Protein AF-A0A7S4DB61-F1 (afdb_monomer_lite)

Sequence (579 aa):
AALAAAVQNGATAIVEGLGEALGAELEPAVRRELVRKGRKLFLTLGDEQVEYDPQFRLVLQTKLANPKFPPEVAAGTALLNFTVTRAGLEDQLLARVVTVVQPALEAQRAALRRAQDGYRVELAALEAQLLAQLADAPDDLLADEALVGSLEAAKAKAGEVKAAAAEGARAEEGIDRARDVYRPVAAEGALFYFLTLQLCSVSHMYQYSLGAFTGFFLGAVRRVLAADARARASRSREGSSSRRASSKVRRASAVLLPEPEQRGPPPPGGPVVGDGEAAARALAIIADGEKQVPLLLAEARRAVFRWVARGLLQRHRLLFLCQMGLGLMAKGIIGKDIGFDLEAYKWLLQPSRGESSSPVDWIPSNQWSLLTGLAASIPQFQKLPMDIIENESRFKEWFESAAPERERLPLDWRELDKRPFRKLLALRALRPDRAGPALGRAVAAALPQGQEFMELDSQLNSLQVLESSFETSSPTVPIYFILSPGANIVSSVDQLAASRGMVKGKTYFSISLGQGQDIYAERVLEDAHRQGHWVHLNNVHLMPRWLRTLEQKLDEFAAAAEAAAAAPAAEGGEGGSGG

InterPro domains:
  IPR004273 Dynein heavy chain, D6 P-loop domain [PF03028] (475-558)
  IPR026983 Dynein heavy chain [PTHR22878] (3-558)
  IPR027417 P-loop containing nucleoside triphosphate hydrolase [G3DSA:3.40.50.300] (1-102)
  IPR027417 P-loop containing nucleoside triphosphate hydrolase [G3DSA:3.40.50.300] (461-567)
  IPR035706 Dynein heavy chain, ATP-binding dynein motor region [PF12781] (3-161)

Organism: Heterosigma akashiwo (NCBI:txid2829)

Secondary structure (DSSP, 8-state):
-HHHHHHHTTPEEEE-S--SS--TTTHHHHHT-EEEETTEEEEEETTEEEEEPTT-EEEE----SS----HHHHHHS-----PPPHHHHHHHHHHHHHHHH-HHHHHHHHHHHHHHHHHHHHHHHHHHHHHHHHHT--S-TTS-HHHHHHHHHHHHHHHHHHHHHHHHHHHHHHHHHHHHTTHHHHHHHHHHHHHHHHGGGT-TT----HHHHHHHHHHHHHHHHHHHHHHHHHHHHHHHHHHHTS--------PPPPP---PPPPPTTSPPPPHHHHHHHHHHHHHHHHHHHHHHHHHHHHHHHHHHHHHS-HHHHHHHHHHHHHHHHHTTSS-TTTT--HHHHHHHHS--------SSTTS-HHHHHHHHHHHHH-GGGTTHHHHHHHTHHHHHHHHH-S-TTTSPPSGGGGGGGG-HHHHHHHHHHH-GGGHHHHHHHHHHHHSTTTHHHHTTTTT--HHHHHHHHHHH-BTTBPPPP-PPTT---HHHHHHHHHHTT--BTTTEEEEE--TT-HHHHHHHHHHHHHHT-EEEEE-GGG-TTHHHHHHHHHHHHHHHHHHHHHS------------

pLDDT: mean 84.23, std 15.8, range [26.62, 97.06]

Foldseek 3Di:
DVVLVLQQVLHEDEAEADALDDDQQCLQVLLVVWDDDDPWIWTDRPPDIHTGDPSYHYHYYHPDPDRNHDVSNVVSDDDDDPDQDLVNQLVVLLLVLCCLVPVVLSVVLVLLVVLLVVLVVLLVVLVVVLVVLVVPADPPNPVPPVSVVVNVVSVVVSVVSVVVSVVSVVLNVLSVLLSCLQSVLSSLLSLLVVLLCCCCVVPVLSDDDPVQSSLLLVLLSNVLVVVVVVVVVVVVVVVVVVVVVPDPDDDDDDDDDDDDPPDDDDDPPDDDPPPVVSNVVSVVSSVVSNVSNVVSNQSSVVRSLLLSLVSDDPVCSLVSLLSSLVSCVVVVNWQVQLVDDPQLVVCLVPQAFQAQDQPDDQFHSQLVRSLCSCLVSPVVSVCVSVCCVVPVVQQVVLLPDPQSLPDARPDPSSCNVSNLSVVLSNCCSRPVVNSSVSSLVSSLVTRDNSVCSVCPCVVPDPLRSVVVVVVSDDPLDDDDDDDDPPDDCVVSVVVVCVVVVHDDPPQEDEDEDDPPCLVVLVVVVVVCLVPVGHYHYHPVVVCVPSVVVVVVVSVVSSVVVVVVVPDDPPDPDDDDDDD

Radius of gyration: 33.24 Å; chains: 1; bounding box: 85×68×96 Å

Structure (mmCIF, N/CA/C/O backbone):
data_AF-A0A7S4DB61-F1
#
_entry.id   AF-A0A7S4DB61-F1
#
loop_
_atom_site.group_PDB
_atom_site.id
_atom_site.type_symbol
_atom_site.label_atom_id
_atom_site.label_alt_id
_atom_site.label_comp_id
_atom_site.label_asym_id
_atom_site.label_entity_id
_atom_site.label_seq_id
_atom_site.pdbx_PDB_ins_code
_atom_site.Cartn_x
_atom_site.Cartn_y
_atom_site.Cartn_z
_atom_site.occupancy
_atom_site.B_iso_or_equiv
_atom_site.auth_seq_id
_atom_site.auth_comp_id
_atom_site.auth_asym_id
_atom_site.auth_atom_id
_atom_site.pdbx_PDB_model_num
ATOM 1 N N . ALA A 1 1 ? 10.582 -0.621 39.012 1.00 76.56 1 ALA A N 1
ATOM 2 C CA . ALA A 1 1 ? 9.597 0.217 39.741 1.00 76.56 1 ALA A CA 1
ATOM 3 C C . ALA A 1 1 ? 8.156 0.048 39.234 1.00 76.56 1 ALA A C 1
ATOM 5 O O . ALA A 1 1 ? 7.361 -0.552 39.943 1.00 76.56 1 ALA A O 1
ATOM 6 N N . ALA A 1 2 ? 7.796 0.506 38.024 1.00 86.19 2 ALA A N 1
ATOM 7 C CA . ALA A 1 2 ? 6.405 0.429 37.535 1.00 86.19 2 ALA A CA 1
ATOM 8 C C . ALA A 1 2 ? 5.857 -1.011 37.445 1.00 86.19 2 ALA A C 1
ATOM 10 O O . ALA A 1 2 ? 4.735 -1.276 37.867 1.00 86.19 2 ALA A O 1
ATOM 11 N N . LEU A 1 3 ? 6.678 -1.956 36.973 1.00 88.00 3 LEU A N 1
ATOM 12 C CA . LEU A 1 3 ? 6.314 -3.375 36.916 1.00 88.00 3 LEU A CA 1
ATOM 13 C C . LEU A 1 3 ? 6.053 -3.971 38.308 1.00 88.00 3 LEU A C 1
ATOM 15 O O . LEU A 1 3 ? 5.061 -4.664 38.494 1.00 88.00 3 LEU A O 1
ATOM 19 N N . ALA A 1 4 ? 6.905 -3.663 39.290 1.00 88.94 4 ALA A N 1
ATOM 20 C CA . ALA A 1 4 ? 6.733 -4.114 40.670 1.00 88.94 4 ALA A CA 1
ATOM 21 C C . ALA A 1 4 ? 5.408 -3.608 41.267 1.00 88.94 4 ALA A C 1
ATOM 23 O O . ALA A 1 4 ? 4.642 -4.388 41.825 1.00 88.94 4 ALA A O 1
ATOM 24 N N . ALA A 1 5 ? 5.085 -2.327 41.061 1.00 90.62 5 ALA A N 1
ATOM 25 C CA . ALA A 1 5 ? 3.809 -1.763 41.496 1.00 90.62 5 ALA A CA 1
ATOM 26 C C . ALA A 1 5 ? 2.608 -2.444 40.815 1.00 90.62 5 ALA A C 1
ATOM 28 O O . ALA A 1 5 ? 1.593 -2.695 41.462 1.00 90.62 5 ALA A O 1
ATOM 29 N N . ALA A 1 6 ? 2.717 -2.777 39.525 1.00 92.44 6 ALA A N 1
ATOM 30 C CA . ALA A 1 6 ? 1.654 -3.481 38.814 1.00 92.44 6 ALA A CA 1
ATOM 31 C C . ALA A 1 6 ? 1.439 -4.904 39.354 1.00 92.44 6 ALA A C 1
ATOM 33 O O . ALA A 1 6 ? 0.295 -5.300 39.565 1.00 92.44 6 ALA A O 1
ATOM 34 N N . VAL A 1 7 ? 2.525 -5.634 39.631 1.00 92.12 7 VAL A N 1
ATOM 35 C CA . VAL A 1 7 ? 2.490 -6.986 40.217 1.00 92.12 7 VAL A CA 1
ATOM 36 C C . VAL A 1 7 ? 1.833 -6.986 41.598 1.00 92.12 7 VAL A C 1
ATOM 38 O O . VAL A 1 7 ? 1.003 -7.850 41.872 1.00 92.12 7 VAL A O 1
ATOM 41 N N . GLN A 1 8 ? 2.163 -6.002 42.437 1.00 92.62 8 GLN A N 1
ATOM 42 C CA . GLN A 1 8 ? 1.630 -5.903 43.795 1.00 92.62 8 GLN A CA 1
ATOM 43 C C . GLN A 1 8 ? 0.151 -5.502 43.840 1.00 92.62 8 GLN A C 1
ATOM 45 O O . GLN A 1 8 ? -0.572 -5.942 44.727 1.00 92.62 8 GLN A O 1
ATOM 50 N N . ASN A 1 9 ? -0.299 -4.678 42.891 1.00 93.94 9 ASN A N 1
ATOM 51 C CA . ASN A 1 9 ? -1.664 -4.144 42.863 1.00 93.94 9 ASN A CA 1
ATOM 52 C C . ASN A 1 9 ? -2.615 -4.927 41.938 1.00 93.94 9 ASN A C 1
ATOM 54 O O . ASN A 1 9 ? -3.735 -4.476 41.707 1.00 93.94 9 ASN A O 1
ATOM 58 N N . GLY A 1 10 ? -2.167 -6.034 41.335 1.00 92.31 10 GLY A N 1
ATOM 59 C CA . GLY A 1 10 ? -2.970 -6.803 40.375 1.00 92.31 10 GLY A CA 1
ATOM 60 C C . GLY A 1 10 ? -3.284 -6.055 39.073 1.00 92.31 10 GLY A C 1
ATOM 61 O O . GLY A 1 10 ? -4.218 -6.413 38.357 1.00 92.31 10 GLY A O 1
ATOM 62 N N . ALA A 1 11 ? -2.525 -5.005 38.746 1.00 94.62 11 ALA A N 1
ATOM 63 C CA . ALA A 1 11 ? -2.759 -4.191 37.557 1.00 94.62 11 ALA A CA 1
ATOM 64 C C . ALA A 1 11 ? -2.269 -4.891 36.277 1.00 94.62 11 ALA A C 1
ATOM 66 O O . ALA A 1 11 ? -1.475 -5.829 36.312 1.00 94.62 11 ALA A O 1
ATOM 67 N N . THR A 1 12 ? -2.719 -4.421 35.112 1.00 94.00 12 THR A N 1
ATOM 68 C CA . THR A 1 12 ? -2.169 -4.886 33.829 1.00 94.00 12 THR A CA 1
ATOM 69 C C . THR A 1 12 ? -0.946 -4.052 33.456 1.00 94.00 12 THR A C 1
ATOM 71 O O . THR A 1 12 ? -1.045 -2.832 33.360 1.00 94.00 12 THR A O 1
ATOM 74 N N . ALA A 1 13 ? 0.192 -4.703 33.222 1.00 92.00 13 ALA A N 1
ATOM 75 C CA . ALA A 1 13 ? 1.399 -4.071 32.698 1.00 92.00 13 ALA A CA 1
ATOM 76 C C . ALA A 1 13 ? 1.548 -4.368 31.200 1.00 92.00 13 ALA A C 1
ATOM 78 O O . ALA A 1 13 ? 1.474 -5.527 30.787 1.00 92.00 13 ALA A O 1
ATOM 79 N N . ILE A 1 14 ? 1.782 -3.328 30.398 1.00 90.62 14 ILE A N 1
ATOM 80 C CA . ILE A 1 14 ? 2.070 -3.440 28.964 1.00 90.62 14 ILE A CA 1
ATOM 81 C C . ILE A 1 14 ? 3.525 -3.035 28.743 1.00 90.62 14 ILE A C 1
ATOM 83 O O . ILE A 1 14 ? 3.938 -1.952 29.153 1.00 90.62 14 ILE A O 1
ATOM 87 N N . VAL A 1 15 ? 4.304 -3.914 28.117 1.00 87.69 15 VAL A N 1
ATOM 88 C CA . VAL A 1 15 ? 5.687 -3.635 27.719 1.00 87.69 15 VAL A CA 1
ATOM 89 C C . VAL A 1 15 ? 5.731 -3.506 26.205 1.00 87.69 15 VAL A C 1
ATOM 91 O O . VAL A 1 15 ? 5.532 -4.487 25.486 1.00 87.69 15 VAL A O 1
ATOM 94 N N . GLU A 1 16 ? 5.998 -2.296 25.729 1.00 85.94 16 GLU A N 1
ATOM 95 C CA . GLU A 1 16 ? 6.088 -1.982 24.305 1.00 85.94 16 GLU A CA 1
ATOM 96 C C . GLU A 1 16 ? 7.530 -2.057 23.790 1.00 85.94 16 GLU A C 1
ATOM 98 O O . GLU A 1 16 ? 8.494 -1.855 24.528 1.00 85.94 16 GLU A O 1
ATOM 103 N N . GLY A 1 17 ? 7.687 -2.334 22.492 1.00 78.88 17 GLY A N 1
ATOM 104 C CA . GLY A 1 17 ? 8.995 -2.310 21.833 1.00 78.88 17 GLY A CA 1
ATOM 105 C C . GLY A 1 17 ? 9.931 -3.450 22.242 1.00 78.88 17 GLY A C 1
ATOM 106 O O . GLY A 1 17 ? 11.150 -3.288 22.178 1.00 78.88 17 GLY A O 1
ATOM 107 N N . LEU A 1 18 ? 9.388 -4.604 22.642 1.00 83.81 18 LEU A N 1
ATOM 108 C CA . LEU A 1 18 ? 10.196 -5.761 23.014 1.00 83.81 18 LEU A CA 1
ATOM 109 C C . LEU A 1 18 ? 11.075 -6.213 21.833 1.00 83.81 18 LEU A C 1
ATOM 111 O O . LEU A 1 18 ? 10.581 -6.444 20.725 1.00 83.81 18 LEU A O 1
ATOM 115 N N . GLY A 1 19 ? 12.383 -6.329 22.072 1.00 79.81 19 GLY A N 1
ATOM 116 C CA . GLY A 1 19 ? 13.336 -6.898 21.117 1.00 79.81 19 GLY A CA 1
ATOM 117 C C . GLY A 1 19 ? 13.250 -8.427 21.044 1.00 79.81 19 GLY A C 1
ATOM 118 O O . GLY A 1 19 ? 12.329 -9.036 21.572 1.00 79.81 19 GLY A O 1
ATOM 119 N N . GLU A 1 20 ? 14.231 -9.073 20.412 1.00 78.69 20 GLU A N 1
ATOM 120 C CA . GLU A 1 20 ? 14.281 -10.548 20.350 1.00 78.69 20 GLU A CA 1
ATOM 121 C C . GLU A 1 20 ? 14.721 -11.198 21.675 1.00 78.69 20 GLU A C 1
ATOM 123 O O . GLU A 1 20 ? 14.456 -12.377 21.903 1.00 78.69 20 GLU A O 1
ATOM 128 N N . ALA A 1 21 ? 15.356 -10.429 22.565 1.00 79.31 21 ALA A N 1
ATOM 129 C CA . ALA A 1 21 ? 15.757 -10.867 23.897 1.00 79.31 21 ALA A CA 1
ATOM 130 C C . ALA A 1 21 ? 14.847 -10.251 24.969 1.00 79.31 21 ALA A C 1
ATOM 132 O O . ALA A 1 21 ? 14.566 -9.049 24.939 1.00 79.31 21 ALA A O 1
ATOM 133 N N . LEU A 1 22 ? 14.424 -11.069 25.935 1.00 77.56 22 LEU A N 1
ATOM 134 C CA . LEU A 1 22 ? 13.813 -10.575 27.167 1.00 77.56 22 LEU A CA 1
ATOM 135 C C . LEU A 1 22 ? 14.890 -9.908 28.026 1.00 77.56 22 LEU A C 1
ATOM 137 O O . LEU A 1 22 ? 16.007 -10.406 28.137 1.00 77.56 22 LEU A O 1
ATOM 141 N N . GLY A 1 23 ? 14.553 -8.777 28.641 1.00 77.06 23 GLY A N 1
ATOM 142 C CA . GLY A 1 23 ? 15.382 -8.230 29.710 1.00 77.06 23 GLY A CA 1
ATOM 143 C C . GLY A 1 23 ? 15.316 -9.134 30.941 1.00 77.06 23 GLY A C 1
ATOM 144 O O . GLY A 1 23 ? 14.250 -9.673 31.242 1.00 77.06 23 GLY A O 1
ATOM 145 N N . ALA A 1 24 ? 16.422 -9.244 31.682 1.00 77.88 24 ALA A N 1
ATOM 146 C CA . ALA A 1 24 ? 16.515 -10.067 32.893 1.00 77.88 24 ALA A CA 1
ATOM 147 C C . ALA A 1 24 ? 15.430 -9.735 33.939 1.00 77.88 24 ALA A C 1
ATOM 149 O O . ALA A 1 24 ? 14.993 -10.603 34.685 1.00 77.88 24 ALA A O 1
ATOM 150 N N . GLU A 1 25 ? 14.940 -8.494 33.958 1.00 80.69 25 GLU A N 1
ATOM 151 C CA . GLU A 1 25 ? 13.864 -8.044 34.850 1.00 80.69 25 GLU A CA 1
ATOM 152 C C . GLU A 1 25 ? 12.484 -8.628 34.498 1.00 80.69 25 GLU A C 1
ATOM 154 O O . GLU A 1 25 ? 11.605 -8.700 35.353 1.00 80.69 25 GLU A O 1
ATOM 159 N N . LEU A 1 26 ? 12.274 -9.040 33.243 1.00 84.62 26 LEU A N 1
ATOM 160 C CA . LEU A 1 26 ? 11.002 -9.584 32.759 1.00 84.62 26 LEU A CA 1
ATOM 161 C C . LEU A 1 26 ? 10.958 -11.111 32.817 1.00 84.62 26 LEU A C 1
ATOM 163 O O . LEU A 1 26 ? 9.866 -11.675 32.886 1.00 84.62 26 LEU A O 1
ATOM 167 N N . GLU A 1 27 ? 12.113 -11.783 32.795 1.00 84.75 27 GLU A N 1
ATOM 168 C CA . GLU A 1 27 ? 12.183 -13.249 32.781 1.00 84.75 27 GLU A CA 1
ATOM 169 C C . GLU A 1 27 ? 11.410 -13.906 33.935 1.00 84.75 27 GLU A C 1
ATOM 171 O O . GLU A 1 27 ? 10.591 -14.783 33.640 1.00 84.75 27 GLU A O 1
ATOM 176 N N . PRO A 1 28 ? 11.551 -13.472 35.207 1.00 87.12 28 PRO A N 1
ATOM 177 C CA . PRO A 1 28 ? 10.835 -14.102 36.315 1.00 87.12 28 PRO A CA 1
ATOM 178 C C . PRO A 1 28 ? 9.317 -13.963 36.169 1.00 87.12 28 PRO A C 1
ATOM 180 O O . PRO A 1 28 ? 8.569 -14.905 36.443 1.00 87.12 28 PRO A O 1
ATOM 183 N N . ALA A 1 29 ? 8.849 -12.803 35.692 1.00 87.06 29 ALA A N 1
ATOM 184 C CA . ALA A 1 29 ? 7.430 -12.530 35.473 1.00 87.06 29 ALA A CA 1
ATOM 185 C C . ALA A 1 29 ? 6.850 -13.373 34.328 1.00 87.06 29 ALA A C 1
ATOM 187 O O . ALA A 1 29 ? 5.743 -13.901 34.446 1.00 87.06 29 ALA A O 1
ATOM 188 N N . VAL A 1 30 ? 7.605 -13.534 33.237 1.00 87.06 30 VAL A N 1
ATOM 189 C CA . VAL A 1 30 ? 7.207 -14.335 32.070 1.00 87.06 30 VAL A CA 1
ATOM 190 C C . VAL A 1 30 ? 7.200 -15.827 32.392 1.00 87.06 30 VAL A C 1
ATOM 192 O O . VAL A 1 30 ? 6.240 -16.522 32.063 1.00 87.06 30 VAL A O 1
ATOM 195 N N . ARG A 1 31 ? 8.237 -16.321 33.076 1.00 84.62 31 ARG A N 1
ATOM 196 C CA . ARG A 1 31 ? 8.340 -17.727 33.496 1.00 84.62 31 ARG A CA 1
ATOM 197 C C . ARG A 1 31 ? 7.437 -18.069 34.680 1.00 84.62 31 ARG A C 1
ATOM 199 O O . ARG A 1 31 ? 7.258 -19.246 34.981 1.00 84.62 31 ARG A O 1
ATOM 206 N N . ARG A 1 32 ? 6.846 -17.058 35.328 1.00 84.94 32 ARG A N 1
ATOM 207 C CA . ARG A 1 32 ? 6.046 -17.196 36.553 1.00 84.94 32 ARG A CA 1
ATOM 208 C C . ARG A 1 32 ? 6.833 -17.924 37.647 1.00 84.94 32 ARG A C 1
ATOM 210 O O . ARG A 1 32 ? 6.326 -18.862 38.261 1.00 84.94 32 ARG A O 1
ATOM 217 N N . GLU A 1 33 ? 8.066 -17.482 37.896 1.00 86.56 33 GLU A N 1
ATOM 218 C CA . GLU A 1 33 ? 8.948 -17.994 38.957 1.00 86.56 33 GLU A CA 1
ATOM 219 C C . GLU A 1 33 ? 8.456 -17.541 40.346 1.00 86.56 33 GLU A C 1
ATOM 221 O O . GLU A 1 33 ? 9.074 -16.738 41.046 1.00 86.56 33 GLU A O 1
ATOM 226 N N . LEU A 1 34 ? 7.275 -18.028 40.727 1.00 89.81 34 LEU A N 1
ATOM 227 C CA . LEU A 1 34 ? 6.583 -17.641 41.947 1.00 89.81 34 LEU A CA 1
ATOM 228 C C . LEU A 1 34 ? 7.107 -18.433 43.146 1.00 89.81 34 LEU A C 1
ATOM 230 O O . LEU A 1 34 ? 7.098 -19.665 43.164 1.00 89.81 34 LEU A O 1
ATOM 234 N N . VAL A 1 35 ? 7.485 -17.714 44.198 1.00 91.50 35 VAL A N 1
ATOM 235 C CA . VAL A 1 35 ? 7.900 -18.276 45.482 1.00 91.50 35 VAL A CA 1
ATOM 236 C C . VAL A 1 35 ? 6.757 -18.135 46.477 1.00 91.50 35 VAL A C 1
ATOM 238 O O . VAL A 1 35 ? 6.313 -17.036 46.806 1.00 91.50 35 VAL A O 1
ATOM 241 N N . ARG A 1 36 ? 6.277 -19.259 47.009 1.00 90.88 36 ARG A N 1
ATOM 242 C CA . ARG A 1 36 ? 5.238 -19.252 48.041 1.00 90.88 36 ARG A CA 1
ATOM 243 C C . ARG A 1 36 ? 5.858 -19.024 49.419 1.00 90.88 36 ARG A C 1
ATOM 245 O O . ARG A 1 36 ? 6.642 -19.846 49.885 1.00 90.88 36 ARG A O 1
ATOM 252 N N . LYS A 1 37 ? 5.453 -17.953 50.106 1.00 90.31 37 LYS A N 1
ATOM 253 C CA . LYS A 1 37 ? 5.803 -17.693 51.513 1.00 90.31 37 LYS A CA 1
ATOM 254 C C . LYS A 1 37 ? 4.519 -17.625 52.341 1.00 90.31 37 LYS A C 1
ATOM 256 O O . LYS A 1 37 ? 3.798 -16.629 52.348 1.00 90.31 37 LYS A O 1
ATOM 261 N N . GLY A 1 38 ? 4.196 -18.731 53.013 1.00 88.94 38 GLY A N 1
ATOM 262 C CA . GLY A 1 38 ? 2.934 -18.889 53.741 1.00 88.94 38 GLY A CA 1
ATOM 263 C C . GLY A 1 38 ? 1.719 -18.980 52.803 1.00 88.94 38 GLY A C 1
ATOM 264 O O . GLY A 1 38 ? 1.638 -19.874 51.955 1.00 88.94 38 GLY A O 1
ATOM 265 N N . ARG A 1 39 ? 0.748 -18.070 52.976 1.00 87.69 39 ARG A N 1
ATOM 266 C CA . ARG A 1 39 ? -0.453 -17.967 52.117 1.00 87.69 39 ARG A CA 1
ATOM 267 C C . ARG A 1 39 ? -0.271 -17.046 50.908 1.00 87.69 39 ARG A C 1
ATOM 269 O O . ARG A 1 39 ? -1.085 -17.117 49.997 1.00 87.69 39 ARG A O 1
ATOM 276 N N . LYS A 1 40 ? 0.769 -16.212 50.906 1.00 90.94 40 LYS A N 1
ATOM 277 C CA . LYS A 1 40 ? 1.026 -15.212 49.867 1.00 90.94 40 LYS A CA 1
ATOM 278 C C . LYS A 1 40 ? 2.040 -15.740 48.848 1.00 90.94 40 LYS A C 1
ATOM 280 O O . LYS A 1 40 ? 2.932 -16.528 49.190 1.00 90.94 40 LYS A O 1
ATOM 285 N N . LEU A 1 41 ? 1.872 -15.328 47.597 1.00 93.31 41 LEU A N 1
ATOM 286 C CA . LEU A 1 41 ? 2.807 -15.589 46.504 1.00 93.31 41 LEU A CA 1
ATOM 287 C C . LEU A 1 41 ? 3.736 -14.384 46.369 1.00 93.31 41 LEU A C 1
ATOM 289 O O . LEU A 1 41 ? 3.314 -13.256 46.594 1.00 93.31 41 LEU A O 1
ATOM 293 N N . PHE A 1 42 ? 4.993 -14.625 46.025 1.00 93.06 42 PHE A N 1
ATOM 294 C CA . PHE A 1 42 ? 5.985 -13.583 45.797 1.00 93.06 42 PHE A CA 1
ATOM 295 C C . PHE A 1 42 ? 6.693 -13.832 44.473 1.00 93.06 42 PHE A C 1
ATOM 297 O O . PHE A 1 42 ? 6.917 -14.981 44.095 1.00 93.06 42 PHE A O 1
ATOM 304 N N . LEU A 1 43 ? 7.063 -12.757 43.793 1.00 92.12 43 LEU A N 1
ATOM 305 C CA . LEU A 1 43 ? 7.849 -12.767 42.570 1.00 92.12 43 LEU A CA 1
ATOM 306 C C . LEU A 1 43 ? 9.143 -11.988 42.820 1.00 92.12 43 LEU A C 1
ATOM 308 O O . LEU A 1 43 ? 9.104 -10.889 43.375 1.00 92.12 43 LEU A O 1
ATOM 312 N N . THR A 1 44 ? 10.282 -12.554 42.430 1.00 89.38 44 THR A N 1
ATOM 313 C CA . THR A 1 44 ? 11.573 -11.857 42.509 1.00 89.38 44 THR A CA 1
ATOM 314 C C . THR A 1 44 ? 11.802 -11.113 41.195 1.00 89.38 44 THR A C 1
ATOM 316 O O . THR A 1 44 ? 11.887 -11.744 40.147 1.00 89.38 44 THR A O 1
ATOM 319 N N . LEU A 1 45 ? 11.870 -9.784 41.234 1.00 85.56 45 LEU A N 1
ATOM 320 C CA . LEU A 1 45 ? 12.150 -8.924 40.083 1.00 85.56 45 LEU A CA 1
ATOM 321 C C . LEU A 1 45 ? 13.497 -8.229 40.317 1.00 85.56 45 LEU A C 1
ATOM 323 O O . LEU A 1 45 ? 13.585 -7.301 41.121 1.00 85.56 45 LEU A O 1
ATOM 327 N N . GLY A 1 46 ? 14.551 -8.691 39.639 1.00 80.38 46 GLY A N 1
ATOM 328 C CA . GLY A 1 46 ? 15.919 -8.243 39.922 1.00 80.38 46 GLY A CA 1
ATOM 329 C C . GLY A 1 46 ? 16.329 -8.615 41.349 1.00 80.38 46 GLY A C 1
ATOM 330 O O . GLY A 1 46 ? 16.286 -9.790 41.709 1.00 80.38 46 GLY A O 1
ATOM 331 N N . ASP A 1 47 ? 16.666 -7.615 42.163 1.00 80.94 47 ASP A N 1
ATOM 332 C CA . ASP A 1 47 ? 17.048 -7.798 43.572 1.00 80.94 47 ASP A CA 1
ATOM 333 C C . ASP A 1 47 ? 15.864 -7.652 44.552 1.00 80.94 47 ASP A C 1
ATOM 335 O O . ASP A 1 47 ? 16.014 -7.871 45.757 1.00 80.94 47 ASP A O 1
ATOM 339 N N . GLU A 1 48 ? 14.670 -7.292 44.064 1.00 86.31 48 GLU A N 1
ATOM 340 C CA . GLU A 1 48 ? 13.497 -7.023 44.900 1.00 86.31 48 GLU A CA 1
ATOM 341 C C . GLU A 1 48 ? 12.505 -8.194 44.897 1.00 86.31 48 GLU A C 1
ATOM 343 O O . GLU A 1 48 ? 12.165 -8.754 43.854 1.00 86.31 48 GLU A O 1
ATOM 348 N N . GLN A 1 49 ? 11.980 -8.546 46.075 1.00 88.81 49 GLN A N 1
ATOM 349 C CA . GLN A 1 49 ? 10.847 -9.466 46.198 1.00 88.81 49 GLN A CA 1
ATOM 350 C C . GLN A 1 49 ? 9.544 -8.705 46.378 1.00 88.81 49 GLN A C 1
ATOM 352 O O . GLN A 1 49 ? 9.366 -7.972 47.349 1.00 88.81 49 GLN A O 1
ATOM 357 N N . VAL A 1 50 ? 8.612 -8.955 45.468 1.00 91.81 50 VAL A N 1
ATOM 358 C CA . VAL A 1 50 ? 7.323 -8.271 45.392 1.00 91.81 50 VAL A CA 1
ATOM 359 C C . VAL A 1 50 ? 6.211 -9.280 45.657 1.00 91.81 50 VAL A C 1
ATOM 361 O O . VAL A 1 50 ? 6.254 -10.403 45.156 1.00 91.81 50 VAL A O 1
ATOM 364 N N . GLU A 1 51 ? 5.223 -8.909 46.471 1.00 93.44 51 GLU A N 1
ATOM 365 C CA . GLU A 1 51 ? 4.020 -9.728 46.663 1.00 93.44 51 GLU A CA 1
ATOM 366 C C . GLU A 1 51 ? 3.253 -9.828 45.337 1.00 93.44 51 GLU A C 1
ATOM 368 O O . GLU A 1 51 ? 3.029 -8.823 44.672 1.00 93.44 51 GLU A O 1
ATOM 373 N N . TYR A 1 52 ? 2.890 -11.044 44.935 1.00 93.44 52 TYR A N 1
ATOM 374 C CA . TYR A 1 52 ? 2.230 -11.324 43.666 1.00 93.44 52 TYR A CA 1
ATOM 375 C C . TYR A 1 52 ? 0.715 -11.401 43.848 1.00 93.44 52 TYR A C 1
ATOM 377 O O . TYR A 1 52 ? 0.216 -12.292 44.545 1.00 93.44 52 TYR A O 1
ATOM 385 N N . ASP A 1 53 ? -0.007 -10.509 43.171 1.00 93.62 53 ASP A N 1
ATOM 386 C CA . ASP A 1 53 ? -1.464 -10.549 43.089 1.00 93.62 53 ASP A CA 1
ATOM 387 C C . ASP A 1 53 ? -1.934 -11.435 41.908 1.00 93.62 53 ASP A C 1
ATOM 389 O O . ASP A 1 53 ? -1.512 -11.216 40.767 1.00 93.62 53 ASP A O 1
ATOM 393 N N . PRO A 1 54 ? -2.827 -12.424 42.124 1.00 91.31 54 PRO A N 1
ATOM 394 C CA . PRO A 1 54 ? -3.340 -13.296 41.061 1.00 91.31 54 PRO A CA 1
ATOM 395 C C . PRO A 1 54 ? -4.103 -12.598 39.924 1.00 91.31 54 PRO A C 1
ATOM 397 O O . PRO A 1 54 ? -4.299 -13.209 38.873 1.00 91.31 54 PRO A O 1
ATOM 400 N N . GLN A 1 55 ? -4.572 -11.361 40.113 1.00 94.00 55 GLN A N 1
ATOM 401 C CA . GLN A 1 55 ? -5.252 -10.581 39.075 1.00 94.00 55 GLN A CA 1
ATOM 402 C C . GLN A 1 55 ? -4.275 -9.913 38.096 1.00 94.00 55 GLN A C 1
ATOM 404 O O . GLN A 1 55 ? -4.706 -9.469 37.028 1.00 94.00 55 GLN A O 1
ATOM 409 N N . PHE A 1 56 ? -2.975 -9.887 38.415 1.00 94.25 56 PHE A N 1
ATOM 410 C CA . PHE A 1 56 ? -1.937 -9.297 37.574 1.00 94.25 56 PHE A CA 1
ATOM 411 C C . PHE A 1 56 ? -1.918 -9.899 36.161 1.00 94.25 56 PHE A C 1
ATOM 413 O O . PHE A 1 56 ? -1.938 -11.120 35.970 1.00 94.25 56 PHE A O 1
ATOM 420 N N . ARG A 1 57 ? -1.804 -9.031 35.149 1.00 92.44 57 ARG A N 1
ATOM 421 C CA . ARG A 1 57 ? -1.651 -9.425 33.740 1.00 92.44 57 ARG A CA 1
ATOM 422 C C . ARG A 1 57 ? -0.449 -8.728 33.118 1.00 92.44 57 ARG A C 1
ATOM 424 O O . ARG A 1 57 ? -0.253 -7.532 33.308 1.00 92.44 57 ARG A O 1
ATOM 431 N N . LEU A 1 58 ? 0.312 -9.468 32.317 1.00 90.50 58 LEU A N 1
ATOM 432 C CA . LEU A 1 58 ? 1.446 -8.948 31.557 1.00 90.50 58 LEU A CA 1
ATOM 433 C C . LEU A 1 58 ? 1.164 -9.091 30.060 1.00 90.50 58 LEU A C 1
ATOM 435 O O . LEU A 1 58 ? 0.899 -10.194 29.584 1.00 90.50 58 LEU A O 1
ATOM 439 N N . VAL A 1 59 ? 1.235 -7.981 29.330 1.00 91.88 59 VAL A N 1
ATOM 440 C CA . VAL A 1 59 ? 1.122 -7.934 27.869 1.00 91.88 59 VAL A CA 1
ATOM 441 C C . VAL A 1 59 ? 2.461 -7.484 27.305 1.00 91.88 59 VAL A C 1
ATOM 443 O O . VAL A 1 59 ? 2.989 -6.442 27.687 1.00 91.88 59 VAL A O 1
ATOM 446 N N . LEU A 1 60 ? 3.016 -8.278 26.394 1.00 88.00 60 LEU A N 1
ATOM 447 C CA . LEU A 1 60 ? 4.283 -7.989 25.734 1.00 88.00 60 LEU A CA 1
ATOM 448 C C . LEU A 1 60 ? 4.019 -7.679 24.263 1.00 88.00 60 LEU A C 1
ATOM 450 O O . LEU A 1 60 ? 3.417 -8.489 23.559 1.00 88.00 60 LEU A O 1
ATOM 454 N N . GLN A 1 61 ? 4.485 -6.526 23.795 1.00 88.62 61 GLN A N 1
ATOM 455 C CA . GLN A 1 61 ? 4.324 -6.080 22.417 1.00 88.62 61 GLN A CA 1
ATOM 456 C C . GLN A 1 61 ? 5.688 -5.876 21.759 1.00 88.62 61 GLN A C 1
ATOM 458 O O . GLN A 1 61 ? 6.576 -5.223 22.303 1.00 88.62 61 GLN A O 1
ATOM 463 N N . THR A 1 62 ? 5.831 -6.372 20.531 1.00 85.81 62 THR A N 1
ATOM 464 C CA . THR A 1 62 ? 6.990 -6.106 19.673 1.00 85.81 62 THR A CA 1
ATOM 465 C C . THR A 1 62 ? 6.551 -5.471 18.357 1.00 85.81 62 THR A C 1
ATOM 467 O O . THR A 1 62 ? 5.489 -5.798 17.828 1.00 85.81 62 THR A O 1
ATOM 470 N N . LYS A 1 63 ? 7.374 -4.560 17.821 1.00 80.19 63 LYS A N 1
ATOM 471 C CA . LYS A 1 63 ? 7.215 -4.004 16.464 1.00 80.19 63 LYS A CA 1
ATOM 472 C C . LYS A 1 63 ? 7.929 -4.858 15.400 1.00 80.19 63 LYS A C 1
ATOM 474 O O . LYS A 1 63 ? 7.844 -4.557 14.211 1.00 80.19 63 LYS A O 1
ATOM 479 N N . LEU A 1 64 ? 8.661 -5.903 15.800 1.00 79.88 64 LEU A N 1
ATOM 480 C CA . LEU A 1 64 ? 9.396 -6.763 14.874 1.00 79.88 64 LEU A CA 1
ATOM 481 C C . LEU A 1 64 ? 8.417 -7.585 14.028 1.00 79.88 64 LEU A C 1
ATOM 483 O O . LEU A 1 64 ? 7.524 -8.238 14.556 1.00 79.88 64 LEU A O 1
ATOM 487 N N . ALA A 1 65 ? 8.603 -7.577 12.707 1.00 72.44 65 ALA A N 1
ATOM 488 C CA . ALA A 1 65 ? 7.708 -8.278 11.783 1.00 72.44 65 ALA A CA 1
ATOM 489 C C . ALA A 1 65 ? 7.819 -9.812 11.872 1.00 72.44 65 ALA A C 1
ATOM 491 O O . ALA A 1 65 ? 6.860 -10.518 11.574 1.00 72.44 65 ALA A O 1
ATOM 492 N N . ASN A 1 66 ? 8.991 -10.327 12.254 1.00 76.62 66 ASN A N 1
ATOM 493 C CA . ASN A 1 66 ? 9.244 -11.757 12.426 1.00 76.62 66 ASN A CA 1
ATOM 494 C C . ASN A 1 66 ? 10.233 -11.987 13.586 1.00 76.62 66 ASN A C 1
ATOM 496 O O . ASN A 1 66 ? 11.403 -12.287 13.333 1.00 76.62 66 ASN A O 1
ATOM 500 N N . PRO A 1 67 ? 9.804 -11.760 14.840 1.00 82.69 67 PRO A N 1
ATOM 501 C CA . PRO A 1 67 ? 10.669 -11.889 16.004 1.00 82.69 67 PRO A CA 1
ATOM 502 C C . PRO A 1 67 ? 11.043 -13.355 16.226 1.00 82.69 67 PRO A C 1
ATOM 504 O O . PRO A 1 67 ? 10.178 -14.234 16.252 1.00 82.69 67 PRO A O 1
ATOM 507 N N . LYS A 1 68 ? 12.330 -13.630 16.435 1.00 82.81 68 LYS A N 1
ATOM 508 C CA . LYS A 1 68 ? 12.794 -14.963 16.834 1.00 82.81 68 LYS A CA 1
ATOM 509 C C . LYS A 1 68 ? 12.921 -15.041 18.348 1.00 82.81 68 LYS A C 1
ATOM 511 O O . LYS A 1 68 ? 14.000 -14.845 18.897 1.00 82.81 68 LYS A O 1
ATOM 516 N N . PHE A 1 69 ? 11.812 -15.327 19.020 1.00 82.56 69 PHE A N 1
ATOM 517 C CA . PHE A 1 69 ? 11.831 -15.512 20.466 1.00 82.56 69 PHE A CA 1
ATOM 518 C C . PHE A 1 69 ? 12.421 -16.878 20.856 1.00 82.56 69 PHE A C 1
ATOM 520 O O . PHE A 1 69 ? 12.137 -17.876 20.184 1.00 82.56 69 PHE A O 1
ATOM 527 N N . PRO A 1 70 ? 13.212 -16.955 21.943 1.00 81.00 70 PRO A N 1
ATOM 528 C CA . PRO A 1 70 ? 13.688 -18.232 22.452 1.00 81.00 70 PRO A CA 1
ATOM 529 C C . PRO A 1 70 ? 12.518 -19.132 22.898 1.00 81.00 70 PRO A C 1
ATOM 531 O O . PRO A 1 70 ? 11.475 -18.616 23.318 1.00 81.00 70 PRO A O 1
ATOM 534 N N . PRO A 1 71 ? 12.679 -20.473 22.868 1.00 80.88 71 PRO A N 1
ATOM 535 C CA . PRO A 1 71 ? 11.619 -21.422 23.230 1.00 80.88 71 PRO A CA 1
ATOM 536 C C . PRO A 1 71 ? 11.009 -21.184 24.615 1.00 80.88 71 PRO A C 1
ATOM 538 O O . PRO A 1 71 ? 9.825 -21.422 24.816 1.00 80.88 71 PRO A O 1
ATOM 541 N N . GLU A 1 72 ? 11.797 -20.673 25.557 1.00 74.25 72 GLU A N 1
ATOM 542 C CA . GLU A 1 72 ? 11.365 -20.352 26.921 1.00 74.25 72 GLU A CA 1
ATOM 543 C C . GLU A 1 72 ? 10.271 -19.274 26.949 1.00 74.25 72 GLU A C 1
ATOM 545 O O . GLU A 1 72 ? 9.307 -19.381 27.704 1.00 74.25 72 GLU A O 1
ATOM 550 N N . VAL A 1 73 ? 10.372 -18.269 26.074 1.00 77.00 73 VAL A N 1
ATOM 551 C CA . VAL A 1 73 ? 9.367 -17.201 25.939 1.00 77.00 73 VAL A CA 1
ATOM 552 C C . VAL A 1 73 ? 8.108 -17.746 25.288 1.00 77.00 73 VAL A C 1
ATOM 554 O O . VAL A 1 73 ? 7.001 -17.472 25.747 1.00 77.00 73 VAL A O 1
ATOM 557 N N . ALA A 1 74 ? 8.278 -18.554 24.240 1.00 78.00 74 ALA A N 1
ATOM 558 C CA . ALA A 1 74 ? 7.172 -19.185 23.530 1.00 78.00 74 ALA A CA 1
ATOM 559 C C . ALA A 1 74 ? 6.414 -20.195 24.411 1.00 78.00 74 ALA A C 1
ATOM 561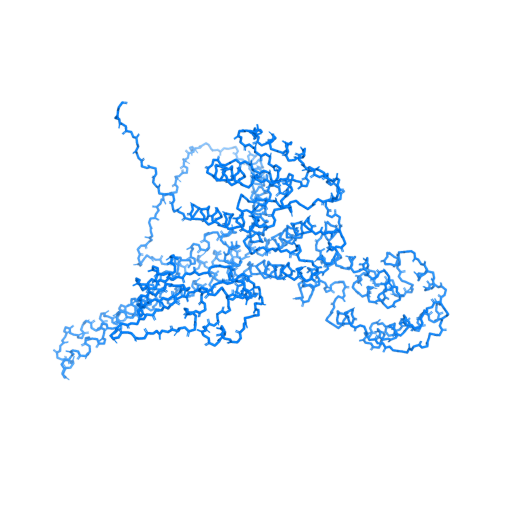 O O . ALA A 1 74 ? 5.212 -20.363 24.244 1.00 78.00 74 ALA A O 1
ATOM 562 N N . ALA A 1 75 ? 7.095 -20.843 25.360 1.00 81.12 75 ALA A N 1
ATOM 563 C CA . ALA A 1 75 ? 6.480 -21.748 26.327 1.00 81.12 75 ALA A CA 1
ATOM 564 C C . ALA A 1 75 ? 5.751 -20.999 27.458 1.00 81.12 75 ALA A C 1
ATOM 566 O O . ALA A 1 75 ? 4.700 -21.448 27.912 1.00 81.12 75 ALA A O 1
ATOM 567 N N . GLY A 1 76 ? 6.295 -19.864 27.917 1.00 79.44 76 GLY A N 1
ATOM 568 C CA . GLY A 1 76 ? 5.732 -19.070 29.017 1.00 79.44 76 GLY A CA 1
ATOM 569 C C . GLY A 1 76 ? 4.619 -18.093 28.618 1.00 79.44 76 GLY A C 1
ATOM 570 O O . GLY A 1 76 ? 3.929 -17.561 29.489 1.00 79.44 76 GLY A O 1
ATOM 571 N N . THR A 1 77 ? 4.419 -17.844 27.321 1.00 86.44 77 THR A N 1
ATOM 572 C CA . THR A 1 77 ? 3.475 -16.831 26.820 1.00 86.44 77 THR A CA 1
ATOM 573 C C . THR A 1 77 ? 2.566 -17.370 25.720 1.00 86.44 77 THR A C 1
ATOM 575 O O . THR A 1 77 ? 2.932 -18.260 24.959 1.00 86.44 77 THR A O 1
ATOM 578 N N . ALA A 1 78 ? 1.361 -16.807 25.614 1.00 87.81 78 ALA A N 1
ATOM 579 C CA . ALA A 1 78 ? 0.504 -17.020 24.454 1.00 87.81 78 ALA A CA 1
ATOM 580 C C . ALA A 1 78 ? 0.883 -16.010 23.362 1.00 87.81 78 ALA A C 1
ATOM 582 O O . ALA A 1 78 ? 0.712 -14.803 23.545 1.00 87.81 78 ALA A O 1
ATOM 583 N N . LEU A 1 79 ? 1.391 -16.496 22.229 1.00 85.19 79 LEU A N 1
ATOM 584 C CA . LEU A 1 79 ? 1.765 -15.646 21.102 1.00 85.19 79 LEU A CA 1
ATOM 585 C C . LEU A 1 79 ? 0.532 -15.296 20.258 1.00 85.19 79 LEU A C 1
ATOM 587 O O . LEU A 1 79 ? -0.107 -16.176 19.681 1.00 85.19 79 LEU A O 1
ATOM 591 N N . LEU A 1 80 ? 0.228 -14.003 20.147 1.00 87.75 80 LEU A N 1
ATOM 592 C CA . LEU A 1 80 ? -0.840 -13.487 19.292 1.00 87.75 80 LEU A CA 1
ATOM 593 C C . LEU A 1 80 ? -0.239 -12.773 18.084 1.00 87.75 80 LEU A C 1
ATOM 595 O O . LEU A 1 80 ? 0.508 -11.805 18.224 1.00 87.75 80 LEU A O 1
ATOM 599 N N . ASN A 1 81 ? -0.584 -13.237 16.885 1.00 83.94 81 ASN A N 1
ATOM 600 C CA . ASN A 1 81 ? -0.153 -12.596 15.653 1.00 83.94 81 ASN A CA 1
ATOM 601 C C . ASN A 1 81 ? -1.139 -11.483 15.256 1.00 83.94 81 ASN A C 1
ATOM 603 O O . ASN A 1 81 ? -2.206 -11.761 14.714 1.00 83.94 81 ASN A O 1
ATOM 607 N N . PHE A 1 82 ? -0.750 -10.230 15.497 1.00 81.69 82 PHE A N 1
ATOM 608 C CA . PHE A 1 82 ? -1.482 -9.028 15.078 1.00 81.69 82 PHE A CA 1
ATOM 609 C C . PHE A 1 82 ? -0.983 -8.447 13.745 1.00 81.69 82 PHE A C 1
ATOM 611 O O . PHE A 1 82 ? -1.291 -7.301 13.412 1.00 81.69 82 PHE A O 1
ATOM 618 N N . THR A 1 83 ? -0.204 -9.207 12.964 1.00 80.31 83 THR A N 1
ATOM 619 C CA . THR A 1 83 ? 0.211 -8.743 11.636 1.00 80.31 83 THR A CA 1
ATOM 620 C C . THR A 1 83 ? -1.011 -8.490 10.763 1.00 80.31 83 THR A C 1
ATOM 622 O O . THR A 1 83 ? -1.942 -9.293 10.671 1.00 80.31 83 THR A O 1
ATOM 625 N N . VAL A 1 84 ? -1.012 -7.323 10.124 1.00 84.44 84 VAL A N 1
ATOM 626 C CA . VAL A 1 84 ? -2.088 -6.914 9.230 1.00 84.44 84 VAL A CA 1
ATOM 627 C C . VAL A 1 84 ? -2.129 -7.888 8.055 1.00 84.44 84 VAL A C 1
ATOM 629 O O . VAL A 1 84 ? -1.108 -8.144 7.417 1.00 84.44 84 VAL A O 1
ATOM 632 N N . THR A 1 85 ? -3.307 -8.432 7.755 1.00 90.69 85 THR A N 1
ATOM 633 C CA . THR A 1 85 ? -3.523 -9.266 6.568 1.00 90.69 85 THR A CA 1
ATOM 634 C C . THR A 1 85 ? -3.997 -8.409 5.402 1.00 90.69 85 THR A C 1
ATOM 636 O O . THR A 1 85 ? -4.584 -7.342 5.587 1.00 90.69 85 THR A O 1
ATOM 639 N N . ARG A 1 86 ? -3.782 -8.879 4.170 1.00 91.31 86 ARG A N 1
ATOM 640 C CA . ARG A 1 86 ? -4.218 -8.144 2.977 1.00 91.31 86 ARG A CA 1
ATOM 641 C C . ARG A 1 86 ? -5.728 -7.922 2.930 1.00 91.31 86 ARG A C 1
ATOM 643 O O . ARG A 1 86 ? -6.145 -6.812 2.628 1.00 91.31 86 ARG A O 1
ATOM 650 N N . ALA A 1 87 ? -6.515 -8.949 3.243 1.00 93.00 87 ALA A N 1
ATOM 651 C CA . ALA A 1 87 ? -7.972 -8.846 3.276 1.00 93.00 87 ALA A CA 1
ATOM 652 C C . ALA A 1 87 ? -8.443 -7.911 4.402 1.00 93.00 87 ALA A C 1
ATOM 654 O O . ALA A 1 87 ? -9.242 -7.014 4.159 1.00 93.00 87 ALA A O 1
ATOM 655 N N . GLY A 1 88 ? -7.867 -8.044 5.605 1.00 94.12 88 GLY A N 1
ATOM 656 C CA . GLY A 1 88 ? -8.198 -7.161 6.724 1.00 94.12 88 GLY A CA 1
ATOM 657 C C . GLY A 1 88 ? -7.882 -5.694 6.424 1.00 94.12 88 GLY A C 1
ATOM 658 O O . GLY A 1 88 ? -8.693 -4.816 6.713 1.00 94.12 88 GLY A O 1
ATOM 659 N N . LEU A 1 89 ? -6.739 -5.418 5.787 1.00 95.12 89 LEU A N 1
ATOM 660 C CA . LEU A 1 89 ? -6.393 -4.061 5.371 1.00 95.12 89 LEU A CA 1
ATOM 661 C C . LEU A 1 89 ? -7.300 -3.537 4.258 1.00 95.12 89 LEU A C 1
ATOM 663 O O . LEU A 1 89 ? -7.653 -2.363 4.274 1.00 95.12 89 LEU A O 1
ATOM 667 N N . GLU A 1 90 ? -7.670 -4.377 3.294 1.00 96.69 90 GLU A N 1
ATOM 668 C CA . GLU A 1 90 ? -8.614 -4.000 2.242 1.00 96.69 90 GLU A CA 1
ATOM 669 C C . GLU A 1 90 ? -9.945 -3.537 2.845 1.00 96.69 90 GLU A C 1
ATOM 671 O O . GLU A 1 90 ? -10.417 -2.453 2.509 1.00 96.69 90 GLU A O 1
ATOM 676 N N . ASP A 1 91 ? -10.509 -4.277 3.800 1.00 94.44 91 ASP A N 1
ATOM 677 C CA . ASP A 1 91 ? -11.769 -3.886 4.439 1.00 94.44 91 ASP A CA 1
ATOM 678 C C . ASP A 1 91 ? -11.637 -2.605 5.280 1.00 94.44 91 ASP A C 1
ATOM 680 O O . ASP A 1 91 ? -12.540 -1.756 5.269 1.00 94.44 91 ASP A O 1
ATOM 684 N N . GLN A 1 92 ? -10.500 -2.422 5.964 1.00 94.19 92 GLN A N 1
ATOM 685 C CA . GLN A 1 92 ? -10.189 -1.190 6.699 1.00 94.19 92 GLN A CA 1
ATOM 686 C C . GLN A 1 92 ? -10.054 0.017 5.763 1.00 94.19 92 GLN A C 1
ATOM 688 O O . GLN A 1 92 ? -10.628 1.079 6.025 1.00 94.19 92 GLN A O 1
ATOM 693 N N . LEU A 1 93 ? -9.315 -0.130 4.661 1.00 96.56 93 LEU A N 1
ATOM 694 C CA . LEU A 1 93 ? -9.157 0.922 3.662 1.00 96.56 93 LEU A CA 1
ATOM 695 C C . LEU A 1 93 ? -10.483 1.221 2.970 1.00 96.56 93 LEU A C 1
ATOM 697 O O . LEU A 1 93 ? -10.769 2.390 2.745 1.00 96.56 93 LEU A O 1
ATOM 701 N N . LEU A 1 94 ? -11.321 0.218 2.702 1.00 96.25 94 LEU A N 1
ATOM 702 C CA . LEU A 1 94 ? -12.647 0.422 2.124 1.00 96.25 94 LEU A CA 1
ATOM 703 C C . LEU A 1 94 ? -13.513 1.300 3.027 1.00 96.25 94 LEU A C 1
ATOM 705 O O . LEU A 1 94 ? -14.084 2.280 2.555 1.00 96.25 94 LEU A O 1
ATOM 709 N N . ALA A 1 95 ? -13.570 0.997 4.328 1.00 93.25 95 ALA A N 1
ATOM 710 C CA . ALA A 1 95 ? -14.296 1.831 5.287 1.00 93.25 95 ALA A CA 1
ATOM 711 C C . ALA A 1 95 ? -13.777 3.281 5.290 1.00 93.25 95 ALA A C 1
ATOM 713 O O . ALA A 1 95 ? -14.557 4.229 5.185 1.00 93.25 95 ALA A O 1
ATOM 714 N N . ARG A 1 96 ? -12.450 3.470 5.332 1.00 94.94 96 ARG A N 1
ATOM 715 C CA . ARG A 1 96 ? -11.833 4.807 5.332 1.00 94.94 96 ARG A CA 1
ATOM 716 C C . ARG A 1 96 ? -12.047 5.570 4.021 1.00 94.94 96 ARG A C 1
ATOM 718 O O . ARG A 1 96 ? -12.317 6.767 4.059 1.00 94.94 96 ARG A O 1
ATOM 725 N N . VAL A 1 97 ? -11.945 4.906 2.870 1.00 95.94 97 VAL A N 1
ATOM 726 C CA . VAL A 1 97 ? -12.202 5.510 1.551 1.00 95.94 97 VAL A CA 1
ATOM 727 C C . VAL A 1 97 ? -13.657 5.949 1.457 1.00 95.94 97 VAL A C 1
ATOM 729 O O . VAL A 1 97 ? -13.916 7.086 1.080 1.00 95.94 97 VAL A O 1
ATOM 732 N N . VAL A 1 98 ? -14.599 5.099 1.862 1.00 94.44 98 VAL A N 1
ATOM 733 C CA . VAL A 1 98 ? -16.034 5.414 1.810 1.00 94.44 98 VAL A CA 1
ATOM 734 C C . VAL A 1 98 ? -16.387 6.530 2.788 1.00 94.44 98 VAL A C 1
ATOM 736 O O . VAL A 1 98 ? -17.133 7.427 2.419 1.00 94.44 98 VAL A O 1
ATOM 739 N N . THR A 1 99 ? -15.763 6.580 3.966 1.00 94.38 99 THR A N 1
ATOM 740 C CA . THR A 1 99 ? -15.907 7.718 4.895 1.00 94.38 99 THR A CA 1
ATOM 741 C C . THR A 1 99 ? -15.486 9.040 4.246 1.00 94.38 99 THR A C 1
ATOM 743 O O . THR A 1 99 ? -16.101 10.075 4.485 1.00 94.38 99 THR A O 1
ATOM 746 N N . VAL A 1 100 ? -14.443 9.022 3.411 1.00 92.94 100 VAL A N 1
ATOM 747 C CA . VAL A 1 100 ? -13.954 10.219 2.713 1.00 92.94 100 VAL A CA 1
ATOM 748 C C . VAL A 1 100 ? -14.820 10.575 1.500 1.00 92.94 100 VAL A C 1
ATOM 750 O O . VAL A 1 100 ? -15.082 11.753 1.273 1.00 92.94 100 VAL A O 1
ATOM 753 N N . VAL A 1 101 ? -15.239 9.586 0.709 1.00 92.44 101 VAL A N 1
ATOM 754 C CA . VAL A 1 101 ? -15.946 9.803 -0.566 1.00 92.44 101 VAL A CA 1
ATOM 755 C C . VAL A 1 101 ? -17.454 9.979 -0.372 1.00 92.44 101 VAL A C 1
ATOM 757 O O . VAL A 1 101 ? -18.056 10.849 -0.994 1.00 92.44 101 VAL A O 1
ATOM 760 N N . GLN A 1 102 ? -18.063 9.177 0.501 1.00 90.38 102 GLN A N 1
ATOM 761 C CA . GLN A 1 102 ? -19.500 9.142 0.790 1.00 90.38 102 GLN A CA 1
ATOM 762 C C . GLN A 1 102 ? -19.749 9.104 2.314 1.00 90.38 102 GLN A C 1
ATOM 764 O O . GLN A 1 102 ? -20.266 8.111 2.835 1.00 90.38 102 GLN A O 1
ATOM 769 N N . PRO A 1 103 ? -19.438 10.183 3.062 1.00 90.88 103 PRO A N 1
ATOM 770 C CA . PRO A 1 103 ? -19.599 10.211 4.521 1.00 90.88 103 PRO A CA 1
ATOM 771 C C . PRO A 1 103 ? -21.040 9.927 4.970 1.00 90.88 103 PRO A C 1
ATOM 773 O O . PRO A 1 103 ? -21.260 9.278 5.990 1.00 90.88 103 PRO A O 1
ATOM 776 N N . ALA A 1 104 ? -22.032 10.361 4.185 1.00 88.94 104 ALA A N 1
ATOM 777 C CA . ALA A 1 104 ? -23.441 10.103 4.470 1.00 88.94 104 ALA A CA 1
ATOM 778 C C . ALA A 1 104 ? -23.798 8.607 4.406 1.00 88.94 104 ALA A C 1
ATOM 780 O O . ALA A 1 104 ? -24.597 8.145 5.219 1.00 88.94 104 ALA A O 1
ATOM 781 N N . LEU A 1 105 ? -23.200 7.852 3.474 1.00 88.25 105 LEU A N 1
ATOM 782 C CA . LEU A 1 105 ? -23.416 6.408 3.349 1.00 88.25 105 LEU A CA 1
ATOM 783 C C . LEU A 1 105 ? -22.851 5.671 4.569 1.00 88.25 105 LEU A C 1
ATOM 785 O O . LEU A 1 105 ? -23.516 4.801 5.127 1.00 88.25 105 LEU A O 1
ATOM 789 N N . GLU A 1 106 ? -21.658 6.056 5.029 1.00 87.44 106 GLU A N 1
ATOM 790 C CA . GLU A 1 106 ? -21.038 5.435 6.204 1.00 87.44 106 GLU A CA 1
ATOM 791 C C . GLU A 1 106 ? -21.787 5.788 7.501 1.00 87.44 106 GLU A C 1
ATOM 793 O O . GLU A 1 106 ? -22.005 4.923 8.349 1.00 87.44 106 GLU A O 1
ATOM 798 N N . ALA A 1 107 ? -22.265 7.030 7.636 1.00 87.56 107 ALA A N 1
ATOM 799 C CA . ALA A 1 107 ? -23.115 7.432 8.757 1.00 87.56 107 ALA A CA 1
ATOM 800 C C . ALA A 1 107 ? -24.434 6.641 8.785 1.00 87.56 107 ALA A C 1
ATOM 802 O O . ALA A 1 107 ? -24.856 6.181 9.849 1.00 87.56 107 ALA A O 1
ATOM 803 N N . GLN A 1 108 ? -25.054 6.432 7.617 1.00 86.88 108 GLN A N 1
ATOM 804 C CA . GLN A 1 108 ? -26.260 5.617 7.476 1.00 86.88 108 GLN A CA 1
ATOM 805 C C . GLN A 1 108 ? -25.994 4.154 7.852 1.00 86.88 108 GLN A C 1
ATOM 807 O O . GLN A 1 108 ? -26.761 3.578 8.621 1.00 86.88 108 GLN A O 1
ATOM 812 N N . ARG A 1 109 ? -24.883 3.570 7.387 1.00 86.81 109 ARG A N 1
ATOM 813 C CA . ARG A 1 109 ? -24.453 2.211 7.751 1.00 86.81 109 ARG A CA 1
ATOM 814 C C . ARG A 1 109 ? -24.265 2.057 9.259 1.00 86.81 109 ARG A C 1
ATOM 816 O O . ARG A 1 109 ? -24.762 1.104 9.853 1.00 86.81 109 ARG A O 1
ATOM 823 N N . ALA A 1 110 ? -23.568 3.001 9.891 1.00 88.00 110 ALA A N 1
ATOM 824 C CA . ALA A 1 110 ? -23.324 2.978 11.330 1.00 88.00 110 ALA A CA 1
ATOM 825 C C . ALA A 1 110 ? -24.623 3.112 12.142 1.00 88.00 110 ALA A C 1
ATOM 827 O O . ALA A 1 110 ? -24.781 2.441 13.162 1.00 88.00 110 ALA A O 1
ATOM 828 N N . ALA A 1 111 ? -25.560 3.953 11.693 1.00 88.56 111 ALA A N 1
ATOM 829 C CA . ALA A 1 111 ? -26.876 4.080 12.313 1.00 88.56 111 ALA A CA 1
ATOM 830 C C . ALA A 1 111 ? -27.705 2.796 12.171 1.00 88.56 111 ALA A C 1
ATOM 832 O O . ALA A 1 111 ? -28.272 2.331 13.157 1.00 88.56 111 ALA A O 1
ATOM 833 N N . LEU A 1 112 ? -27.716 2.196 10.978 1.00 88.00 112 LEU A N 1
ATOM 834 C CA . LEU A 1 112 ? -28.441 0.959 10.704 1.00 88.00 112 LEU A CA 1
ATOM 835 C C . LEU A 1 112 ? -27.905 -0.212 11.535 1.00 88.00 112 LEU A C 1
ATOM 837 O O . LEU A 1 112 ? -28.689 -0.960 12.108 1.00 88.00 112 LEU A O 1
ATOM 841 N N . ARG A 1 113 ? -26.580 -0.328 11.675 1.00 89.00 113 ARG A N 1
ATOM 842 C CA . ARG A 1 113 ? -25.958 -1.343 12.539 1.00 89.00 113 ARG A CA 1
ATOM 843 C C . ARG A 1 113 ? -26.350 -1.184 13.998 1.00 89.00 113 ARG A C 1
ATOM 845 O O . ARG A 1 113 ? -26.769 -2.152 14.616 1.00 89.00 113 ARG A O 1
ATOM 852 N N . ARG A 1 114 ? -26.307 0.045 14.523 1.00 90.44 114 ARG A N 1
ATOM 853 C CA . ARG A 1 114 ? -26.772 0.330 15.889 1.00 90.44 114 ARG A CA 1
ATOM 854 C C . ARG A 1 114 ? -28.243 -0.043 16.086 1.00 90.44 114 ARG A C 1
ATOM 856 O O . ARG A 1 114 ? -28.586 -0.587 17.130 1.00 90.44 114 ARG A O 1
ATOM 863 N N . ALA A 1 115 ? -29.096 0.212 15.092 1.00 88.50 115 ALA A N 1
ATOM 864 C CA . ALA A 1 115 ? -30.498 -0.200 15.139 1.00 88.50 115 ALA A CA 1
ATOM 865 C C . ALA A 1 115 ? -30.652 -1.733 15.126 1.00 88.50 115 ALA A C 1
ATOM 867 O O . ALA A 1 115 ? -31.393 -2.270 15.942 1.00 88.50 115 ALA A O 1
ATOM 868 N N . GLN A 1 116 ? -29.908 -2.441 14.269 1.00 88.62 116 GLN A N 1
ATOM 869 C CA . GLN A 1 116 ? -29.903 -3.911 14.199 1.00 88.62 116 GLN A CA 1
ATOM 870 C C . GLN A 1 116 ? -29.428 -4.570 15.498 1.00 88.62 116 GLN A C 1
ATOM 872 O O . GLN A 1 116 ? -30.038 -5.535 15.961 1.00 88.62 116 GLN A O 1
ATOM 877 N N . ASP A 1 117 ? -28.376 -4.032 16.114 1.00 90.62 117 ASP A N 1
ATOM 878 C CA . ASP A 1 117 ? -27.908 -4.493 17.421 1.00 90.62 117 ASP A CA 1
ATOM 879 C C . ASP A 1 117 ? -28.978 -4.251 18.498 1.00 90.62 117 ASP A C 1
ATOM 881 O O . ASP A 1 117 ? -29.247 -5.137 19.309 1.00 90.62 117 ASP A O 1
ATOM 885 N N . GLY A 1 118 ? -29.660 -3.100 18.449 1.00 92.94 118 GLY A N 1
ATOM 886 C CA . GLY A 1 118 ? -30.812 -2.801 19.302 1.00 92.94 118 GLY A CA 1
ATOM 887 C C . GLY A 1 118 ? -31.946 -3.820 19.151 1.00 92.94 118 GLY A C 1
ATOM 888 O O . GLY A 1 118 ? -32.409 -4.365 20.150 1.00 92.94 118 GLY A O 1
ATOM 889 N N . TYR A 1 119 ? -32.337 -4.152 17.916 1.00 91.56 119 TYR A N 1
ATOM 890 C CA . TYR A 1 119 ? -33.371 -5.157 17.649 1.00 91.56 119 TYR A CA 1
ATOM 891 C C . TYR A 1 119 ? -32.979 -6.554 18.136 1.00 91.56 119 TYR A C 1
ATOM 893 O O . TYR A 1 119 ? -33.827 -7.281 18.647 1.00 91.56 119 TYR A O 1
ATOM 901 N N . ARG A 1 120 ? -31.700 -6.939 18.026 1.00 90.00 120 ARG A N 1
ATOM 902 C CA . ARG A 1 120 ? -31.206 -8.214 18.573 1.00 90.00 120 ARG A CA 1
ATOM 903 C C . ARG A 1 120 ? -31.336 -8.281 20.089 1.00 90.00 120 ARG A C 1
ATOM 905 O O . ARG A 1 120 ? -31.765 -9.307 20.610 1.00 90.00 120 ARG A O 1
ATOM 912 N N . VAL A 1 121 ? -30.973 -7.203 20.782 1.00 93.88 121 VAL A N 1
ATOM 913 C CA . VAL A 1 121 ? -31.109 -7.118 22.241 1.00 93.88 121 VAL A CA 1
ATOM 914 C C . VAL A 1 121 ? -32.582 -7.148 22.646 1.00 93.88 121 VAL A C 1
ATOM 916 O O . VAL A 1 121 ? -32.939 -7.879 23.566 1.00 93.88 121 VAL A O 1
ATOM 919 N N . GLU A 1 122 ? -33.446 -6.411 21.944 1.00 92.00 122 GLU A N 1
ATOM 920 C CA . GLU A 1 122 ? -34.884 -6.387 22.229 1.00 92.00 122 GLU A CA 1
ATOM 921 C C . GLU A 1 122 ? -35.549 -7.751 21.988 1.00 92.00 122 GLU A C 1
ATOM 923 O O . GLU A 1 122 ? -36.327 -8.200 22.826 1.00 92.00 122 GLU A O 1
ATOM 928 N N . LEU A 1 123 ? -35.199 -8.454 20.904 1.00 91.75 123 LEU A N 1
ATOM 929 C CA . LEU A 1 123 ? -35.676 -9.818 20.652 1.00 91.75 123 LEU A CA 1
ATOM 930 C C . LEU A 1 123 ? -35.234 -10.784 21.754 1.00 91.75 123 LEU A C 1
ATOM 932 O O . LEU A 1 123 ? -36.066 -11.525 22.268 1.00 91.75 123 LEU A O 1
ATOM 936 N N . ALA A 1 124 ? -33.965 -10.737 22.166 1.00 92.25 124 ALA A N 1
ATOM 937 C CA . ALA A 1 124 ? -33.465 -11.578 23.251 1.00 92.25 124 ALA A CA 1
ATOM 938 C C . ALA A 1 124 ? -34.166 -11.279 24.590 1.00 92.25 124 ALA A C 1
ATOM 940 O O . ALA A 1 124 ? -34.455 -12.195 25.358 1.00 92.25 124 ALA A O 1
ATOM 941 N N . ALA A 1 125 ? -34.473 -10.007 24.867 1.00 92.25 125 ALA A N 1
ATOM 942 C CA . ALA A 1 125 ? -35.212 -9.607 26.061 1.00 92.25 125 ALA A CA 1
ATOM 943 C C . ALA A 1 125 ? -36.668 -10.102 26.034 1.00 92.25 125 ALA A C 1
ATOM 945 O O . ALA A 1 125 ? -37.147 -10.626 27.038 1.00 92.25 125 ALA A O 1
ATOM 946 N N . LEU A 1 126 ? -37.352 -9.986 24.889 1.00 90.50 126 LEU A N 1
ATOM 947 C CA . LEU A 1 126 ? -38.711 -10.507 24.706 1.00 90.50 126 LEU A CA 1
ATOM 948 C C . LEU A 1 126 ? -38.749 -12.037 24.818 1.00 90.50 126 LEU A C 1
ATOM 950 O O . LEU A 1 126 ? -39.648 -12.577 25.457 1.00 90.50 126 LEU A O 1
ATOM 954 N N . GLU A 1 127 ? -37.762 -12.742 24.260 1.00 89.25 127 GLU A N 1
ATOM 955 C CA . GLU A 1 127 ? -37.626 -14.197 24.403 1.00 89.25 127 GLU A CA 1
ATOM 956 C C . GLU A 1 127 ? -37.396 -14.607 25.863 1.00 89.25 127 GLU A C 1
ATOM 958 O O . GLU A 1 127 ? -38.062 -15.516 26.358 1.00 89.25 127 GLU A O 1
ATOM 963 N N . ALA A 1 128 ? -36.509 -13.914 26.583 1.00 90.44 128 ALA A N 1
ATOM 964 C CA . ALA A 1 128 ? -36.274 -14.167 28.003 1.00 90.44 128 ALA A CA 1
ATOM 965 C C . ALA A 1 128 ? -37.525 -13.892 28.854 1.00 90.44 128 ALA A C 1
ATOM 967 O O . ALA A 1 128 ? -37.826 -14.664 29.765 1.00 90.44 128 ALA A O 1
ATOM 968 N N . GLN A 1 129 ? -38.274 -12.829 28.541 1.00 87.50 129 GLN A N 1
ATOM 969 C CA . GLN A 1 129 ? -39.533 -12.506 29.209 1.00 87.50 129 GLN A CA 1
ATOM 970 C C . GLN A 1 129 ? -40.587 -13.597 28.977 1.00 87.50 129 GLN A C 1
ATOM 972 O O . GLN A 1 129 ? -41.194 -14.056 29.941 1.00 87.50 129 GLN A O 1
ATOM 977 N N . LEU A 1 130 ? -40.764 -14.051 27.731 1.00 86.12 130 LEU A N 1
ATOM 978 C CA . LEU A 1 130 ? -41.676 -15.148 27.393 1.00 86.12 130 LEU A CA 1
ATOM 979 C C . LEU A 1 130 ? -41.310 -16.431 28.152 1.00 86.12 130 LEU A C 1
ATOM 981 O O . LEU A 1 130 ? -42.184 -17.075 28.726 1.00 86.12 130 LEU A O 1
ATOM 985 N N . LEU A 1 131 ? -40.021 -16.786 28.192 1.00 87.81 131 LEU A N 1
ATOM 986 C CA . LEU A 1 131 ? -39.535 -17.963 28.917 1.00 87.81 131 LEU A CA 1
ATOM 987 C C . LEU A 1 131 ? -39.781 -17.860 30.423 1.00 87.81 131 LEU A C 1
ATOM 989 O O . LEU A 1 131 ? -40.200 -18.842 31.027 1.00 87.81 131 LEU A O 1
ATOM 993 N N . ALA A 1 132 ? -39.549 -16.690 31.024 1.00 86.94 132 ALA A N 1
ATOM 994 C CA . ALA A 1 132 ? -39.814 -16.467 32.442 1.00 86.94 132 ALA A CA 1
ATOM 995 C C . ALA A 1 132 ? -41.310 -16.594 32.762 1.00 86.94 132 ALA A C 1
ATOM 997 O O . ALA A 1 132 ? -41.673 -17.279 33.711 1.00 86.94 132 ALA A O 1
ATOM 998 N N . GLN A 1 133 ? -42.174 -16.001 31.933 1.00 83.56 133 GLN A N 1
ATOM 999 C CA . GLN A 1 133 ? -43.629 -16.089 32.090 1.00 83.56 133 GLN A CA 1
ATOM 1000 C C . GLN A 1 133 ? -44.159 -17.519 31.911 1.00 83.56 133 GLN A C 1
ATOM 1002 O O . GLN A 1 133 ? -45.069 -17.919 32.624 1.00 83.56 133 GLN A O 1
ATOM 1007 N N . LEU A 1 134 ? -43.582 -18.300 30.993 1.00 82.88 134 LEU A N 1
ATOM 1008 C CA . LEU A 1 134 ? -43.904 -19.721 30.810 1.00 82.88 134 LEU A CA 1
ATOM 1009 C C . LEU A 1 134 ? -43.380 -20.601 31.952 1.00 82.88 134 LEU A C 1
ATOM 1011 O O . LEU A 1 134 ? -44.014 -21.596 32.286 1.00 82.88 134 LEU A O 1
ATOM 1015 N N . ALA A 1 135 ? -42.226 -20.265 32.531 1.00 86.06 135 ALA A N 1
ATOM 1016 C CA . ALA A 1 135 ? -41.640 -21.013 33.641 1.00 86.06 135 ALA A CA 1
ATOM 1017 C C . ALA A 1 135 ? -42.393 -20.800 34.963 1.00 86.06 135 ALA A C 1
ATOM 1019 O O . ALA A 1 135 ? -42.437 -21.715 35.780 1.00 86.06 135 ALA A O 1
ATOM 1020 N N . ASP A 1 136 ? -42.973 -19.613 35.156 1.00 82.75 136 ASP A N 1
ATOM 1021 C CA . ASP A 1 136 ? -43.775 -19.250 36.334 1.00 82.75 136 ASP A CA 1
ATOM 1022 C C . ASP A 1 136 ? -45.277 -19.565 36.146 1.00 82.75 136 ASP A C 1
ATOM 1024 O O . ASP A 1 136 ? -46.102 -19.255 37.006 1.00 82.75 136 ASP A O 1
ATOM 1028 N N . ALA A 1 137 ? -45.649 -20.167 35.009 1.00 80.75 137 ALA A N 1
ATOM 1029 C CA . ALA A 1 137 ? -47.034 -20.462 34.666 1.00 80.75 137 ALA A CA 1
ATOM 1030 C C . ALA A 1 137 ? -47.604 -21.643 35.483 1.00 80.75 137 ALA A C 1
ATOM 1032 O O . ALA A 1 137 ? -46.911 -22.644 35.684 1.00 80.75 137 ALA A O 1
ATOM 1033 N N . PRO A 1 138 ? -48.878 -21.576 35.914 1.00 76.06 138 PRO A N 1
ATOM 1034 C CA . PRO A 1 138 ? -49.561 -22.693 36.567 1.00 76.06 138 PRO A CA 1
ATOM 1035 C C . PRO A 1 138 ? -49.857 -23.854 35.593 1.00 76.06 138 PRO A C 1
ATOM 1037 O O . PRO A 1 138 ? -49.905 -23.659 34.379 1.00 76.06 138 PRO A O 1
ATOM 1040 N N . ASP A 1 139 ? -50.119 -25.056 36.131 1.00 75.50 139 ASP A N 1
ATOM 1041 C CA . ASP A 1 139 ? -50.366 -26.289 35.350 1.00 75.50 139 ASP A CA 1
ATOM 1042 C C . ASP A 1 139 ? -51.538 -26.171 34.348 1.00 75.50 139 ASP A C 1
ATOM 1044 O O . ASP A 1 139 ? -51.542 -26.849 33.318 1.00 75.50 139 ASP A O 1
ATOM 1048 N N . ASP A 1 140 ? -52.521 -25.304 34.626 1.00 76.06 140 ASP A N 1
ATOM 1049 C CA . ASP A 1 140 ? -53.624 -24.978 33.712 1.00 76.06 140 ASP A CA 1
ATOM 1050 C C . ASP A 1 140 ? -53.409 -23.610 33.041 1.00 76.06 140 ASP A C 1
ATOM 1052 O O . ASP A 1 140 ? -53.904 -22.570 33.479 1.00 76.06 140 ASP A O 1
ATOM 1056 N N . LEU A 1 141 ? -52.648 -23.633 31.946 1.00 68.62 141 LEU A N 1
ATOM 1057 C CA . LEU A 1 141 ? -52.259 -22.465 31.143 1.00 68.62 141 LEU A CA 1
ATOM 1058 C C . LEU A 1 141 ? -53.435 -21.678 30.545 1.00 68.62 141 LEU A C 1
ATOM 1060 O O . LEU A 1 141 ? -53.259 -20.523 30.167 1.00 68.62 141 LEU A O 1
ATOM 1064 N N . LEU A 1 142 ? -54.610 -22.297 30.401 1.00 71.94 142 LEU A N 1
ATOM 1065 C CA . LEU A 1 142 ? -55.772 -21.675 29.758 1.00 71.94 142 LEU A CA 1
ATOM 1066 C C . LEU A 1 142 ? -56.683 -20.945 30.751 1.00 71.94 142 LEU A C 1
ATOM 1068 O O . LEU A 1 142 ? -57.565 -20.205 30.322 1.00 71.94 142 LEU A O 1
ATOM 1072 N N . ALA A 1 143 ? -56.478 -21.137 32.057 1.00 70.44 143 ALA A N 1
ATOM 1073 C CA . ALA A 1 143 ? -57.287 -20.509 33.098 1.00 70.44 143 ALA A CA 1
ATOM 1074 C C . ALA A 1 143 ? -56.842 -19.072 33.434 1.00 70.44 143 ALA A C 1
ATOM 1076 O O . ALA A 1 143 ? -57.636 -18.296 33.965 1.00 70.44 143 ALA A O 1
ATOM 1077 N N . ASP A 1 144 ? -55.594 -18.707 33.122 1.00 77.56 144 ASP A N 1
ATOM 1078 C CA . ASP A 1 144 ? -55.048 -17.368 33.359 1.00 77.56 144 ASP A CA 1
ATOM 1079 C C . ASP A 1 144 ? -55.114 -16.510 32.083 1.00 77.56 144 ASP A C 1
ATOM 1081 O O . ASP A 1 144 ? -54.172 -16.431 31.288 1.00 77.56 144 ASP A O 1
ATOM 1085 N N . GLU A 1 145 ? -56.255 -15.842 31.890 1.00 77.69 145 GLU A N 1
ATOM 1086 C CA . GLU A 1 145 ? -56.467 -14.916 30.769 1.00 77.69 145 GLU A CA 1
ATOM 1087 C C . GLU A 1 145 ? -55.433 -13.774 30.735 1.00 77.69 145 GLU A C 1
ATOM 1089 O O . GLU A 1 145 ? -55.102 -13.274 29.655 1.00 77.69 145 GLU A O 1
ATOM 1094 N N . ALA A 1 146 ? -54.881 -13.366 31.886 1.00 75.31 146 ALA A N 1
ATOM 1095 C CA . ALA A 1 146 ? -53.888 -12.297 31.953 1.00 75.31 146 ALA A CA 1
ATOM 1096 C C . ALA A 1 146 ? -52.518 -12.771 31.445 1.00 75.31 146 ALA A C 1
ATOM 1098 O O . ALA A 1 146 ? -51.853 -12.049 30.691 1.00 75.31 146 ALA A O 1
ATOM 1099 N N . LEU A 1 147 ? -52.119 -13.998 31.797 1.00 79.94 147 LEU A N 1
ATOM 1100 C CA . LEU A 1 147 ? -50.912 -14.630 31.268 1.00 79.94 147 LEU A CA 1
ATOM 1101 C C . LEU A 1 147 ? -51.012 -14.807 29.748 1.00 79.94 147 LEU A C 1
ATOM 1103 O O . LEU A 1 147 ? -50.106 -14.372 29.032 1.00 79.94 147 LEU A O 1
ATOM 1107 N N . VAL A 1 148 ? -52.127 -15.356 29.251 1.00 82.12 148 VAL A N 1
ATOM 1108 C CA . VAL A 1 148 ? -52.371 -15.553 27.810 1.00 82.12 148 VAL A CA 1
ATOM 1109 C C . VAL A 1 148 ? -52.319 -14.224 27.052 1.00 82.12 148 VAL A C 1
ATOM 1111 O O . VAL A 1 148 ? -51.594 -14.117 26.061 1.00 82.12 148 VAL A O 1
ATOM 1114 N N . GLY A 1 149 ? -52.98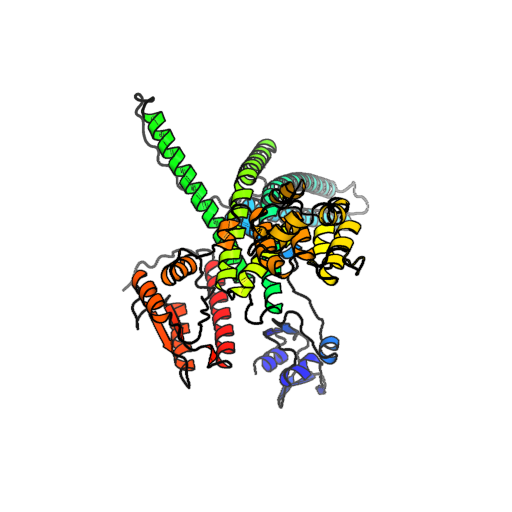9 -13.180 27.550 1.00 82.56 149 GLY A N 1
ATOM 1115 C CA . GLY A 1 149 ? -52.952 -11.851 26.932 1.00 82.56 149 GLY A CA 1
ATOM 1116 C C . GLY A 1 149 ? -51.545 -11.238 26.900 1.00 82.56 149 GLY A C 1
ATOM 1117 O O . GLY A 1 149 ? -51.152 -10.620 25.907 1.00 82.56 149 GLY A O 1
ATOM 1118 N N . SER A 1 150 ? -50.746 -11.448 27.951 1.00 82.50 150 SER A N 1
ATOM 1119 C CA . SER A 1 150 ? -49.359 -10.968 27.996 1.00 82.50 150 SER A CA 1
ATOM 1120 C C . SER A 1 150 ? -48.433 -11.721 27.027 1.00 82.50 150 SER A C 1
ATOM 1122 O O . SER A 1 150 ? -47.602 -11.091 26.367 1.00 82.50 150 SER A O 1
ATOM 1124 N N . LEU A 1 151 ? -48.623 -13.039 26.871 1.00 84.12 151 LEU A N 1
ATOM 1125 C CA . LEU A 1 151 ? -47.887 -13.877 25.919 1.00 84.12 151 LEU A CA 1
ATOM 1126 C C . LEU A 1 151 ? -48.222 -13.498 24.470 1.00 84.12 151 LEU A C 1
ATOM 1128 O O . LEU A 1 151 ? -47.323 -13.401 23.631 1.00 84.12 151 LEU A O 1
ATOM 1132 N N . GLU A 1 152 ? -49.497 -13.241 24.165 1.00 85.94 152 GLU A N 1
ATOM 1133 C CA . GLU A 1 152 ? -49.924 -12.785 22.839 1.00 85.94 152 GLU A CA 1
ATOM 1134 C C . GLU A 1 152 ? -49.360 -11.401 22.497 1.00 85.94 152 GLU A C 1
ATOM 1136 O O . GLU A 1 152 ? -48.833 -11.214 21.397 1.00 85.94 152 GLU A O 1
ATOM 1141 N N . ALA A 1 153 ? -49.383 -10.455 23.442 1.00 86.56 153 ALA A N 1
ATOM 1142 C CA . ALA A 1 153 ? -48.810 -9.122 23.254 1.00 86.56 153 ALA A CA 1
ATOM 1143 C C . ALA A 1 153 ? -47.285 -9.166 23.039 1.00 86.56 153 ALA A C 1
ATOM 1145 O O . ALA A 1 153 ? -46.763 -8.524 22.123 1.00 86.56 153 ALA A O 1
ATOM 1146 N N . ALA A 1 154 ? -46.564 -9.962 23.836 1.00 86.69 154 ALA A N 1
ATOM 1147 C CA . ALA A 1 154 ? -45.123 -10.149 23.682 1.00 86.69 154 ALA A CA 1
ATOM 1148 C C . ALA A 1 154 ? -44.772 -10.821 22.343 1.00 86.69 154 ALA A C 1
ATOM 1150 O O . ALA A 1 154 ? -43.836 -10.396 21.661 1.00 86.69 154 ALA A O 1
ATOM 1151 N N . LYS A 1 155 ? -45.561 -11.814 21.909 1.00 88.31 155 LYS A N 1
ATOM 1152 C CA . LYS A 1 155 ? -45.410 -12.467 20.599 1.00 88.31 155 LYS A CA 1
ATOM 1153 C C . LYS A 1 155 ? -45.690 -11.512 19.436 1.00 88.31 155 LYS A C 1
ATOM 1155 O O . LYS A 1 155 ? -44.955 -11.542 18.449 1.00 88.31 155 LYS A O 1
ATOM 1160 N N . ALA A 1 156 ? -46.718 -10.669 19.541 1.00 91.06 156 ALA A N 1
ATOM 1161 C CA . ALA A 1 156 ? -47.032 -9.659 18.532 1.00 91.06 156 ALA A CA 1
ATOM 1162 C C . ALA A 1 156 ? -45.877 -8.659 18.380 1.00 91.06 156 ALA A C 1
ATOM 1164 O O . ALA A 1 156 ? -45.367 -8.473 17.274 1.00 91.06 156 ALA A O 1
ATOM 1165 N N . LYS A 1 157 ? -45.377 -8.123 19.502 1.00 89.94 157 LYS A N 1
ATOM 1166 C CA . LYS A 1 157 ? -44.229 -7.208 19.511 1.00 89.94 157 LYS A CA 1
ATOM 1167 C C . LYS A 1 157 ? -42.959 -7.861 18.953 1.00 89.94 157 LYS A C 1
ATOM 1169 O O . LYS A 1 157 ? -42.260 -7.256 18.146 1.00 89.94 157 LYS A O 1
ATOM 1174 N N . ALA A 1 158 ? -42.677 -9.116 19.311 1.00 90.75 158 ALA A N 1
ATOM 1175 C CA . ALA A 1 158 ? -41.558 -9.865 18.734 1.00 90.75 158 ALA A CA 1
ATOM 1176 C C . ALA A 1 158 ? -41.701 -10.036 17.209 1.00 90.75 158 ALA A C 1
ATOM 1178 O O . ALA A 1 158 ? -40.712 -9.957 16.479 1.00 90.75 158 ALA A O 1
ATOM 1179 N N . GLY A 1 159 ? -42.929 -10.227 16.713 1.00 91.69 159 GLY A N 1
ATOM 1180 C CA . GLY A 1 159 ? -43.239 -10.255 15.283 1.00 91.69 159 GLY A CA 1
ATOM 1181 C C . GLY A 1 159 ? -42.917 -8.937 14.573 1.00 91.69 159 GLY A C 1
ATOM 1182 O O . GLY A 1 159 ? -42.271 -8.957 13.524 1.00 91.69 159 GLY A O 1
ATOM 1183 N N . GLU A 1 160 ? -43.301 -7.803 15.162 1.00 91.12 160 GLU A N 1
ATOM 1184 C CA . GLU A 1 160 ? -43.004 -6.461 14.638 1.00 91.12 160 GLU A CA 1
ATOM 1185 C C . GLU A 1 160 ? -41.497 -6.179 14.599 1.00 91.12 160 GLU A C 1
ATOM 1187 O O . GLU A 1 160 ? -40.966 -5.789 13.557 1.00 91.12 160 GLU A O 1
ATOM 1192 N N . VAL A 1 161 ? -40.779 -6.454 15.695 1.00 91.00 161 VAL A N 1
ATOM 1193 C CA . VAL A 1 161 ? -39.320 -6.263 15.767 1.00 91.00 161 VAL A CA 1
ATOM 1194 C C . VAL A 1 161 ? -38.604 -7.160 14.757 1.00 91.00 161 VAL A C 1
ATOM 1196 O O . VAL A 1 161 ? -37.666 -6.725 14.091 1.00 91.00 161 VAL A O 1
ATOM 1199 N N . LYS A 1 162 ? -39.067 -8.402 14.571 1.00 90.25 162 LYS A N 1
ATOM 1200 C CA . LYS A 1 162 ? -38.507 -9.322 13.573 1.00 90.25 162 LYS A CA 1
ATOM 1201 C C . LYS A 1 162 ? -38.734 -8.831 12.141 1.00 90.25 162 LYS A C 1
ATOM 1203 O O . LYS A 1 162 ? -37.840 -8.982 11.307 1.00 90.25 162 LYS A O 1
ATOM 1208 N N . ALA A 1 163 ? -39.893 -8.238 11.852 1.00 90.06 163 ALA A N 1
ATOM 1209 C CA . ALA A 1 163 ? -40.171 -7.630 10.554 1.00 90.06 163 ALA A CA 1
ATOM 1210 C C . ALA A 1 163 ? -39.269 -6.409 10.298 1.00 90.06 163 ALA A C 1
ATOM 1212 O O . ALA A 1 163 ? -38.621 -6.347 9.252 1.00 90.06 163 ALA A O 1
ATOM 1213 N N . ALA A 1 164 ? -39.140 -5.506 11.276 1.00 87.44 164 ALA A N 1
ATOM 1214 C CA . ALA A 1 164 ? -38.252 -4.343 11.194 1.00 87.44 164 ALA A CA 1
ATOM 1215 C C . ALA A 1 164 ? -36.770 -4.745 11.048 1.00 87.44 164 ALA A C 1
ATOM 1217 O O . ALA A 1 164 ? -36.032 -4.173 10.243 1.00 87.44 164 ALA A O 1
ATOM 1218 N N . ALA A 1 165 ? 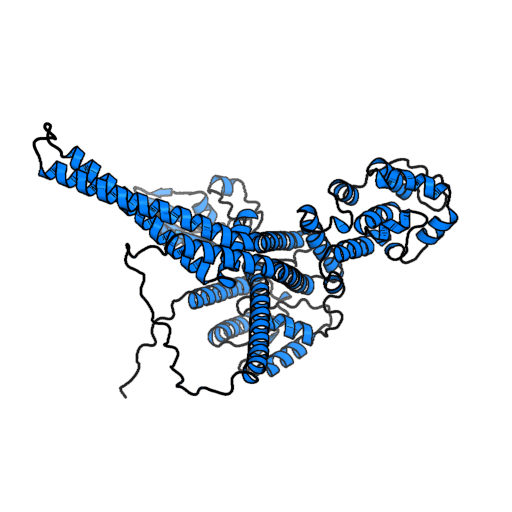-36.331 -5.786 11.764 1.00 89.12 165 ALA A N 1
ATOM 1219 C CA . ALA A 1 165 ? -34.985 -6.335 11.628 1.00 89.12 165 ALA A CA 1
ATOM 1220 C C . ALA A 1 165 ? -34.738 -6.893 10.214 1.00 89.12 165 ALA A C 1
ATOM 1222 O O . ALA A 1 165 ? -33.681 -6.643 9.633 1.00 89.12 165 ALA A O 1
ATOM 1223 N N . ALA A 1 166 ? -35.717 -7.595 9.631 1.00 88.75 166 ALA A N 1
ATOM 1224 C CA . ALA A 1 166 ? -35.623 -8.121 8.270 1.00 88.75 166 ALA A CA 1
ATOM 1225 C C . ALA A 1 166 ? -35.563 -7.010 7.205 1.00 88.75 166 ALA A C 1
ATOM 1227 O O . ALA A 1 166 ? -34.815 -7.134 6.235 1.00 88.75 166 ALA A O 1
ATOM 1228 N N . GLU A 1 167 ? -36.310 -5.920 7.385 1.00 85.62 167 GLU A N 1
ATOM 1229 C CA . GLU A 1 167 ? -36.241 -4.740 6.516 1.00 85.62 167 GLU A CA 1
ATOM 1230 C C . GLU A 1 167 ? -34.865 -4.069 6.598 1.00 85.62 167 GLU A C 1
ATOM 1232 O O . GLU A 1 167 ? -34.213 -3.838 5.577 1.00 85.62 167 GLU A O 1
ATOM 1237 N N . GLY A 1 168 ? -34.355 -3.853 7.813 1.00 86.38 168 GLY A N 1
ATOM 1238 C CA . GLY A 1 168 ? -33.025 -3.285 7.986 1.00 86.38 168 GLY A CA 1
ATOM 1239 C C . GLY A 1 168 ? -31.906 -4.174 7.422 1.00 86.38 168 GLY A C 1
ATOM 1240 O O . GLY A 1 168 ? -30.930 -3.643 6.902 1.00 86.38 168 GLY A O 1
ATOM 1241 N N . ALA A 1 169 ? -32.060 -5.503 7.422 1.00 86.69 169 ALA A N 1
ATOM 1242 C CA . ALA A 1 169 ? -31.103 -6.406 6.777 1.00 86.69 169 ALA A CA 1
ATOM 1243 C C . ALA A 1 169 ? -31.057 -6.218 5.246 1.00 86.69 169 ALA A C 1
ATOM 1245 O O . ALA A 1 169 ? -29.979 -6.223 4.652 1.00 86.69 169 ALA A O 1
ATOM 1246 N N . ARG A 1 170 ? -32.208 -5.983 4.597 1.00 85.19 170 ARG A N 1
ATOM 1247 C CA . ARG A 1 170 ? -32.263 -5.656 3.157 1.00 85.19 170 ARG A CA 1
ATOM 1248 C C . ARG A 1 170 ? -31.630 -4.298 2.862 1.00 85.19 170 ARG A C 1
ATOM 1250 O O . ARG A 1 170 ? -30.910 -4.152 1.874 1.00 85.19 170 ARG A O 1
ATOM 1257 N N . ALA A 1 171 ? -31.875 -3.311 3.723 1.00 84.62 171 ALA A N 1
ATOM 1258 C CA . ALA A 1 171 ? -31.247 -2.000 3.605 1.00 84.62 171 ALA A CA 1
ATOM 1259 C C . ALA A 1 171 ? -29.715 -2.084 3.754 1.00 84.62 171 ALA A C 1
ATOM 1261 O O . ALA A 1 171 ? -29.000 -1.400 3.019 1.00 84.62 171 ALA A O 1
ATOM 1262 N N . GLU A 1 172 ? -29.204 -2.946 4.645 1.00 85.25 172 GLU A N 1
ATOM 1263 C CA . GLU A 1 172 ? -27.760 -3.171 4.806 1.00 85.25 172 GLU A CA 1
ATOM 1264 C C . GLU A 1 172 ? -27.148 -3.745 3.525 1.00 85.25 172 GLU A C 1
ATOM 1266 O O . GLU A 1 172 ? -26.129 -3.234 3.069 1.00 85.25 172 GLU A O 1
ATOM 1271 N N . GLU A 1 173 ? -27.813 -4.701 2.869 1.00 86.75 173 GLU A N 1
ATOM 1272 C CA . GLU A 1 173 ? -27.343 -5.248 1.591 1.00 86.75 173 GLU A CA 1
ATOM 1273 C C . GLU A 1 173 ? -27.235 -4.167 0.499 1.00 86.75 173 GLU A C 1
ATOM 1275 O O . GLU A 1 173 ? -26.254 -4.116 -0.247 1.00 86.75 173 GLU A O 1
ATOM 1280 N N . GLY A 1 174 ? -28.215 -3.262 0.410 1.00 85.94 174 GLY A N 1
ATOM 1281 C CA . GLY A 1 174 ? -28.173 -2.141 -0.533 1.00 85.94 174 GLY A CA 1
ATOM 1282 C C . GLY A 1 174 ? -27.017 -1.171 -0.259 1.00 85.94 174 GLY A C 1
ATOM 1283 O O . GLY A 1 174 ? -26.334 -0.731 -1.189 1.00 85.94 174 GLY A O 1
ATOM 1284 N N . ILE A 1 175 ? -26.769 -0.872 1.018 1.00 87.56 175 ILE A N 1
ATOM 1285 C CA . ILE A 1 175 ? -25.649 -0.033 1.463 1.00 87.56 175 ILE A CA 1
ATOM 1286 C C . ILE A 1 175 ? -24.311 -0.713 1.164 1.00 87.56 175 ILE A C 1
ATOM 1288 O O . ILE A 1 175 ? -23.399 -0.057 0.658 1.00 87.56 175 ILE A O 1
ATOM 1292 N N . ASP A 1 176 ? -24.193 -2.013 1.424 1.00 89.25 176 ASP A N 1
ATOM 1293 C CA . ASP A 1 176 ? -22.972 -2.774 1.173 1.00 89.25 176 ASP A CA 1
ATOM 1294 C C . ASP A 1 176 ? -22.661 -2.852 -0.326 1.00 89.25 176 ASP A C 1
ATOM 1296 O O . ASP A 1 176 ? -21.517 -2.623 -0.715 1.00 89.25 176 ASP A O 1
ATOM 1300 N N . ARG A 1 177 ? -23.670 -3.025 -1.192 1.00 90.75 177 ARG A N 1
ATOM 1301 C CA . ARG A 1 177 ? -23.484 -2.929 -2.653 1.00 90.75 177 ARG A CA 1
ATOM 1302 C C . ARG A 1 177 ? -22.981 -1.550 -3.083 1.00 90.75 177 ARG A C 1
ATOM 1304 O O . ARG A 1 177 ? -22.065 -1.462 -3.897 1.00 90.75 177 ARG A O 1
ATOM 1311 N N . ALA A 1 178 ? -23.547 -0.472 -2.535 1.00 90.44 178 ALA A N 1
ATOM 1312 C CA . ALA A 1 178 ? -23.095 0.890 -2.830 1.00 90.44 178 ALA A CA 1
ATOM 1313 C C . ALA A 1 178 ? -21.663 1.150 -2.326 1.00 90.44 178 ALA A C 1
ATOM 1315 O O . ALA A 1 178 ? -20.880 1.830 -2.990 1.00 90.44 178 ALA A O 1
ATOM 1316 N N . ARG A 1 179 ? -21.301 0.573 -1.176 1.00 93.06 179 ARG A N 1
ATOM 1317 C CA . ARG A 1 179 ? -19.953 0.627 -0.599 1.00 93.06 179 ARG A CA 1
ATOM 1318 C C . ARG A 1 179 ? -18.947 -0.143 -1.456 1.00 93.06 179 ARG A C 1
ATOM 1320 O O . ARG A 1 179 ? -17.852 0.358 -1.715 1.00 93.06 179 ARG A O 1
ATOM 1327 N N . ASP A 1 180 ? -19.324 -1.329 -1.923 1.00 94.06 180 ASP A N 1
ATOM 1328 C CA . ASP A 1 180 ? -18.455 -2.246 -2.662 1.00 94.06 180 ASP A CA 1
ATOM 1329 C C . ASP A 1 180 ? -18.004 -1.708 -4.025 1.00 94.06 180 ASP A C 1
ATOM 1331 O O . ASP A 1 180 ? -16.958 -2.127 -4.521 1.00 94.06 180 ASP A O 1
ATOM 1335 N N . VAL A 1 181 ? -18.682 -0.703 -4.587 1.00 95.94 181 VAL A N 1
ATOM 1336 C CA . VAL A 1 181 ? -18.201 0.018 -5.781 1.00 95.94 181 VAL A CA 1
ATOM 1337 C C . VAL A 1 181 ? -16.798 0.594 -5.572 1.00 95.94 181 VAL A C 1
ATOM 1339 O O . VAL A 1 181 ? -15.989 0.608 -6.497 1.00 95.94 181 VAL A O 1
ATOM 1342 N N . TYR A 1 182 ? -16.460 1.005 -4.347 1.00 96.25 182 TYR A N 1
ATOM 1343 C CA . TYR A 1 182 ? -15.142 1.544 -4.006 1.00 96.25 182 TYR A CA 1
ATOM 1344 C C . TYR A 1 182 ? -14.122 0.468 -3.591 1.00 96.25 182 TYR A C 1
ATOM 1346 O O . TYR A 1 182 ? -12.943 0.787 -3.400 1.00 96.25 182 TYR A O 1
ATOM 1354 N N . ARG A 1 183 ? -14.518 -0.811 -3.495 1.00 96.56 183 ARG A N 1
ATOM 1355 C CA . ARG A 1 183 ? -13.627 -1.929 -3.134 1.00 96.56 183 ARG A CA 1
ATOM 1356 C C . ARG A 1 183 ? -12.378 -2.040 -4.013 1.00 96.56 183 ARG A C 1
ATOM 1358 O O . ARG A 1 183 ? -11.310 -2.250 -3.440 1.00 96.56 183 ARG A O 1
ATOM 1365 N N . PRO A 1 184 ? -12.420 -1.825 -5.344 1.00 96.69 184 PRO A N 1
ATOM 1366 C CA . PRO A 1 184 ? -11.211 -1.839 -6.168 1.00 96.69 184 PRO A CA 1
ATOM 1367 C C . PRO A 1 184 ? -10.139 -0.845 -5.695 1.00 96.69 184 PRO A C 1
ATOM 1369 O O . PRO A 1 184 ? -8.953 -1.170 -5.697 1.00 96.69 184 PRO A O 1
ATOM 1372 N N . VAL A 1 185 ? -10.549 0.340 -5.222 1.00 96.88 185 VAL A N 1
ATOM 1373 C CA . VAL A 1 185 ? -9.636 1.367 -4.690 1.00 96.88 185 VAL A CA 1
ATOM 1374 C C . VAL A 1 185 ? -8.939 0.863 -3.429 1.00 96.88 185 VAL A C 1
ATOM 1376 O O . VAL A 1 185 ? -7.721 0.993 -3.294 1.00 96.88 185 VAL A O 1
ATOM 1379 N N . ALA A 1 186 ? -9.691 0.229 -2.532 1.00 97.06 186 ALA A N 1
ATOM 1380 C CA . ALA A 1 186 ? -9.153 -0.354 -1.310 1.00 97.06 186 ALA A CA 1
ATOM 1381 C C . ALA A 1 186 ? -8.260 -1.579 -1.575 1.00 97.06 186 ALA A C 1
ATOM 1383 O O . ALA A 1 186 ? -7.202 -1.705 -0.959 1.00 97.06 186 ALA A O 1
ATOM 1384 N N . ALA A 1 187 ? -8.634 -2.441 -2.523 1.00 96.62 187 ALA A N 1
ATOM 1385 C CA . ALA A 1 187 ? -7.880 -3.637 -2.893 1.00 96.62 187 ALA A CA 1
ATOM 1386 C C . ALA A 1 187 ? -6.507 -3.297 -3.500 1.00 96.62 187 ALA A C 1
ATOM 1388 O O . ALA A 1 187 ? -5.505 -3.965 -3.210 1.00 96.62 187 ALA A O 1
ATOM 1389 N N . GLU A 1 188 ? -6.438 -2.241 -4.319 1.00 96.12 188 GLU A N 1
ATOM 1390 C CA . GLU A 1 188 ? -5.172 -1.701 -4.825 1.00 96.12 188 GLU A CA 1
ATOM 1391 C C . GLU A 1 188 ? -4.369 -0.979 -3.742 1.00 96.12 188 GLU A C 1
ATOM 1393 O O . GLU A 1 188 ? -3.158 -1.178 -3.657 1.00 96.12 188 GLU A O 1
ATOM 1398 N N . GLY A 1 189 ? -5.019 -0.206 -2.868 1.00 96.62 189 GLY A N 1
ATOM 1399 C CA . GLY A 1 189 ? -4.358 0.398 -1.709 1.00 96.62 189 GLY A CA 1
ATOM 1400 C C . GLY A 1 189 ? -3.689 -0.658 -0.823 1.00 96.62 189 GLY A C 1
ATOM 1401 O O . GLY A 1 189 ? -2.500 -0.560 -0.520 1.00 96.62 189 GLY A O 1
ATOM 1402 N N . ALA A 1 190 ? -4.414 -1.729 -0.492 1.00 96.88 190 ALA A N 1
ATOM 1403 C CA . ALA A 1 190 ? -3.873 -2.849 0.264 1.00 96.88 190 ALA A CA 1
ATOM 1404 C C . ALA A 1 190 ? -2.710 -3.508 -0.489 1.00 96.88 190 ALA A C 1
ATOM 1406 O O . ALA A 1 190 ? -1.653 -3.712 0.100 1.00 96.88 190 ALA A O 1
ATOM 1407 N N . LEU A 1 191 ? -2.852 -3.784 -1.796 1.00 96.12 191 LEU A N 1
ATOM 1408 C CA . LEU A 1 191 ? -1.747 -4.297 -2.614 1.00 96.12 191 LEU A CA 1
ATOM 1409 C C . LEU A 1 191 ? -0.493 -3.438 -2.445 1.00 96.12 191 LEU A C 1
ATOM 1411 O O . LEU A 1 191 ? 0.550 -3.971 -2.078 1.00 96.12 191 LEU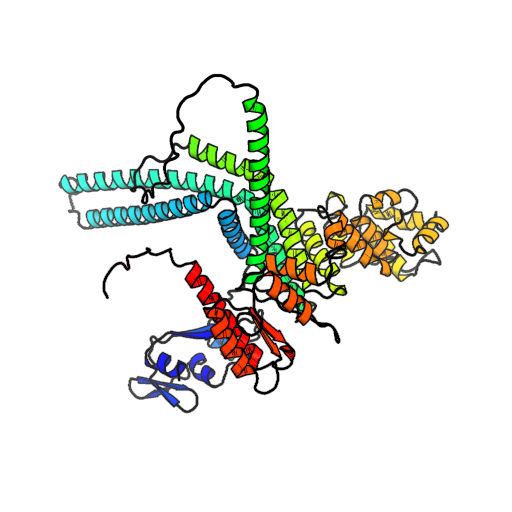 A O 1
ATOM 1415 N N . PHE A 1 192 ? -0.592 -2.132 -2.698 1.00 96.00 192 PHE A N 1
ATOM 1416 C CA . PHE A 1 192 ? 0.570 -1.252 -2.689 1.00 96.00 192 PHE A CA 1
ATOM 1417 C C . PHE A 1 192 ? 1.230 -1.168 -1.321 1.00 96.00 192 PHE A C 1
ATOM 1419 O O . PHE A 1 192 ? 2.454 -1.205 -1.271 1.00 96.00 192 PHE A O 1
ATOM 1426 N N . TYR A 1 193 ? 0.463 -1.149 -0.230 1.00 95.81 193 TYR A N 1
ATOM 1427 C CA . TYR A 1 193 ? 1.043 -1.183 1.111 1.00 95.81 193 TYR A CA 1
ATOM 1428 C C . TYR A 1 193 ? 1.903 -2.436 1.344 1.00 95.81 193 TYR A C 1
ATOM 1430 O O . TYR A 1 193 ? 3.041 -2.345 1.802 1.00 95.81 193 TYR A O 1
ATOM 1438 N N . PHE A 1 194 ? 1.417 -3.621 0.963 1.00 94.00 194 PHE A N 1
ATOM 1439 C CA . PHE A 1 194 ? 2.228 -4.838 1.092 1.00 94.00 194 PHE A CA 1
ATOM 1440 C C . PHE A 1 194 ? 3.452 -4.826 0.169 1.00 94.00 194 PHE A C 1
ATOM 1442 O O . PHE A 1 194 ? 4.501 -5.342 0.551 1.00 94.00 194 PHE A O 1
ATOM 1449 N N . LEU A 1 195 ? 3.360 -4.208 -1.013 1.00 94.38 195 LEU A N 1
ATOM 1450 C CA . LEU A 1 195 ? 4.529 -4.032 -1.877 1.00 94.38 195 LEU A CA 1
ATOM 1451 C C . LEU A 1 195 ? 5.560 -3.080 -1.252 1.00 94.38 195 LEU A C 1
ATOM 1453 O O . LEU A 1 195 ? 6.753 -3.367 -1.324 1.00 94.38 195 LEU A O 1
ATOM 1457 N N . THR A 1 196 ? 5.130 -1.996 -0.591 1.00 93.12 196 THR A N 1
ATOM 1458 C CA . THR A 1 196 ? 6.058 -1.086 0.101 1.00 93.12 196 THR A CA 1
ATOM 1459 C C . THR A 1 196 ? 6.729 -1.756 1.290 1.00 93.12 196 THR A C 1
ATOM 1461 O O . THR A 1 196 ? 7.912 -1.526 1.519 1.00 93.12 196 THR A O 1
ATOM 1464 N N . LEU A 1 197 ? 6.022 -2.635 2.009 1.00 90.38 197 LEU A N 1
ATOM 1465 C CA . LEU A 1 197 ? 6.619 -3.427 3.088 1.00 90.38 197 LEU A CA 1
ATOM 1466 C C . LEU A 1 197 ? 7.725 -4.365 2.589 1.00 90.38 197 LEU A C 1
ATOM 1468 O O . LEU A 1 197 ? 8.704 -4.574 3.294 1.00 90.38 197 LEU A O 1
ATOM 1472 N N . GLN A 1 198 ? 7.617 -4.898 1.369 1.00 91.00 198 GLN A N 1
ATOM 1473 C CA . GLN A 1 198 ? 8.647 -5.775 0.800 1.00 91.00 198 GLN A CA 1
ATOM 1474 C C . GLN A 1 198 ? 9.950 -5.039 0.455 1.00 91.00 198 GLN A C 1
ATOM 1476 O O . GLN A 1 198 ? 10.995 -5.682 0.345 1.00 91.00 198 GLN A O 1
ATOM 1481 N N . LEU A 1 199 ? 9.933 -3.708 0.317 1.00 92.12 199 LEU A N 1
ATOM 1482 C CA . LEU A 1 199 ? 11.125 -2.926 -0.034 1.00 92.12 199 LEU A CA 1
ATOM 1483 C C . LEU A 1 199 ? 12.221 -2.994 1.036 1.00 92.12 199 LEU A C 1
ATOM 1485 O O . LEU A 1 199 ? 13.396 -2.838 0.700 1.00 92.12 199 LEU A O 1
ATOM 1489 N N . CYS A 1 200 ? 11.875 -3.301 2.290 1.00 88.94 200 CYS A N 1
ATOM 1490 C CA . CYS A 1 200 ? 12.857 -3.477 3.360 1.00 88.94 200 CYS A CA 1
ATOM 1491 C C . CYS A 1 200 ? 13.859 -4.613 3.065 1.00 88.94 200 CYS A C 1
ATOM 1493 O O . CYS A 1 200 ? 15.000 -4.559 3.520 1.00 88.94 200 CYS A O 1
ATOM 1495 N N . SER A 1 201 ? 13.467 -5.598 2.241 1.00 89.12 201 SER A N 1
ATOM 1496 C CA . SER A 1 201 ? 14.348 -6.680 1.775 1.00 89.12 201 SER A CA 1
ATOM 1497 C C . SER A 1 201 ? 15.422 -6.209 0.789 1.00 89.12 201 SER A C 1
ATOM 1499 O O . SER A 1 201 ? 16.472 -6.836 0.672 1.00 89.12 201 SER A O 1
ATOM 1501 N N . VAL A 1 202 ? 15.179 -5.092 0.096 1.00 91.38 202 VAL A N 1
ATOM 1502 C CA . VAL A 1 202 ? 16.133 -4.463 -0.830 1.00 91.38 202 VAL A CA 1
ATOM 1503 C C . VAL A 1 202 ? 17.106 -3.581 -0.055 1.00 91.38 202 VAL A C 1
ATOM 1505 O O . VAL A 1 202 ? 18.304 -3.556 -0.335 1.00 91.38 202 VAL A O 1
ATOM 1508 N N . SER A 1 203 ? 16.593 -2.822 0.913 1.00 88.31 203 SER A N 1
ATOM 1509 C CA . SER A 1 203 ? 17.398 -1.999 1.807 1.00 88.31 203 SER A CA 1
ATOM 1510 C C . SER A 1 203 ? 16.659 -1.756 3.114 1.00 88.31 203 SER A C 1
ATOM 1512 O O . SER A 1 203 ? 15.500 -1.347 3.105 1.00 88.31 203 SER A O 1
ATOM 1514 N N . HIS A 1 204 ? 17.369 -1.886 4.237 1.00 85.69 204 HIS A N 1
ATOM 1515 C CA . HIS A 1 204 ? 16.834 -1.611 5.574 1.00 85.69 204 HIS A CA 1
ATOM 1516 C C . HIS A 1 204 ? 16.318 -0.169 5.754 1.00 85.69 204 HIS A C 1
ATOM 1518 O O . HIS A 1 204 ? 15.618 0.105 6.725 1.00 85.69 204 HIS A O 1
ATOM 1524 N N . MET A 1 205 ? 16.682 0.764 4.862 1.00 86.69 205 MET A N 1
ATOM 1525 C CA . MET A 1 205 ? 16.207 2.154 4.880 1.00 86.69 205 MET A CA 1
ATOM 1526 C C . MET A 1 205 ? 14.741 2.283 4.448 1.00 86.69 205 MET A C 1
ATOM 1528 O O . MET A 1 205 ? 14.097 3.281 4.752 1.00 86.69 205 MET A O 1
ATOM 1532 N N . TYR A 1 206 ? 14.211 1.301 3.715 1.00 91.69 206 TYR A N 1
ATOM 1533 C CA . TYR A 1 206 ? 12.866 1.353 3.148 1.00 91.69 206 TYR A CA 1
ATOM 1534 C C . TYR A 1 206 ? 11.850 0.781 4.127 1.00 91.69 206 TYR A C 1
ATOM 1536 O O . TYR A 1 206 ? 11.407 -0.359 4.002 1.00 91.69 206 TYR A O 1
ATOM 1544 N N . GLN A 1 207 ? 11.509 1.595 5.121 1.00 88.38 207 GLN A N 1
ATOM 1545 C CA . GLN A 1 207 ? 10.510 1.277 6.131 1.00 88.38 207 GLN A CA 1
ATOM 1546 C C . GLN A 1 207 ? 9.357 2.269 6.035 1.00 88.38 207 GLN A C 1
ATOM 1548 O O . GLN A 1 207 ? 9.563 3.479 5.962 1.00 88.38 207 GLN A O 1
ATOM 1553 N N . TYR A 1 208 ? 8.137 1.740 6.023 1.00 89.44 208 TYR A N 1
ATOM 1554 C CA . TYR A 1 208 ? 6.920 2.521 5.844 1.00 89.44 208 TYR A CA 1
ATOM 1555 C C . TYR A 1 208 ? 5.881 2.068 6.864 1.00 89.44 208 TYR A C 1
ATOM 1557 O O . TYR A 1 208 ? 5.582 0.877 6.967 1.00 89.44 208 TYR A O 1
ATOM 1565 N N . SER A 1 209 ? 5.311 3.014 7.608 1.00 87.75 209 SER A N 1
ATOM 1566 C CA . SER A 1 209 ? 4.224 2.726 8.541 1.00 87.75 209 SER A CA 1
ATOM 1567 C C . SER A 1 209 ? 2.874 2.707 7.823 1.00 87.75 209 SER A C 1
ATOM 1569 O O . SER A 1 209 ? 2.667 3.394 6.815 1.00 87.75 209 SER A O 1
ATOM 1571 N N . LEU A 1 210 ? 1.925 1.934 8.360 1.00 88.81 210 LEU A N 1
ATOM 1572 C CA . LEU A 1 210 ? 0.552 1.929 7.851 1.00 88.81 210 LEU A CA 1
ATOM 1573 C C . LEU A 1 210 ? -0.114 3.303 8.009 1.00 88.81 210 LEU A C 1
ATOM 1575 O O . LEU A 1 210 ? -0.857 3.728 7.124 1.00 88.81 210 LEU A O 1
ATOM 1579 N N . GLY A 1 211 ? 0.173 4.009 9.107 1.00 87.44 211 GLY A N 1
ATOM 1580 C CA . GLY A 1 211 ? -0.341 5.355 9.362 1.00 87.44 211 GLY A CA 1
ATOM 1581 C C . GLY A 1 211 ? 0.077 6.343 8.272 1.00 87.44 211 GLY A C 1
ATOM 1582 O O . GLY A 1 211 ? -0.783 6.979 7.661 1.00 87.44 211 GLY A O 1
ATOM 1583 N N . ALA A 1 212 ? 1.374 6.389 7.944 1.00 88.62 212 ALA A N 1
ATOM 1584 C CA . ALA A 1 212 ? 1.883 7.238 6.870 1.00 88.62 212 ALA A CA 1
ATOM 1585 C C . ALA A 1 212 ? 1.277 6.853 5.514 1.00 88.62 212 ALA A C 1
ATOM 1587 O O . ALA A 1 212 ? 0.718 7.712 4.831 1.00 88.62 212 ALA A O 1
ATOM 1588 N N . PHE A 1 213 ? 1.299 5.561 5.160 1.00 93.56 213 PHE A N 1
ATOM 1589 C CA . PHE A 1 213 ? 0.695 5.072 3.917 1.00 93.56 213 PHE A CA 1
ATOM 1590 C C . PHE A 1 213 ? -0.768 5.513 3.790 1.00 93.56 213 PHE A C 1
ATOM 1592 O O . PHE A 1 213 ? -1.166 6.075 2.771 1.00 93.56 213 PHE A O 1
ATOM 1599 N N . THR A 1 214 ? -1.559 5.309 4.846 1.00 92.06 214 THR A N 1
ATOM 1600 C CA . THR A 1 214 ? -2.987 5.640 4.859 1.00 92.06 214 THR A CA 1
ATOM 1601 C C . THR A 1 214 ? -3.215 7.146 4.740 1.00 92.06 214 THR A C 1
ATOM 1603 O O . THR A 1 214 ? -4.114 7.567 4.013 1.00 92.06 214 THR A O 1
ATOM 1606 N N . GLY A 1 215 ? -2.387 7.967 5.393 1.00 89.94 215 GLY A N 1
ATOM 1607 C CA . GLY A 1 215 ? -2.424 9.424 5.268 1.00 89.94 215 GLY A CA 1
ATOM 1608 C C . GLY A 1 215 ? -2.211 9.892 3.826 1.00 89.94 215 GLY A C 1
ATOM 1609 O O . GLY A 1 215 ? -3.057 10.602 3.277 1.00 89.94 215 GLY A O 1
ATOM 1610 N N . PHE A 1 216 ? -1.136 9.430 3.177 1.00 90.88 216 PHE A N 1
ATOM 1611 C CA . PHE A 1 216 ? -0.828 9.775 1.783 1.00 90.88 216 PHE A CA 1
ATOM 1612 C C . PHE A 1 216 ? -1.877 9.239 0.799 1.00 90.88 216 PHE A C 1
ATOM 1614 O O . PHE A 1 216 ? -2.308 9.962 -0.105 1.00 90.88 216 PHE A O 1
ATOM 1621 N N . PHE A 1 217 ? -2.326 7.998 0.994 1.00 94.75 217 PHE A N 1
ATOM 1622 C CA . PHE A 1 217 ? -3.340 7.350 0.165 1.00 94.75 217 PHE A CA 1
ATOM 1623 C C . PHE A 1 217 ? -4.693 8.075 0.238 1.00 94.75 217 PHE A C 1
ATOM 1625 O O . PHE A 1 217 ? -5.251 8.453 -0.791 1.00 94.75 217 PHE A O 1
ATOM 1632 N N . LEU A 1 218 ? -5.201 8.360 1.441 1.00 93.69 218 LEU A N 1
ATOM 1633 C CA . LEU A 1 218 ? -6.460 9.099 1.604 1.00 93.69 218 LEU A CA 1
ATOM 1634 C C . LEU A 1 218 ? -6.321 10.570 1.196 1.00 93.69 218 LEU A C 1
ATOM 1636 O O . LEU A 1 218 ? -7.278 11.163 0.701 1.00 93.69 218 LEU A O 1
ATOM 1640 N N . GLY A 1 219 ? -5.138 11.168 1.356 1.00 91.81 219 GLY A N 1
ATOM 1641 C CA . GLY A 1 219 ? -4.833 12.489 0.808 1.00 91.81 219 GLY A CA 1
ATOM 1642 C C . GLY A 1 219 ? -5.002 12.537 -0.714 1.00 91.81 219 GLY A C 1
ATOM 1643 O O . GLY A 1 219 ? -5.557 13.501 -1.240 1.00 91.81 219 GLY A O 1
ATOM 1644 N N . ALA A 1 220 ? -4.599 11.476 -1.420 1.00 92.19 220 ALA A N 1
ATOM 1645 C CA . ALA A 1 220 ? -4.809 11.335 -2.861 1.00 92.19 220 ALA A CA 1
ATOM 1646 C C . ALA A 1 220 ? -6.297 11.274 -3.227 1.00 92.19 220 ALA A C 1
ATOM 1648 O O . ALA A 1 220 ? -6.750 12.033 -4.084 1.00 92.19 220 ALA A O 1
ATOM 1649 N N . VAL A 1 221 ? -7.070 10.455 -2.509 1.00 94.25 221 VAL A N 1
ATOM 1650 C CA . VAL A 1 221 ? -8.530 10.362 -2.672 1.00 94.25 221 VAL A CA 1
ATOM 1651 C C . VAL A 1 221 ? -9.188 11.736 -2.493 1.00 94.25 221 VAL A C 1
ATOM 1653 O O . VAL A 1 221 ? -9.943 12.177 -3.358 1.00 94.25 221 VAL A O 1
ATOM 1656 N N . ARG A 1 222 ? -8.842 12.473 -1.428 1.00 93.94 222 ARG A N 1
ATOM 1657 C CA . ARG A 1 222 ? -9.386 13.820 -1.167 1.00 93.94 222 ARG A CA 1
ATOM 1658 C C . ARG A 1 222 ? -9.081 14.818 -2.284 1.00 93.94 222 ARG A C 1
ATOM 1660 O O . ARG A 1 222 ? -9.940 15.633 -2.612 1.00 93.94 222 ARG A O 1
ATOM 1667 N N . ARG A 1 223 ? -7.887 14.763 -2.887 1.00 91.00 223 ARG A N 1
ATOM 1668 C CA . ARG A 1 223 ? -7.525 15.654 -4.004 1.00 91.00 223 ARG A CA 1
ATOM 1669 C C . ARG A 1 223 ? -8.413 15.437 -5.225 1.00 91.00 223 ARG A C 1
ATOM 1671 O O . ARG A 1 223 ? -8.834 16.420 -5.830 1.00 91.00 223 ARG A O 1
ATOM 1678 N N . VAL A 1 224 ? -8.740 14.185 -5.552 1.00 92.62 224 VAL A N 1
ATOM 1679 C CA . VAL A 1 224 ? -9.662 13.872 -6.657 1.00 92.62 224 VAL A CA 1
ATOM 1680 C C . VAL A 1 224 ? -11.050 14.444 -6.379 1.00 92.62 224 VAL A C 1
ATOM 1682 O O . VAL A 1 224 ? -11.615 15.107 -7.245 1.00 92.62 224 VAL A O 1
ATOM 1685 N N . LEU A 1 225 ? -11.569 14.267 -5.161 1.00 90.69 225 LEU A N 1
ATOM 1686 C CA . LEU A 1 225 ? -12.878 14.809 -4.775 1.00 90.69 225 LEU A CA 1
ATOM 1687 C C . LEU A 1 225 ? -12.908 16.338 -4.838 1.00 90.69 225 LEU A C 1
ATOM 1689 O O . LEU A 1 225 ? -13.858 16.922 -5.356 1.00 90.69 225 LEU A O 1
ATOM 1693 N N . ALA A 1 226 ? -11.848 16.998 -4.366 1.00 89.62 226 ALA A N 1
ATOM 1694 C CA . ALA A 1 226 ? -11.728 18.449 -4.448 1.00 89.62 226 ALA A CA 1
ATOM 1695 C C . ALA A 1 226 ? -11.675 18.938 -5.906 1.00 89.62 226 ALA A C 1
ATOM 1697 O O . ALA A 1 226 ? -12.277 19.962 -6.235 1.00 89.62 226 ALA A O 1
ATOM 1698 N N . ALA A 1 227 ? -10.979 18.216 -6.788 1.00 89.19 227 ALA A N 1
ATOM 1699 C CA . ALA A 1 227 ? -10.924 18.532 -8.212 1.00 89.19 227 ALA A CA 1
ATOM 1700 C C . ALA A 1 227 ? -12.291 18.349 -8.895 1.00 89.19 227 ALA A C 1
ATOM 1702 O O . ALA A 1 227 ? -12.721 19.237 -9.633 1.00 89.19 227 ALA A O 1
ATOM 1703 N N . ASP A 1 228 ? -13.002 17.256 -8.604 1.00 86.31 228 ASP A N 1
ATOM 1704 C CA . ASP A 1 228 ? -14.344 17.001 -9.139 1.00 86.31 228 ASP A CA 1
ATOM 1705 C C . ASP A 1 228 ? -15.354 18.054 -8.650 1.00 86.31 228 ASP A C 1
ATOM 1707 O O . ASP A 1 228 ? -16.083 18.644 -9.448 1.00 86.31 228 ASP A O 1
ATOM 1711 N N . ALA A 1 229 ? -15.328 18.408 -7.361 1.00 85.75 229 ALA A N 1
ATOM 1712 C CA . ALA A 1 229 ? -16.168 19.472 -6.809 1.00 85.75 229 ALA A CA 1
ATOM 1713 C C . ALA A 1 229 ? -15.924 20.827 -7.499 1.00 85.75 229 ALA A C 1
ATOM 1715 O O . ALA A 1 229 ? -16.876 21.525 -7.863 1.00 85.75 229 ALA A O 1
ATOM 1716 N N . ARG A 1 230 ? -14.655 21.185 -7.747 1.00 88.00 230 ARG A N 1
ATOM 1717 C CA . ARG A 1 230 ? -14.286 22.401 -8.495 1.00 88.00 230 ARG A CA 1
ATOM 1718 C C . ARG A 1 230 ? -14.797 22.359 -9.938 1.00 88.00 230 ARG A C 1
ATOM 1720 O O . ARG A 1 230 ? -15.332 23.359 -10.412 1.00 88.00 230 ARG A O 1
ATOM 1727 N N . ALA A 1 231 ? -14.689 21.215 -10.614 1.00 85.94 231 ALA A N 1
ATOM 1728 C CA . ALA A 1 231 ? -15.182 21.033 -11.980 1.00 85.94 231 ALA A CA 1
ATOM 1729 C C . ALA A 1 231 ? -16.720 21.091 -12.074 1.00 85.94 231 ALA A C 1
ATOM 1731 O O . ALA A 1 231 ? -17.273 21.642 -13.026 1.00 85.94 231 ALA A O 1
ATOM 1732 N N . ARG A 1 232 ? -17.443 20.567 -11.077 1.00 82.62 232 ARG A N 1
ATOM 1733 C CA . ARG A 1 232 ? -18.909 20.699 -10.995 1.00 82.62 232 ARG A CA 1
ATOM 1734 C C . ARG A 1 232 ? -19.324 22.156 -10.750 1.00 82.62 232 ARG A C 1
ATOM 1736 O O . ARG A 1 232 ? -20.272 22.634 -11.373 1.00 82.62 232 ARG A O 1
ATOM 1743 N N . ALA A 1 233 ? -18.589 22.878 -9.901 1.00 84.31 233 ALA A N 1
ATOM 1744 C CA . ALA A 1 233 ? -18.839 24.290 -9.612 1.00 84.31 233 ALA A CA 1
ATOM 1745 C C . ALA A 1 233 ? -18.573 25.221 -10.813 1.00 84.31 233 ALA A C 1
ATOM 1747 O O . ALA A 1 233 ? -19.273 26.221 -10.978 1.00 84.31 233 ALA A O 1
ATOM 1748 N N . SER A 1 234 ? -17.596 24.914 -11.675 1.00 83.00 234 SER A N 1
ATOM 1749 C CA . SER A 1 234 ? -17.377 25.686 -12.907 1.00 83.00 234 SER A CA 1
ATOM 1750 C C . SER A 1 234 ? -18.491 25.453 -13.935 1.00 83.00 234 SER A C 1
ATOM 1752 O O . SER A 1 234 ? -19.040 26.419 -14.467 1.00 83.00 234 SER A O 1
ATOM 1754 N N . ARG A 1 235 ? -18.919 24.197 -14.133 1.00 82.12 235 ARG A N 1
ATOM 1755 C CA . ARG A 1 235 ? -20.025 23.844 -15.047 1.00 82.12 235 ARG A CA 1
ATOM 1756 C C . ARG A 1 235 ? -2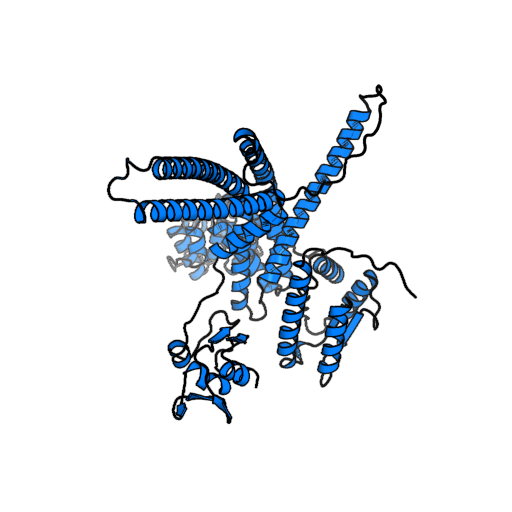1.361 24.472 -14.641 1.00 82.12 235 ARG A C 1
ATOM 1758 O O . ARG A 1 235 ? -22.130 24.896 -15.502 1.00 82.12 235 ARG A O 1
ATOM 1765 N N . SER A 1 236 ? -21.652 24.561 -13.340 1.00 75.69 236 SER A N 1
ATOM 1766 C CA . SER A 1 236 ? -22.883 25.207 -12.862 1.00 75.69 236 SER A CA 1
ATOM 1767 C C . SER A 1 236 ? -22.875 26.723 -13.104 1.00 75.69 236 SER A C 1
ATOM 1769 O O . SER A 1 236 ? -23.909 27.291 -13.467 1.00 75.69 236 SER A O 1
ATOM 1771 N N . ARG A 1 237 ? -21.709 27.377 -12.999 1.00 71.06 237 ARG A N 1
ATOM 1772 C CA . ARG A 1 237 ? -21.535 28.800 -13.336 1.00 71.06 237 ARG A CA 1
ATOM 1773 C C . ARG A 1 237 ? -21.735 29.063 -14.831 1.00 71.06 237 ARG A C 1
ATOM 1775 O O . ARG A 1 237 ? -22.480 29.980 -15.176 1.00 71.06 237 ARG A O 1
ATOM 1782 N N . GLU A 1 238 ? -21.180 28.230 -15.707 1.00 60.47 238 GLU A N 1
ATOM 1783 C CA . GLU A 1 238 ? -21.380 28.325 -17.164 1.00 60.47 238 GLU A CA 1
ATOM 1784 C C . GLU A 1 238 ? -22.842 28.072 -17.577 1.00 60.47 238 GLU A C 1
ATOM 1786 O O . GLU A 1 238 ? -23.418 28.845 -18.348 1.00 60.47 238 GLU A O 1
ATOM 1791 N N . GLY A 1 239 ? -23.501 27.068 -16.985 1.00 56.50 239 GLY A N 1
ATOM 1792 C CA . GLY A 1 239 ? -24.926 26.793 -17.213 1.00 56.50 239 GLY A CA 1
ATOM 1793 C C . GLY A 1 239 ? -25.858 27.906 -16.710 1.00 56.50 239 GLY A C 1
ATOM 1794 O O . GLY A 1 239 ? -26.895 28.177 -17.321 1.00 56.50 239 GLY A O 1
ATOM 1795 N N . SER A 1 240 ? -25.478 28.603 -15.633 1.00 55.31 240 SER A N 1
ATOM 1796 C CA . SER A 1 240 ? -26.211 29.770 -15.117 1.00 55.31 240 SER A CA 1
ATOM 1797 C C . SER A 1 240 ? -26.076 31.007 -16.016 1.00 55.31 240 SER A C 1
ATOM 1799 O O . SER A 1 240 ? -27.030 31.776 -16.144 1.00 55.31 240 SER A O 1
ATOM 1801 N N . SER A 1 241 ? -24.932 31.161 -16.697 1.00 51.12 241 SER A N 1
ATOM 1802 C CA . SER A 1 241 ? -24.690 32.217 -17.689 1.00 51.12 241 SER A CA 1
ATOM 1803 C C . SER A 1 241 ? -25.548 32.006 -18.943 1.00 51.12 241 SER A C 1
ATOM 1805 O O . SER A 1 241 ? -26.209 32.933 -19.409 1.00 51.12 241 SER A O 1
ATOM 1807 N N . SER A 1 242 ? -25.661 30.755 -19.409 1.00 49.00 242 SER A N 1
ATOM 1808 C CA . SER A 1 242 ? -26.542 30.374 -20.524 1.00 49.00 242 SER A CA 1
ATOM 1809 C C . SER A 1 242 ? -28.039 30.518 -20.183 1.00 49.00 242 SER A C 1
ATOM 1811 O O . SER A 1 242 ? -28.811 31.049 -20.982 1.00 49.00 242 SER A O 1
ATOM 1813 N N . ARG A 1 243 ? -28.470 30.156 -18.962 1.00 47.44 243 ARG A N 1
ATOM 1814 C CA . ARG A 1 243 ? -29.876 30.312 -18.519 1.00 47.44 243 ARG A CA 1
ATOM 1815 C C . ARG A 1 243 ? -30.281 31.760 -18.206 1.00 47.44 243 ARG A C 1
ATOM 1817 O O . ARG A 1 243 ? -31.464 32.094 -18.327 1.00 47.44 243 ARG A O 1
ATOM 1824 N N . ARG A 1 244 ? -29.331 32.646 -17.871 1.00 43.66 244 ARG A N 1
ATOM 1825 C CA . ARG A 1 244 ? -29.584 34.095 -17.711 1.00 43.66 244 ARG A CA 1
ATOM 1826 C C . ARG A 1 244 ? -29.942 34.796 -19.024 1.00 43.66 244 ARG A C 1
ATOM 1828 O O . ARG A 1 244 ? -30.618 35.820 -18.975 1.00 43.66 244 ARG A O 1
ATOM 1835 N N . ALA A 1 245 ? -29.564 34.239 -20.176 1.00 44.12 245 ALA A N 1
ATOM 1836 C CA . ALA A 1 245 ? -29.948 34.779 -21.482 1.00 44.12 245 ALA A CA 1
ATOM 1837 C C . ALA A 1 245 ? -31.412 34.473 -21.870 1.00 44.12 245 ALA A C 1
ATOM 1839 O O . ALA A 1 245 ? -31.949 35.142 -22.745 1.00 44.12 245 ALA A O 1
ATOM 1840 N N . SER A 1 246 ? -32.081 33.517 -21.204 1.00 44.41 246 SER A N 1
ATOM 1841 C CA . SER A 1 246 ? -33.435 33.050 -21.577 1.00 44.41 246 SER A CA 1
ATOM 1842 C C . SER A 1 246 ? -34.516 33.238 -20.499 1.00 44.41 246 SER A C 1
ATOM 1844 O O . SER A 1 246 ? -35.625 32.740 -20.652 1.00 44.41 246 SER A O 1
ATOM 1846 N N . SER A 1 247 ? -34.245 33.957 -19.404 1.00 37.59 247 SER A N 1
ATOM 1847 C CA . SER A 1 247 ? -35.242 34.199 -18.341 1.00 37.59 247 SER A CA 1
ATOM 1848 C C . SER A 1 247 ? -35.214 35.639 -17.820 1.00 37.59 247 SER A C 1
ATOM 1850 O O . SER A 1 247 ? -35.116 35.919 -16.627 1.00 37.59 247 SER A O 1
ATOM 1852 N N . LYS A 1 248 ? -35.345 36.600 -18.738 1.00 43.34 248 LYS A N 1
ATOM 1853 C CA . LYS A 1 248 ? -35.779 37.958 -18.395 1.00 43.34 248 LYS A CA 1
ATOM 1854 C C . LYS A 1 248 ? -37.309 37.930 -18.347 1.00 43.34 248 LYS A C 1
ATOM 1856 O O . LYS A 1 248 ? -37.933 38.061 -19.386 1.00 43.34 248 LYS A O 1
ATOM 1861 N N . VAL A 1 249 ? -37.873 37.657 -17.167 1.00 42.19 249 VAL A N 1
ATOM 1862 C CA . VAL A 1 249 ? -39.216 38.035 -16.656 1.00 42.19 249 VAL A CA 1
ATOM 1863 C C . VAL A 1 249 ? -39.585 37.055 -15.535 1.00 42.19 249 VAL A C 1
ATOM 1865 O O . VAL A 1 249 ? -40.120 35.979 -15.772 1.00 42.19 249 VAL A O 1
ATOM 1868 N N . ARG A 1 250 ? -39.242 37.438 -14.299 1.00 33.12 250 ARG A N 1
ATOM 1869 C CA . ARG A 1 250 ? -40.071 37.380 -13.077 1.00 33.12 250 ARG A CA 1
ATOM 1870 C C . ARG A 1 250 ? -39.180 37.624 -11.856 1.00 33.12 250 ARG A C 1
ATOM 1872 O O . ARG A 1 250 ? -38.331 36.814 -11.505 1.00 33.12 250 ARG A O 1
ATOM 1879 N N . ARG A 1 251 ? -39.370 38.789 -11.233 1.00 35.81 251 ARG A N 1
ATOM 1880 C CA . ARG A 1 251 ? -38.886 39.125 -9.887 1.00 35.81 251 ARG A CA 1
ATOM 1881 C C . ARG A 1 251 ? -39.779 38.418 -8.863 1.00 35.81 251 ARG A C 1
ATOM 1883 O O . ARG A 1 251 ? -40.987 38.607 -8.943 1.00 35.81 251 ARG A O 1
ATOM 1890 N N . ALA A 1 252 ? -39.190 37.719 -7.894 1.00 29.58 252 ALA A N 1
ATOM 1891 C CA . ALA A 1 252 ? -39.695 37.618 -6.519 1.00 29.58 252 ALA A CA 1
ATOM 1892 C C . ALA A 1 252 ? -38.636 36.978 -5.597 1.00 29.58 252 ALA A C 1
ATOM 1894 O O . ALA A 1 252 ? -38.056 35.954 -5.939 1.00 29.58 252 ALA A O 1
ATOM 1895 N N . SER A 1 253 ? -38.401 37.659 -4.474 1.00 28.94 253 SER A N 1
ATOM 1896 C CA . SER A 1 253 ? -37.833 37.272 -3.174 1.00 28.94 253 SER A CA 1
ATOM 1897 C C . SER A 1 253 ? -36.864 36.088 -3.055 1.00 28.94 253 SER A C 1
ATOM 1899 O O . SER A 1 253 ? -37.230 34.925 -3.189 1.00 28.94 253 SER A O 1
ATOM 1901 N N . ALA A 1 254 ? -35.637 36.413 -2.640 1.00 28.69 254 ALA A N 1
ATOM 1902 C CA . ALA A 1 254 ? -34.699 35.477 -2.040 1.00 28.69 254 ALA A CA 1
ATOM 1903 C C . ALA A 1 254 ? -35.212 35.051 -0.653 1.00 28.69 254 ALA A C 1
ATOM 1905 O O . ALA A 1 254 ? -35.273 35.866 0.266 1.00 28.69 254 ALA A O 1
ATOM 1906 N N . VAL A 1 255 ? -35.588 33.781 -0.522 1.00 29.34 255 VAL A N 1
ATOM 1907 C CA . VAL A 1 255 ? -35.773 33.110 0.768 1.00 29.34 255 VAL A CA 1
ATOM 1908 C C . VAL A 1 255 ? -34.410 32.548 1.165 1.00 29.34 255 VAL A C 1
ATOM 1910 O O . VAL A 1 255 ? -33.796 31.812 0.390 1.00 29.34 255 VAL A O 1
ATOM 1913 N N . LEU A 1 256 ? -33.917 32.963 2.336 1.00 28.94 256 LEU A N 1
ATOM 1914 C CA . LEU A 1 256 ? -32.747 32.385 2.993 1.00 28.94 256 LEU A CA 1
ATOM 1915 C C . LEU A 1 256 ? -32.916 30.862 3.080 1.00 28.94 256 LEU A C 1
ATOM 1917 O O . LEU A 1 256 ? -33.952 30.377 3.531 1.00 28.94 256 LEU A O 1
ATOM 1921 N N . LEU A 1 257 ? -31.886 30.123 2.676 1.00 26.84 257 LEU A N 1
ATOM 1922 C CA . LEU A 1 257 ? -31.751 28.713 3.030 1.00 26.84 257 LEU A CA 1
ATOM 1923 C C . LEU A 1 257 ? -31.681 28.618 4.564 1.00 26.84 257 LEU A C 1
ATOM 1925 O O . LEU A 1 257 ? -30.865 29.336 5.148 1.00 26.84 257 LEU A O 1
ATOM 1929 N N . PRO A 1 258 ? -32.506 27.788 5.224 1.00 26.62 258 PRO A N 1
ATOM 1930 C CA . PRO A 1 258 ? -32.358 27.562 6.648 1.00 26.62 258 PRO A CA 1
ATOM 1931 C C . PRO A 1 258 ? -31.080 26.756 6.906 1.00 26.62 258 PRO A C 1
ATOM 1933 O O . PRO A 1 258 ? -30.702 25.877 6.127 1.00 26.62 258 PRO A O 1
ATOM 1936 N N . GLU A 1 259 ? -30.419 27.109 8.001 1.00 28.02 259 GLU A N 1
ATOM 1937 C CA . GLU A 1 259 ? -29.310 26.376 8.606 1.00 28.02 259 GLU A CA 1
ATOM 1938 C C . GLU A 1 259 ? -29.683 24.896 8.832 1.00 28.02 259 GLU A C 1
ATOM 1940 O O . GLU A 1 259 ? -30.862 24.579 9.024 1.00 28.02 259 GLU A O 1
ATOM 1945 N N . PRO A 1 260 ? -28.709 23.967 8.820 1.00 28.66 260 PRO A N 1
ATOM 1946 C CA . PRO A 1 260 ? -28.976 22.565 9.095 1.00 28.66 260 PRO A CA 1
ATOM 1947 C C . PRO A 1 260 ? -29.384 22.404 10.566 1.00 28.66 260 PRO A C 1
ATOM 1949 O O . PRO A 1 260 ? -28.540 22.423 11.460 1.00 28.66 260 PRO A O 1
ATOM 1952 N N . GLU A 1 261 ? -30.682 22.233 10.821 1.00 29.66 261 GLU A N 1
ATOM 1953 C CA . GLU A 1 261 ? -31.176 21.826 12.134 1.00 29.66 261 GLU A CA 1
ATOM 1954 C C . GLU A 1 261 ? -30.500 20.513 12.550 1.00 29.66 261 GLU A C 1
ATOM 1956 O O . GLU A 1 261 ? -30.589 19.488 11.863 1.00 29.66 261 GLU A O 1
ATOM 1961 N N . GLN A 1 262 ? -29.830 20.547 13.702 1.00 33.59 262 GLN A N 1
ATOM 1962 C CA . GLN A 1 262 ? -29.367 19.365 14.416 1.00 33.59 262 GLN A CA 1
ATOM 1963 C C . GLN A 1 262 ? -30.588 18.568 14.880 1.00 33.59 262 GLN A C 1
ATOM 1965 O O . GLN A 1 262 ? -31.099 18.733 15.985 1.00 33.59 262 GLN A O 1
ATOM 1970 N N . ARG A 1 263 ? -31.090 17.697 14.006 1.00 29.86 263 ARG A N 1
ATOM 1971 C CA . ARG A 1 263 ? -32.094 16.704 14.372 1.00 29.86 263 ARG A CA 1
ATOM 1972 C C . ARG A 1 263 ? -31.390 15.610 15.173 1.00 29.86 263 ARG A C 1
ATOM 1974 O O . ARG A 1 263 ? -30.507 14.931 14.647 1.00 29.86 263 ARG A O 1
ATOM 1981 N N . GLY A 1 264 ? -31.768 15.459 16.443 1.00 30.05 264 GLY A N 1
ATOM 1982 C CA . GLY A 1 264 ? -31.372 14.314 17.265 1.00 30.05 264 GLY A CA 1
ATOM 1983 C C . GLY A 1 264 ? -31.721 12.976 16.591 1.00 30.05 264 GLY A C 1
ATOM 1984 O O . GLY A 1 264 ? -32.488 12.955 15.621 1.00 30.05 264 GLY A O 1
ATOM 1985 N N . PRO A 1 265 ? -31.152 11.853 17.068 1.00 33.28 265 PRO A N 1
ATOM 1986 C CA . PRO A 1 265 ? -31.403 10.544 16.475 1.00 33.28 265 PRO A CA 1
ATOM 1987 C C . PRO A 1 265 ? -32.915 10.274 16.420 1.00 33.28 265 PRO A C 1
ATOM 1989 O O . PRO A 1 265 ? -33.618 10.574 17.390 1.00 33.28 265 PRO A O 1
ATOM 1992 N N . PRO A 1 266 ? -33.441 9.754 15.295 1.00 34.59 266 PRO A N 1
ATOM 1993 C CA . PRO A 1 266 ? -34.863 9.483 15.184 1.00 34.59 266 PRO A CA 1
ATOM 1994 C C . PRO A 1 266 ? -35.272 8.441 16.237 1.00 34.59 266 PRO A C 1
ATOM 1996 O O . PRO A 1 266 ? -34.490 7.529 16.525 1.00 34.59 266 PRO A O 1
ATOM 1999 N N . PRO A 1 267 ? -36.478 8.562 16.818 1.00 31.98 267 PRO A N 1
ATOM 2000 C CA . PRO A 1 267 ? -36.989 7.563 17.744 1.00 31.98 267 PRO A CA 1
ATOM 2001 C C . PRO A 1 267 ? -37.086 6.195 17.044 1.00 31.98 267 PRO A C 1
ATOM 2003 O O . PRO A 1 267 ? -37.358 6.144 15.836 1.00 31.98 267 PRO A O 1
ATOM 2006 N N . PRO A 1 268 ? -36.878 5.085 17.774 1.00 35.03 268 PRO A N 1
ATOM 2007 C CA . PRO A 1 268 ? -37.052 3.751 17.219 1.00 35.03 268 PRO A CA 1
ATOM 2008 C C . PRO A 1 268 ? -38.532 3.581 16.848 1.00 35.03 268 PRO A C 1
ATOM 2010 O O . PRO A 1 268 ? -39.388 3.543 17.726 1.00 35.03 268 PRO A O 1
ATOM 2013 N N . GLY A 1 269 ? -38.837 3.562 15.546 1.00 37.41 269 GLY A N 1
ATOM 2014 C CA . GLY A 1 269 ? -40.205 3.392 15.030 1.00 37.41 269 GLY A CA 1
ATOM 2015 C C . GLY A 1 269 ? -40.731 4.470 14.069 1.00 37.41 269 GLY A C 1
ATOM 2016 O O . GLY A 1 269 ? -41.904 4.427 13.713 1.00 37.41 269 GLY A O 1
ATOM 2017 N N . GLY A 1 270 ? -39.917 5.435 13.622 1.00 28.95 270 GLY A N 1
ATOM 2018 C CA . GLY A 1 270 ? -40.301 6.308 12.497 1.00 28.95 270 GLY A CA 1
ATOM 2019 C C . GLY A 1 270 ? -40.339 5.545 11.160 1.00 28.95 270 GLY A C 1
ATOM 2020 O O . GLY A 1 270 ? -39.572 4.594 11.008 1.00 28.95 270 GLY A O 1
ATOM 2021 N N . PRO A 1 271 ? -41.189 5.941 10.187 1.00 33.56 271 PRO A N 1
ATOM 2022 C CA . PRO A 1 271 ? -41.369 5.195 8.948 1.00 33.56 271 PRO A CA 1
ATOM 2023 C C . PRO A 1 271 ? -40.029 5.091 8.224 1.00 33.56 271 PRO A C 1
ATOM 2025 O O . PRO A 1 271 ? -39.393 6.104 7.914 1.00 33.56 271 PRO A O 1
ATOM 2028 N N . VAL A 1 272 ? -39.598 3.855 7.988 1.00 44.75 272 VAL A N 1
ATOM 2029 C CA . VAL A 1 272 ? -38.469 3.558 7.119 1.00 44.75 272 VAL A CA 1
ATOM 2030 C C . VAL A 1 272 ? -38.789 4.185 5.764 1.00 44.75 272 VAL A C 1
ATOM 2032 O O . VAL A 1 272 ? -39.891 4.043 5.234 1.00 44.75 272 VAL A O 1
ATOM 2035 N N . VAL A 1 273 ? -37.849 4.984 5.259 1.00 46.41 273 VAL A N 1
ATOM 2036 C CA . VAL A 1 273 ? -37.893 5.560 3.912 1.00 46.41 273 VAL A CA 1
ATOM 2037 C C . VAL A 1 273 ? -38.272 4.432 2.956 1.00 46.41 273 VAL A C 1
ATOM 2039 O O . VAL A 1 273 ? -37.534 3.455 2.884 1.00 46.41 273 VAL A O 1
ATOM 2042 N N . GLY A 1 274 ? -39.426 4.538 2.286 1.00 47.69 274 GLY A N 1
ATOM 2043 C CA . GLY A 1 274 ? -39.992 3.421 1.528 1.00 47.69 274 GLY A CA 1
ATOM 2044 C C . GLY A 1 274 ? -38.955 2.788 0.599 1.00 47.69 274 GLY A C 1
ATOM 2045 O O . GLY A 1 274 ? -38.205 3.514 -0.059 1.00 47.69 274 GLY A O 1
ATOM 2046 N N . ASP A 1 275 ? -38.930 1.451 0.553 1.00 54.09 275 ASP A N 1
ATOM 2047 C CA . ASP A 1 275 ? -37.935 0.605 -0.133 1.00 54.09 275 ASP A CA 1
ATOM 2048 C C . ASP A 1 275 ? -37.443 1.156 -1.493 1.00 54.09 275 ASP A C 1
ATOM 2050 O O . ASP A 1 275 ? -36.270 1.023 -1.847 1.00 54.09 275 ASP A O 1
ATOM 2054 N N . GLY A 1 276 ? -38.316 1.828 -2.254 1.00 60.62 276 GLY A N 1
ATOM 2055 C CA . GLY A 1 276 ? -37.994 2.432 -3.549 1.00 60.62 276 GLY A CA 1
ATOM 2056 C C . GLY A 1 276 ? -37.039 3.637 -3.515 1.00 60.62 276 GLY A C 1
ATOM 2057 O O . GLY A 1 276 ? -36.197 3.761 -4.404 1.00 60.62 276 GLY A O 1
ATOM 2058 N N . GLU A 1 277 ? -37.120 4.523 -2.519 1.00 67.62 277 GLU A N 1
ATOM 2059 C CA . GLU A 1 277 ? -36.295 5.744 -2.468 1.00 67.62 277 GLU A CA 1
ATOM 2060 C C . GLU A 1 277 ? -34.874 5.445 -1.963 1.00 67.62 277 GLU A C 1
ATOM 2062 O O . GLU A 1 277 ? -33.890 5.939 -2.523 1.00 67.62 277 GLU A O 1
ATOM 2067 N N . ALA A 1 278 ? -34.747 4.559 -0.970 1.00 66.44 278 ALA A N 1
ATOM 2068 C CA . ALA A 1 278 ? -33.453 4.071 -0.500 1.00 66.44 278 ALA A CA 1
ATOM 2069 C C . ALA A 1 278 ? -32.710 3.291 -1.601 1.00 66.44 278 ALA A C 1
ATOM 2071 O O . ALA A 1 278 ? -31.520 3.530 -1.834 1.00 66.44 278 ALA A O 1
ATOM 2072 N N . ALA A 1 279 ? -33.419 2.429 -2.340 1.00 70.62 279 ALA A N 1
ATOM 2073 C CA . ALA A 1 279 ? -32.860 1.707 -3.480 1.00 70.62 279 ALA A CA 1
ATOM 2074 C C . ALA A 1 279 ? -32.440 2.651 -4.622 1.00 70.62 279 ALA A C 1
ATOM 2076 O O . ALA A 1 279 ? -31.346 2.509 -5.171 1.00 70.62 279 ALA A O 1
ATOM 2077 N N . ALA A 1 280 ? -33.259 3.657 -4.953 1.00 78.75 280 ALA A N 1
ATOM 2078 C CA . ALA A 1 280 ? -32.922 4.652 -5.972 1.00 78.75 280 ALA A CA 1
ATOM 2079 C C . ALA A 1 280 ? -31.673 5.468 -5.596 1.00 78.75 280 ALA A C 1
ATOM 2081 O O . ALA A 1 280 ? -30.803 5.710 -6.438 1.00 78.75 280 ALA A O 1
ATOM 2082 N N . ARG A 1 281 ? -31.541 5.846 -4.320 1.00 78.88 281 ARG A N 1
ATOM 2083 C CA . ARG A 1 281 ? -30.355 6.543 -3.809 1.00 78.88 281 ARG A CA 1
ATOM 2084 C C . ARG A 1 281 ? -29.103 5.666 -3.872 1.00 78.88 281 ARG A C 1
ATOM 2086 O O . ARG A 1 281 ? -28.054 6.157 -4.286 1.00 78.88 281 ARG A O 1
ATOM 2093 N N . ALA A 1 282 ? -29.207 4.384 -3.516 1.00 78.62 282 ALA A N 1
ATOM 2094 C CA . ALA A 1 282 ? -28.098 3.436 -3.627 1.00 78.62 282 ALA A CA 1
ATOM 2095 C C . ALA A 1 282 ? -27.627 3.286 -5.085 1.00 78.62 282 ALA A C 1
ATOM 2097 O O . ALA A 1 282 ? -26.433 3.390 -5.358 1.00 78.62 282 ALA A O 1
ATOM 2098 N N . LEU A 1 283 ? -28.556 3.152 -6.038 1.00 84.69 283 LEU A N 1
ATOM 2099 C CA . LEU A 1 283 ? -28.241 3.092 -7.471 1.00 84.69 283 LEU A CA 1
ATOM 2100 C C . LEU A 1 283 ? -27.551 4.363 -7.986 1.00 84.69 283 LEU A C 1
ATOM 2102 O O . LEU A 1 283 ? -26.618 4.278 -8.785 1.00 84.69 283 LEU A O 1
ATOM 2106 N N . ALA A 1 284 ? -27.965 5.541 -7.515 1.00 86.75 284 ALA A N 1
ATOM 2107 C CA . ALA A 1 284 ? -27.316 6.798 -7.881 1.00 86.75 284 ALA A CA 1
ATOM 2108 C C . ALA A 1 284 ? -25.866 6.877 -7.369 1.00 86.75 284 ALA A C 1
ATOM 2110 O O . ALA A 1 284 ? -24.983 7.324 -8.103 1.00 86.75 284 ALA A O 1
ATOM 2111 N N . ILE A 1 285 ? -25.612 6.410 -6.140 1.00 87.06 285 ILE A N 1
ATOM 2112 C CA . ILE A 1 285 ? -24.256 6.327 -5.574 1.00 87.06 285 ILE A CA 1
ATOM 2113 C C . ILE A 1 285 ? -23.400 5.359 -6.388 1.00 87.06 285 ILE A C 1
ATOM 2115 O O . ILE A 1 285 ? -22.263 5.692 -6.713 1.00 87.06 285 ILE A O 1
ATOM 2119 N N . ILE A 1 286 ? -23.950 4.202 -6.765 1.00 89.56 286 ILE A N 1
ATOM 2120 C CA . ILE A 1 286 ? -23.246 3.221 -7.598 1.00 89.56 286 ILE A CA 1
ATOM 2121 C C . ILE A 1 286 ? -22.826 3.858 -8.927 1.00 89.56 286 ILE A C 1
ATOM 2123 O O . ILE A 1 286 ? -21.653 3.814 -9.287 1.00 89.56 286 ILE A O 1
ATOM 2127 N N . ALA A 1 287 ? -23.750 4.533 -9.614 1.00 89.38 287 ALA A N 1
ATOM 2128 C CA . ALA A 1 287 ? -23.479 5.155 -10.908 1.00 89.38 287 ALA A CA 1
ATOM 2129 C C . ALA A 1 287 ? -22.466 6.320 -10.846 1.00 89.38 287 ALA A C 1
ATOM 2131 O O . ALA A 1 287 ? -21.712 6.533 -11.801 1.00 89.38 287 ALA A O 1
ATOM 2132 N N . ASP A 1 288 ? -22.447 7.106 -9.761 1.00 88.56 288 ASP A N 1
ATOM 2133 C CA . ASP A 1 288 ? -21.412 8.133 -9.537 1.00 88.56 288 ASP A CA 1
ATOM 2134 C C . ASP A 1 288 ? -20.062 7.472 -9.213 1.00 88.56 288 ASP A C 1
ATOM 2136 O O . ASP A 1 288 ? -19.036 7.822 -9.801 1.00 88.56 288 ASP A O 1
ATOM 2140 N N . GLY A 1 289 ? -20.077 6.444 -8.360 1.00 89.38 289 GLY A N 1
ATOM 2141 C CA . GLY A 1 289 ? -18.908 5.659 -7.979 1.00 89.38 289 GLY A CA 1
ATOM 2142 C C . GLY A 1 289 ? -18.216 5.003 -9.175 1.00 89.38 289 GLY A C 1
ATOM 2143 O O . GLY A 1 289 ? -17.006 5.149 -9.324 1.00 89.38 289 GLY A O 1
ATOM 2144 N N . GLU A 1 290 ? -18.957 4.379 -10.092 1.00 91.31 290 GLU A N 1
ATOM 2145 C CA . GLU A 1 290 ? -18.402 3.756 -11.307 1.00 91.31 290 GLU A CA 1
ATOM 2146 C C . GLU A 1 290 ? -17.626 4.745 -12.192 1.00 91.31 290 GLU A C 1
ATOM 2148 O O . GLU A 1 290 ? -16.628 4.382 -12.817 1.00 91.31 290 GLU A O 1
ATOM 2153 N N . LYS A 1 291 ? -18.037 6.019 -12.215 1.00 90.19 291 LYS A N 1
ATOM 2154 C CA . LYS A 1 291 ? -17.336 7.084 -12.954 1.00 90.19 291 LYS A CA 1
ATOM 2155 C C . LYS A 1 291 ? -16.128 7.620 -12.189 1.00 90.19 291 LYS A C 1
ATOM 2157 O O . LYS A 1 291 ? -15.136 8.012 -12.803 1.00 90.19 291 LYS A O 1
ATOM 2162 N N . GLN A 1 292 ? -16.207 7.658 -10.862 1.00 91.50 292 GLN A N 1
ATOM 2163 C CA . GLN A 1 292 ? -15.161 8.195 -9.992 1.00 91.50 292 GLN A CA 1
ATOM 2164 C C . GLN A 1 292 ? -14.013 7.210 -9.752 1.00 91.50 292 GLN A C 1
ATOM 2166 O O . GLN A 1 292 ? -12.856 7.627 -9.697 1.00 91.50 292 GLN A O 1
ATOM 2171 N N . VAL A 1 293 ? -14.301 5.913 -9.620 1.00 95.19 293 VAL A N 1
ATOM 2172 C CA . VAL A 1 293 ? -13.321 4.875 -9.258 1.00 95.19 293 VAL A CA 1
ATOM 2173 C C . VAL A 1 293 ? -12.080 4.883 -10.162 1.00 95.19 293 VAL A C 1
ATOM 2175 O O . VAL A 1 293 ? -10.979 4.896 -9.613 1.00 95.19 293 VAL A O 1
ATOM 2178 N N . PRO A 1 294 ? -12.172 4.971 -11.505 1.00 93.44 294 PRO A N 1
ATOM 2179 C CA . PRO A 1 294 ? -10.981 5.048 -12.355 1.00 93.44 294 PRO A CA 1
ATOM 2180 C C . PRO A 1 294 ? -10.084 6.262 -12.062 1.00 93.44 294 PRO A C 1
ATOM 2182 O O . PRO A 1 294 ? -8.858 6.143 -12.097 1.00 93.44 294 PRO A O 1
ATOM 2185 N N . LEU A 1 295 ? -10.676 7.416 -11.732 1.00 93.38 295 LEU A N 1
ATOM 2186 C CA . LEU A 1 295 ? -9.942 8.636 -11.371 1.00 93.38 295 LEU A CA 1
ATOM 2187 C C . LEU A 1 295 ? -9.258 8.485 -10.007 1.00 93.38 295 LEU A C 1
ATOM 2189 O O . LEU A 1 295 ? -8.093 8.855 -9.854 1.00 93.38 295 LEU A O 1
ATOM 2193 N N . LEU A 1 296 ? -9.967 7.894 -9.037 1.00 95.19 296 LEU A N 1
ATOM 2194 C CA . LEU A 1 296 ? -9.425 7.572 -7.716 1.00 95.19 296 LEU A CA 1
ATOM 2195 C C . LEU A 1 296 ? -8.235 6.616 -7.823 1.00 95.19 296 LEU A C 1
ATOM 2197 O O . LEU A 1 296 ? -7.198 6.864 -7.214 1.00 95.19 296 LEU A O 1
ATOM 2201 N N . LEU A 1 297 ? -8.358 5.560 -8.631 1.00 94.94 297 LEU A N 1
ATOM 2202 C CA . LEU A 1 297 ? -7.291 4.588 -8.869 1.00 94.94 297 LEU A CA 1
ATOM 2203 C C . LEU A 1 297 ? -6.061 5.233 -9.512 1.00 94.94 297 LEU A C 1
ATOM 2205 O O . LEU A 1 297 ? -4.942 5.014 -9.048 1.00 94.94 297 LEU A O 1
ATOM 2209 N N . ALA A 1 298 ? -6.252 6.046 -10.554 1.00 92.94 298 ALA A N 1
ATOM 2210 C CA . ALA A 1 298 ? -5.151 6.717 -11.241 1.00 92.94 298 ALA A CA 1
ATOM 2211 C C . ALA A 1 298 ? -4.354 7.629 -10.292 1.00 92.94 298 ALA A C 1
ATOM 2213 O O . ALA A 1 298 ? -3.123 7.550 -10.242 1.00 92.94 298 ALA A O 1
ATOM 2214 N N . GLU A 1 299 ? -5.043 8.447 -9.493 1.00 92.56 299 GLU A N 1
ATOM 2215 C CA . GLU A 1 299 ? -4.370 9.359 -8.566 1.00 92.56 299 GLU A CA 1
ATOM 2216 C C . GLU A 1 299 ? -3.792 8.640 -7.342 1.00 92.56 299 GLU A C 1
ATOM 2218 O O . GLU A 1 299 ? -2.703 8.992 -6.891 1.00 92.56 299 GLU A O 1
ATOM 2223 N N . ALA A 1 300 ? -4.443 7.588 -6.838 1.00 93.75 300 ALA A N 1
ATOM 2224 C CA . ALA A 1 300 ? -3.891 6.764 -5.764 1.00 93.75 300 ALA A CA 1
ATOM 2225 C C . ALA A 1 300 ? -2.575 6.091 -6.189 1.00 93.75 300 ALA A C 1
ATOM 2227 O O . ALA A 1 300 ? -1.579 6.185 -5.468 1.00 93.75 300 ALA A O 1
ATOM 2228 N N . ARG A 1 301 ? -2.533 5.480 -7.384 1.00 94.12 301 ARG A N 1
ATOM 2229 C CA . ARG A 1 301 ? -1.313 4.885 -7.965 1.00 94.12 301 ARG A CA 1
ATOM 2230 C C . ARG A 1 301 ? -0.183 5.907 -8.048 1.00 94.12 301 ARG A C 1
ATOM 2232 O O . ARG A 1 301 ? 0.927 5.637 -7.593 1.00 94.12 301 ARG A O 1
ATOM 2239 N N . ARG A 1 302 ? -0.474 7.091 -8.593 1.00 92.00 302 ARG A N 1
ATOM 2240 C CA . ARG A 1 302 ? 0.495 8.184 -8.731 1.00 92.00 302 ARG A CA 1
ATOM 2241 C C . ARG A 1 302 ? 1.006 8.671 -7.384 1.00 92.00 302 ARG A C 1
ATOM 2243 O O . ARG A 1 302 ? 2.211 8.832 -7.216 1.00 92.00 302 ARG A O 1
ATOM 2250 N N . ALA A 1 303 ? 0.106 8.942 -6.445 1.00 91.88 303 ALA A N 1
ATOM 2251 C CA . ALA A 1 303 ? 0.456 9.499 -5.149 1.00 91.88 303 ALA A CA 1
ATOM 2252 C C . ALA A 1 303 ? 1.322 8.533 -4.338 1.00 91.88 303 ALA A C 1
ATOM 2254 O O . ALA A 1 303 ? 2.352 8.950 -3.811 1.00 91.88 303 ALA A O 1
ATOM 2255 N N . VAL A 1 304 ? 0.948 7.248 -4.300 1.00 94.19 304 VAL A N 1
ATOM 2256 C CA . VAL A 1 304 ? 1.734 6.210 -3.622 1.00 94.19 304 VAL A CA 1
ATOM 2257 C C . VAL A 1 304 ? 3.094 6.046 -4.295 1.00 94.19 304 VAL A C 1
ATOM 2259 O O . VAL A 1 304 ? 4.111 6.064 -3.606 1.00 94.19 304 VAL A O 1
ATOM 2262 N N . PHE A 1 305 ? 3.138 5.963 -5.631 1.00 94.31 305 PHE A N 1
ATOM 2263 C CA . PHE A 1 305 ? 4.406 5.861 -6.350 1.00 94.31 305 PHE A CA 1
ATOM 2264 C C . PHE A 1 305 ? 5.322 7.054 -6.080 1.00 94.31 305 PHE A C 1
ATOM 2266 O O . PHE A 1 305 ? 6.467 6.858 -5.689 1.00 94.31 305 PHE A O 1
ATOM 2273 N N . ARG A 1 306 ? 4.817 8.283 -6.229 1.00 92.06 306 ARG A N 1
ATOM 2274 C CA . ARG A 1 306 ? 5.572 9.520 -5.987 1.00 92.06 306 ARG A CA 1
ATOM 2275 C C . ARG A 1 306 ? 6.115 9.575 -4.564 1.00 92.06 306 ARG A C 1
ATOM 2277 O O . ARG A 1 306 ? 7.295 9.857 -4.382 1.00 92.06 306 ARG A O 1
ATOM 2284 N N . TRP A 1 307 ? 5.270 9.309 -3.570 1.00 91.69 307 TRP A N 1
ATOM 2285 C CA . TRP A 1 307 ? 5.666 9.341 -2.164 1.00 91.69 307 TRP A CA 1
ATOM 2286 C C . TRP A 1 307 ? 6.797 8.347 -1.875 1.00 91.69 307 TRP A C 1
ATOM 2288 O O . TRP A 1 307 ? 7.837 8.731 -1.344 1.00 91.69 307 TRP A O 1
ATOM 2298 N N . VAL A 1 308 ? 6.633 7.092 -2.298 1.00 93.62 308 VAL A N 1
ATOM 2299 C CA . VAL A 1 308 ? 7.625 6.039 -2.062 1.00 93.62 308 VAL A CA 1
ATOM 2300 C C . VAL A 1 308 ? 8.901 6.320 -2.854 1.00 93.62 308 VAL A C 1
ATOM 2302 O O . VAL A 1 308 ? 9.982 6.362 -2.272 1.00 93.62 308 VAL A O 1
ATOM 2305 N N . ALA A 1 309 ? 8.795 6.579 -4.161 1.00 92.44 309 ALA A N 1
ATOM 2306 C CA . ALA A 1 309 ? 9.931 6.757 -5.065 1.00 92.44 309 ALA A CA 1
ATOM 2307 C C . ALA A 1 309 ? 10.809 7.976 -4.733 1.00 92.44 309 ALA A C 1
ATOM 2309 O O . ALA A 1 309 ? 12.012 7.933 -5.005 1.00 92.44 309 ALA A O 1
ATOM 2310 N N . ARG A 1 310 ? 10.252 9.025 -4.106 1.00 90.25 310 ARG A N 1
ATOM 2311 C CA . ARG A 1 310 ? 11.029 10.155 -3.562 1.00 90.25 310 ARG A CA 1
ATOM 2312 C C . ARG A 1 310 ? 11.956 9.739 -2.415 1.00 90.25 310 ARG A C 1
ATOM 2314 O O . ARG A 1 310 ? 13.030 10.314 -2.286 1.00 90.25 310 ARG A O 1
ATOM 2321 N N . GLY A 1 311 ? 11.586 8.718 -1.638 1.00 89.62 311 GLY A N 1
ATOM 2322 C CA . GLY A 1 311 ? 12.436 8.117 -0.601 1.00 89.62 311 GLY A CA 1
ATOM 2323 C C . GLY A 1 311 ? 13.376 7.011 -1.105 1.00 89.62 311 GLY A C 1
ATOM 2324 O O . GLY A 1 311 ? 14.261 6.573 -0.370 1.00 89.62 311 GLY A O 1
ATOM 2325 N N . LEU A 1 312 ? 13.211 6.541 -2.348 1.00 92.31 312 LEU A N 1
ATOM 2326 C CA . LEU A 1 312 ? 14.051 5.491 -2.928 1.00 92.31 312 LEU A CA 1
ATOM 2327 C C . LEU A 1 312 ? 15.312 6.054 -3.588 1.00 92.31 312 LEU A C 1
ATOM 2329 O O . LEU A 1 312 ? 15.315 7.124 -4.199 1.00 92.31 312 LEU A O 1
ATOM 2333 N N . LEU A 1 313 ? 16.373 5.244 -3.571 1.00 89.69 313 LEU A N 1
ATOM 2334 C CA . LEU A 1 313 ? 17.547 5.481 -4.407 1.00 89.69 313 LEU A CA 1
ATOM 2335 C C . LEU A 1 313 ? 17.147 5.371 -5.882 1.00 89.69 313 LEU A C 1
ATOM 2337 O O . LEU A 1 313 ? 16.329 4.521 -6.239 1.00 89.69 313 LEU A O 1
ATOM 2341 N N . GLN A 1 314 ? 17.791 6.154 -6.753 1.00 86.56 314 GLN A N 1
ATOM 2342 C CA . GLN A 1 314 ? 17.482 6.198 -8.191 1.00 86.56 314 GLN A CA 1
ATOM 2343 C C . GLN A 1 314 ? 17.423 4.799 -8.829 1.00 86.56 314 GLN A C 1
ATOM 2345 O O . GLN A 1 314 ? 16.488 4.483 -9.562 1.00 86.56 314 GLN A O 1
ATOM 2350 N N . ARG A 1 315 ? 18.376 3.924 -8.478 1.00 88.62 315 ARG A N 1
ATOM 2351 C CA . ARG A 1 315 ? 18.456 2.538 -8.971 1.00 88.62 315 ARG A CA 1
ATOM 2352 C C . ARG A 1 315 ? 17.288 1.636 -8.546 1.00 88.62 315 ARG A C 1
ATOM 2354 O O . ARG A 1 315 ? 17.037 0.633 -9.202 1.00 88.62 315 ARG A O 1
ATOM 2361 N N . HIS A 1 316 ? 16.578 1.968 -7.468 1.00 92.44 316 HIS A N 1
ATOM 2362 C CA . HIS A 1 316 ? 15.470 1.165 -6.938 1.00 92.44 316 HIS A CA 1
ATOM 2363 C C . HIS A 1 316 ? 14.088 1.705 -7.343 1.00 92.44 316 HIS A C 1
ATOM 2365 O O . HIS A 1 316 ? 13.091 1.011 -7.161 1.00 92.44 316 HIS A O 1
ATOM 2371 N N . ARG A 1 317 ? 14.002 2.904 -7.940 1.00 92.12 317 ARG A N 1
ATOM 2372 C CA . ARG A 1 317 ? 12.722 3.470 -8.411 1.00 92.12 317 ARG A CA 1
ATOM 2373 C C . ARG A 1 317 ? 12.049 2.580 -9.452 1.00 92.12 317 ARG A C 1
ATOM 2375 O O . ARG A 1 317 ? 10.861 2.290 -9.339 1.00 92.12 317 ARG A O 1
ATOM 2382 N N . LEU A 1 318 ? 12.828 2.094 -10.423 1.00 91.56 318 LEU A N 1
ATOM 2383 C CA . LEU A 1 318 ? 12.326 1.180 -11.450 1.00 91.56 318 LEU A CA 1
ATOM 2384 C C . LEU A 1 318 ? 11.861 -0.148 -10.842 1.00 91.56 318 LEU A C 1
ATOM 2386 O O . LEU A 1 318 ? 10.832 -0.669 -11.249 1.00 91.56 318 LEU A O 1
ATOM 2390 N N . LEU A 1 319 ? 12.578 -0.671 -9.843 1.00 93.12 319 LEU A N 1
ATOM 2391 C CA . LEU A 1 319 ? 12.189 -1.901 -9.154 1.00 93.12 319 LEU A CA 1
ATOM 2392 C C . LEU A 1 319 ? 10.787 -1.769 -8.548 1.00 93.12 319 LEU A C 1
ATOM 2394 O O . LEU A 1 319 ? 9.936 -2.622 -8.794 1.00 93.12 319 LEU A O 1
ATOM 2398 N N . PHE A 1 320 ? 10.534 -0.681 -7.817 1.00 94.69 320 PHE A N 1
ATOM 2399 C CA . PHE A 1 320 ? 9.230 -0.448 -7.205 1.00 94.69 320 PHE A CA 1
ATOM 2400 C C . PHE A 1 320 ? 8.125 -0.232 -8.247 1.00 94.69 320 PHE A C 1
ATOM 2402 O O . PHE A 1 320 ? 7.050 -0.819 -8.128 1.00 94.69 320 PHE A O 1
ATOM 2409 N N . LEU A 1 321 ? 8.402 0.528 -9.313 1.00 94.69 321 LEU A N 1
ATOM 2410 C CA . LEU A 1 321 ? 7.461 0.699 -10.424 1.00 94.69 321 LEU A CA 1
ATOM 2411 C C . LEU A 1 321 ? 7.075 -0.650 -11.046 1.00 94.69 321 LEU A C 1
ATOM 2413 O O . LEU A 1 321 ? 5.893 -0.937 -11.241 1.00 94.69 321 LEU A O 1
ATOM 2417 N N . CYS A 1 322 ? 8.066 -1.501 -11.315 1.00 93.44 322 CYS A N 1
ATOM 2418 C CA . CYS A 1 322 ? 7.849 -2.834 -11.859 1.00 93.44 322 CYS A CA 1
ATOM 2419 C C . CYS A 1 322 ? 7.055 -3.716 -10.898 1.00 93.44 322 CYS A C 1
ATOM 2421 O O . CYS A 1 322 ? 6.153 -4.421 -11.336 1.00 93.44 322 CYS A O 1
ATOM 2423 N N . GLN A 1 323 ? 7.342 -3.655 -9.599 1.00 93.44 323 GLN A N 1
ATOM 2424 C CA . GLN A 1 323 ? 6.613 -4.407 -8.582 1.00 93.44 323 GLN A CA 1
ATOM 2425 C C . GLN A 1 323 ? 5.135 -3.988 -8.525 1.00 93.44 323 GLN A C 1
ATOM 2427 O O . GLN A 1 323 ? 4.259 -4.853 -8.507 1.00 93.44 323 GLN A O 1
ATOM 2432 N N . MET A 1 324 ? 4.841 -2.681 -8.579 1.00 94.56 324 MET A N 1
ATOM 2433 C CA . MET A 1 324 ? 3.468 -2.170 -8.672 1.00 94.56 324 MET A CA 1
ATOM 2434 C C . MET A 1 324 ? 2.776 -2.644 -9.954 1.00 94.56 324 MET A C 1
ATOM 2436 O O . MET A 1 324 ? 1.696 -3.230 -9.890 1.00 94.56 324 MET A O 1
ATOM 2440 N N . GLY A 1 325 ? 3.405 -2.434 -11.115 1.00 94.38 325 GLY A N 1
ATOM 2441 C CA . GLY A 1 325 ? 2.839 -2.807 -12.412 1.00 94.38 325 GLY A CA 1
ATOM 2442 C C . GLY A 1 325 ? 2.581 -4.307 -12.537 1.00 94.38 325 GLY A C 1
ATOM 2443 O O . GLY A 1 325 ? 1.472 -4.718 -12.869 1.00 94.38 325 GLY A O 1
ATOM 2444 N N . LEU A 1 326 ? 3.576 -5.138 -12.217 1.00 93.81 326 LEU A N 1
ATOM 2445 C CA . LEU A 1 326 ? 3.455 -6.600 -12.242 1.00 93.81 326 LEU A CA 1
ATOM 2446 C C . LEU A 1 326 ? 2.445 -7.101 -11.207 1.00 93.81 326 LEU A C 1
ATOM 2448 O O . LEU A 1 326 ? 1.708 -8.038 -11.496 1.00 93.81 326 LEU A O 1
ATOM 2452 N N . GLY A 1 327 ? 2.351 -6.462 -10.037 1.00 93.50 327 GLY A N 1
ATOM 2453 C CA . GLY A 1 327 ? 1.341 -6.784 -9.028 1.00 93.50 327 GLY A CA 1
ATOM 2454 C C . GLY A 1 327 ? -0.090 -6.555 -9.523 1.00 93.50 327 GLY A C 1
ATOM 2455 O O . GLY A 1 327 ? -0.962 -7.398 -9.299 1.00 93.50 327 GLY A O 1
ATOM 2456 N N . LEU A 1 328 ? -0.329 -5.450 -10.237 1.00 94.31 328 LEU A N 1
ATOM 2457 C CA . LEU A 1 328 ? -1.621 -5.160 -10.870 1.00 94.31 328 LEU A CA 1
ATOM 2458 C C . LEU A 1 328 ? -1.915 -6.120 -12.035 1.00 94.31 328 LEU A C 1
ATOM 2460 O O . LEU A 1 328 ? -3.044 -6.598 -12.169 1.00 94.31 328 LEU A O 1
ATOM 2464 N N . MET A 1 329 ? -0.901 -6.446 -12.842 1.00 94.00 329 MET A N 1
ATOM 2465 C CA . MET A 1 329 ? -1.016 -7.408 -13.945 1.00 94.00 329 MET A CA 1
ATOM 2466 C C . MET A 1 329 ? -1.334 -8.824 -13.456 1.00 94.00 329 MET A C 1
ATOM 2468 O O . MET A 1 329 ? -2.240 -9.471 -13.974 1.00 94.00 329 MET A O 1
ATOM 2472 N N . ALA A 1 330 ? -0.656 -9.290 -12.405 1.00 91.38 330 ALA A N 1
ATOM 2473 C CA . ALA A 1 330 ? -0.892 -10.602 -11.804 1.00 91.38 330 ALA A CA 1
ATOM 2474 C C . ALA A 1 330 ? -2.309 -10.740 -11.219 1.00 91.38 330 ALA A C 1
ATOM 2476 O O . ALA A 1 330 ? -2.847 -11.842 -11.149 1.00 91.38 330 ALA A O 1
ATOM 2477 N N . LYS A 1 331 ? -2.932 -9.622 -10.824 1.00 90.06 331 LYS A N 1
ATOM 2478 C CA . LYS A 1 331 ? -4.340 -9.562 -10.404 1.00 90.06 331 LYS A CA 1
ATOM 2479 C C . LYS A 1 331 ? -5.325 -9.447 -11.573 1.00 90.06 331 LYS A C 1
ATOM 2481 O O . LYS A 1 331 ? -6.528 -9.450 -11.340 1.00 90.06 331 LYS A O 1
ATOM 2486 N N . GLY A 1 332 ? -4.839 -9.354 -12.810 1.00 89.38 332 GLY A N 1
ATOM 2487 C CA . GLY A 1 332 ? -5.659 -9.230 -14.013 1.00 89.38 332 GLY A CA 1
ATOM 2488 C C . GLY A 1 332 ? -6.306 -7.855 -14.196 1.00 89.38 332 GLY A C 1
ATOM 2489 O O . GLY A 1 332 ? -7.208 -7.735 -15.024 1.00 89.38 332 GLY A O 1
ATOM 2490 N N . ILE A 1 333 ? -5.860 -6.841 -13.441 1.00 89.44 333 ILE A N 1
ATOM 2491 C CA . ILE A 1 333 ? -6.410 -5.476 -13.473 1.00 89.44 333 ILE A CA 1
ATOM 2492 C C . ILE A 1 333 ? -5.924 -4.733 -14.723 1.00 89.44 333 ILE A C 1
ATOM 2494 O O . ILE A 1 333 ? -6.696 -4.029 -15.367 1.00 89.44 333 ILE A O 1
ATOM 2498 N N . ILE A 1 334 ? -4.646 -4.903 -15.077 1.00 90.44 334 ILE A N 1
ATOM 2499 C CA . ILE A 1 334 ? -4.013 -4.287 -16.254 1.00 90.44 334 ILE A CA 1
ATOM 2500 C C . ILE A 1 334 ? -3.201 -5.323 -17.042 1.00 90.44 334 ILE A C 1
ATOM 2502 O O . ILE A 1 334 ? -2.952 -6.427 -16.562 1.00 90.44 334 ILE A O 1
ATOM 2506 N N . GLY A 1 335 ? -2.751 -4.960 -18.243 1.00 86.31 335 GLY A N 1
ATOM 2507 C CA . GLY A 1 335 ? -1.686 -5.663 -18.960 1.00 86.31 335 GLY A CA 1
ATOM 2508 C C . GLY A 1 335 ? -2.120 -6.728 -19.974 1.00 86.31 335 GLY A C 1
ATOM 2509 O O . GLY A 1 335 ? -1.272 -7.292 -20.671 1.00 86.31 335 GLY A O 1
ATOM 2510 N N . LYS A 1 336 ? -3.422 -7.007 -20.116 1.00 87.25 336 LYS A N 1
ATOM 2511 C CA . LYS A 1 336 ? -3.921 -7.942 -21.149 1.00 87.25 336 LYS A CA 1
ATOM 2512 C C . LYS A 1 336 ? -3.584 -7.461 -22.567 1.00 87.25 336 LYS A C 1
ATOM 2514 O O . LYS A 1 336 ? -3.226 -8.252 -23.433 1.00 87.25 336 LYS A O 1
ATOM 2519 N N . ASP A 1 337 ? -3.661 -6.157 -22.773 1.00 87.31 337 ASP A N 1
ATOM 2520 C CA . ASP A 1 337 ? -3.364 -5.424 -24.002 1.00 87.31 337 ASP A CA 1
ATOM 2521 C C . ASP A 1 337 ? -1.887 -5.517 -24.421 1.00 87.31 337 ASP A C 1
ATOM 2523 O O . ASP A 1 337 ? -1.588 -5.734 -25.594 1.00 87.31 337 ASP A O 1
ATOM 2527 N N . ILE A 1 338 ? -0.957 -5.472 -23.463 1.00 90.88 338 ILE A N 1
ATOM 2528 C CA . ILE A 1 338 ? 0.489 -5.599 -23.732 1.00 90.88 338 ILE A CA 1
ATOM 2529 C C . ILE A 1 338 ? 0.949 -7.054 -23.904 1.00 90.88 338 ILE A C 1
ATOM 2531 O O . ILE A 1 338 ? 2.142 -7.309 -24.101 1.00 90.88 338 ILE A O 1
ATOM 2535 N N . GLY A 1 339 ? 0.017 -8.008 -23.829 1.00 88.00 339 GLY A N 1
ATOM 2536 C CA . GLY A 1 339 ? 0.270 -9.437 -23.953 1.00 88.00 339 GLY A CA 1
ATOM 2537 C C . GLY A 1 339 ? 0.781 -10.099 -22.674 1.00 88.00 339 GLY A C 1
ATOM 2538 O O . GLY A 1 339 ? 1.471 -11.107 -22.788 1.00 88.00 339 GLY A O 1
ATOM 2539 N N . PHE A 1 340 ? 0.479 -9.569 -21.486 1.00 93.56 340 PHE A N 1
ATOM 2540 C CA . PHE A 1 340 ? 0.785 -10.241 -20.221 1.00 93.56 340 PHE A CA 1
ATOM 2541 C C . PHE A 1 340 ? -0.080 -11.495 -20.033 1.00 93.56 340 PHE A C 1
ATOM 2543 O O . PHE A 1 340 ? -1.297 -11.453 -20.210 1.00 93.56 340 PHE A O 1
ATOM 2550 N N . ASP A 1 341 ? 0.544 -12.592 -19.609 1.00 92.50 341 ASP A N 1
ATOM 2551 C CA . ASP A 1 341 ? -0.135 -13.745 -19.023 1.00 92.50 341 ASP A CA 1
ATOM 2552 C C . ASP A 1 341 ? 0.759 -14.396 -17.951 1.00 92.50 341 ASP A C 1
ATOM 2554 O O . ASP A 1 341 ? 1.931 -14.037 -17.782 1.00 92.50 341 ASP A O 1
ATOM 2558 N N . LEU A 1 342 ? 0.194 -15.342 -17.198 1.00 90.50 342 LEU A N 1
ATOM 2559 C CA . LEU A 1 342 ? 0.895 -15.980 -16.087 1.00 90.50 342 LEU A CA 1
ATOM 2560 C C . LEU A 1 342 ? 2.049 -16.889 -16.548 1.00 90.50 342 LEU A C 1
ATOM 2562 O O . LEU A 1 342 ? 3.010 -17.063 -15.804 1.00 90.50 342 LEU A O 1
ATOM 2566 N N . GLU A 1 343 ? 1.975 -17.463 -17.747 1.00 91.06 343 GLU A N 1
ATOM 2567 C CA . GLU A 1 343 ? 3.005 -18.342 -18.312 1.00 91.06 343 GLU A CA 1
ATOM 2568 C C . GLU A 1 343 ? 4.234 -17.533 -18.750 1.00 91.06 343 GLU A C 1
ATOM 2570 O O . GLU A 1 343 ? 5.353 -17.803 -18.316 1.00 91.06 343 GLU A O 1
ATOM 2575 N N . ALA A 1 344 ? 4.009 -16.455 -19.496 1.00 92.25 344 ALA A N 1
ATOM 2576 C CA . ALA A 1 344 ? 4.985 -15.444 -19.863 1.00 92.25 344 ALA A CA 1
ATOM 2577 C C . ALA A 1 344 ? 5.646 -14.812 -18.635 1.00 92.25 344 ALA A C 1
ATOM 2579 O O . ALA A 1 344 ? 6.861 -14.616 -18.616 1.00 92.25 344 ALA A O 1
ATOM 2580 N N . TYR A 1 345 ? 4.865 -14.510 -17.594 1.00 93.06 345 TYR A N 1
ATOM 2581 C CA . TYR A 1 345 ? 5.405 -13.972 -16.349 1.00 93.06 345 TYR A CA 1
ATOM 2582 C C . TYR A 1 345 ? 6.294 -14.983 -15.615 1.00 93.06 345 TYR A C 1
ATOM 2584 O O . TYR A 1 345 ? 7.395 -14.630 -15.192 1.00 93.06 345 TYR A O 1
ATOM 2592 N N . LYS A 1 346 ? 5.863 -16.246 -15.507 1.00 92.81 346 LYS A N 1
ATOM 2593 C CA . LYS A 1 346 ? 6.680 -17.324 -14.926 1.00 92.81 346 LYS A CA 1
ATOM 2594 C C . LYS A 1 346 ? 7.988 -17.498 -15.690 1.00 92.81 346 LYS A C 1
ATOM 2596 O O . LYS A 1 346 ? 9.042 -17.544 -15.064 1.00 92.81 346 LYS A O 1
ATOM 2601 N N . TRP A 1 347 ? 7.926 -17.515 -17.020 1.00 94.69 347 TRP A N 1
ATOM 2602 C CA . TRP A 1 347 ? 9.113 -17.628 -17.861 1.00 94.69 347 TRP A CA 1
ATOM 2603 C C . TRP A 1 347 ? 10.062 -16.432 -17.687 1.00 94.69 347 TRP A C 1
ATOM 2605 O O . TRP A 1 347 ? 11.269 -16.614 -17.583 1.00 94.69 347 TRP A O 1
ATOM 2615 N N . LEU A 1 348 ? 9.542 -15.202 -17.580 1.00 93.81 348 LEU A N 1
ATOM 2616 C CA . LEU A 1 348 ? 10.367 -14.013 -17.331 1.00 93.81 348 LEU A CA 1
ATOM 2617 C C . LEU A 1 348 ? 11.175 -14.126 -16.025 1.00 93.81 348 LEU A C 1
ATOM 2619 O O . LEU A 1 348 ? 12.333 -13.705 -15.981 1.00 93.81 348 LEU A O 1
ATOM 2623 N N . LEU A 1 349 ? 10.562 -14.670 -14.968 1.00 92.00 349 LEU A N 1
ATOM 2624 C CA . LEU A 1 349 ? 11.208 -14.867 -13.668 1.00 92.00 349 LEU A CA 1
ATOM 2625 C C . LEU A 1 349 ? 12.181 -16.051 -13.674 1.00 92.00 349 LEU A C 1
ATOM 2627 O O . LEU A 1 349 ? 13.255 -15.974 -13.078 1.00 92.00 349 LEU A O 1
ATOM 2631 N N . GLN A 1 350 ? 11.792 -17.144 -14.325 1.00 92.25 350 GLN A N 1
ATOM 2632 C CA . GLN A 1 350 ? 12.527 -18.403 -14.368 1.00 92.25 350 GLN A CA 1
ATOM 2633 C C . GLN A 1 350 ? 12.544 -18.920 -15.812 1.00 92.25 350 GLN A C 1
ATOM 2635 O O . GLN A 1 350 ? 11.704 -19.743 -16.183 1.00 92.25 350 GLN A O 1
ATOM 2640 N N . PRO A 1 351 ? 13.472 -18.425 -16.650 1.00 91.19 351 PRO A N 1
ATOM 2641 C CA . PRO A 1 351 ? 13.495 -18.798 -18.052 1.00 91.19 351 PRO A CA 1
ATOM 2642 C C . PRO A 1 351 ? 13.950 -20.249 -18.210 1.00 91.19 351 PRO A C 1
ATOM 2644 O O . PRO A 1 351 ? 14.962 -20.670 -17.641 1.00 91.19 351 PRO A O 1
ATOM 2647 N N . SER A 1 352 ? 13.198 -21.002 -19.007 1.00 89.12 352 SER A N 1
ATOM 2648 C CA . SER A 1 352 ? 13.570 -22.344 -19.447 1.00 89.12 352 SER A CA 1
ATOM 2649 C C . SER A 1 352 ? 14.780 -22.288 -20.386 1.00 89.12 352 SER A C 1
ATOM 2651 O O . SER A 1 352 ? 15.035 -21.280 -21.049 1.00 89.12 352 SER A O 1
ATOM 2653 N N . ARG A 1 353 ? 15.543 -23.381 -20.430 1.00 89.50 353 ARG A N 1
ATOM 2654 C CA . ARG A 1 353 ? 16.711 -23.540 -21.302 1.00 89.50 353 ARG A CA 1
ATOM 2655 C C . ARG A 1 353 ? 16.469 -24.688 -22.272 1.00 89.50 353 ARG A C 1
ATOM 2657 O O . ARG A 1 353 ? 15.992 -25.740 -21.853 1.00 89.50 353 ARG A O 1
ATOM 2664 N N . GLY A 1 354 ? 16.781 -24.461 -23.540 1.00 86.38 354 GLY A N 1
ATOM 2665 C CA . GLY A 1 354 ? 16.740 -25.449 -24.611 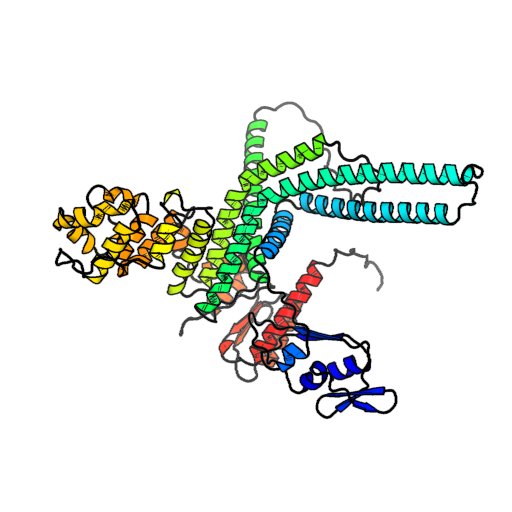1.00 86.38 354 GLY A CA 1
ATOM 2666 C C . GLY A 1 354 ? 18.143 -25.782 -25.114 1.00 86.38 354 GLY A C 1
ATOM 2667 O O . GLY A 1 354 ? 19.094 -25.864 -24.333 1.00 86.38 354 GLY A O 1
ATOM 2668 N N . GLU A 1 355 ? 18.273 -25.955 -26.425 1.00 80.19 355 GLU A N 1
ATOM 2669 C CA . GLU A 1 355 ? 19.518 -26.335 -27.093 1.00 80.19 355 GLU A CA 1
ATOM 2670 C C . GLU A 1 355 ? 20.641 -25.313 -26.885 1.00 80.19 355 GLU A C 1
ATOM 2672 O O . GLU A 1 355 ? 20.477 -24.112 -27.095 1.00 80.19 355 GLU A O 1
ATOM 2677 N N . SER A 1 356 ? 21.814 -25.807 -26.492 1.00 76.62 356 SER A N 1
ATOM 2678 C CA . SER A 1 356 ? 22.981 -24.968 -26.191 1.00 76.62 356 SER A CA 1
ATOM 2679 C C . SER A 1 356 ? 23.842 -24.642 -27.416 1.00 76.62 356 SER A C 1
ATOM 2681 O O . SER A 1 356 ? 24.689 -23.755 -27.337 1.00 76.62 356 SER A O 1
ATOM 2683 N N . SER A 1 357 ? 23.672 -25.348 -28.538 1.00 83.69 357 SER A N 1
ATOM 2684 C CA . SER A 1 357 ? 24.458 -25.097 -29.751 1.00 83.69 357 SER A CA 1
ATOM 2685 C C . SER A 1 357 ? 23.774 -24.032 -30.599 1.00 83.69 357 SER A C 1
ATOM 2687 O O . SER A 1 357 ? 22.698 -24.278 -31.136 1.00 83.69 357 SER A O 1
ATOM 2689 N N . SER A 1 358 ? 24.395 -22.856 -30.709 1.00 82.50 358 SER A N 1
ATOM 2690 C CA . SER A 1 358 ? 23.921 -21.809 -31.614 1.00 82.50 358 SER A CA 1
ATOM 2691 C C . SER A 1 358 ? 24.333 -22.156 -33.048 1.00 82.50 358 SER A C 1
ATOM 2693 O O . SER A 1 358 ? 25.518 -22.398 -33.274 1.00 82.50 358 SER A O 1
ATOM 2695 N N . PRO A 1 359 ? 23.403 -22.183 -34.014 1.00 85.38 359 PRO A N 1
ATOM 2696 C CA . PRO A 1 359 ? 23.718 -22.317 -35.434 1.00 85.38 359 PRO A CA 1
ATOM 2697 C C . PRO A 1 359 ? 24.208 -21.001 -36.063 1.00 85.38 359 PRO A C 1
ATOM 2699 O O . PRO A 1 359 ? 24.608 -21.010 -37.221 1.00 85.38 359 PRO A O 1
ATOM 2702 N N . VAL A 1 360 ? 24.158 -19.883 -35.324 1.00 86.50 360 VAL A N 1
ATOM 2703 C CA . VAL A 1 360 ? 24.617 -18.556 -35.765 1.00 86.50 360 VAL A CA 1
ATOM 2704 C C . VAL A 1 360 ? 25.745 -18.039 -34.869 1.00 86.50 360 VAL A C 1
ATOM 2706 O O . VAL A 1 360 ? 25.669 -18.140 -33.641 1.00 86.50 360 VAL A O 1
ATOM 2709 N N . ASP A 1 361 ? 26.771 -17.441 -35.476 1.00 88.69 361 ASP A N 1
ATOM 2710 C CA . ASP A 1 361 ? 28.034 -17.115 -34.791 1.00 88.69 361 ASP A CA 1
ATOM 2711 C C . ASP A 1 361 ? 27.949 -15.892 -33.860 1.00 88.69 361 ASP A C 1
ATOM 2713 O O . ASP A 1 361 ? 28.732 -15.758 -32.919 1.00 88.69 361 ASP A O 1
ATOM 2717 N N . TRP A 1 362 ? 27.003 -14.977 -34.098 1.00 92.12 362 TRP A N 1
ATOM 2718 C CA . TRP A 1 362 ? 26.870 -13.726 -33.335 1.00 92.12 362 TRP A CA 1
ATOM 2719 C C . TRP A 1 362 ? 25.969 -13.840 -32.097 1.00 92.12 362 TRP A C 1
ATOM 2721 O O . TRP A 1 362 ? 25.987 -12.935 -31.260 1.00 92.12 362 TRP A O 1
ATOM 2731 N N . ILE A 1 363 ? 25.210 -14.935 -31.939 1.00 92.19 363 ILE A N 1
ATOM 2732 C CA . ILE A 1 363 ? 24.441 -15.212 -30.716 1.00 92.19 363 ILE A CA 1
ATOM 2733 C C . ILE A 1 363 ? 25.239 -16.170 -29.821 1.00 92.19 363 ILE A C 1
ATOM 2735 O O . ILE A 1 363 ? 25.480 -17.316 -30.198 1.00 92.19 363 ILE A O 1
ATOM 2739 N N . PRO A 1 364 ? 25.586 -15.771 -28.586 1.00 93.44 364 PRO A N 1
ATOM 2740 C CA . PRO A 1 364 ? 26.164 -16.673 -27.600 1.00 93.44 364 PRO A CA 1
ATOM 2741 C C . PRO A 1 364 ? 25.270 -17.886 -27.305 1.00 93.44 364 PRO A C 1
ATOM 2743 O O . PRO A 1 364 ? 24.072 -17.739 -27.058 1.00 93.44 364 PRO A O 1
ATOM 2746 N N . SER A 1 365 ? 25.874 -19.069 -27.164 1.00 92.31 365 SER A N 1
ATOM 2747 C CA . SER A 1 365 ? 25.210 -20.336 -26.802 1.00 92.31 365 SER A CA 1
ATOM 2748 C C . SER A 1 365 ? 24.210 -20.233 -25.645 1.00 92.31 365 SER A C 1
ATOM 2750 O O . SER A 1 365 ? 23.143 -20.840 -25.674 1.00 92.31 365 SER A O 1
ATOM 2752 N N . ASN A 1 366 ? 24.519 -19.434 -24.618 1.00 92.19 366 ASN A N 1
ATOM 2753 C CA . ASN A 1 366 ? 23.613 -19.227 -23.486 1.00 92.19 366 ASN A CA 1
ATOM 2754 C C . ASN A 1 366 ? 22.339 -18.453 -23.879 1.00 92.19 366 ASN A C 1
ATOM 2756 O O . ASN A 1 366 ? 21.254 -18.799 -23.425 1.00 92.19 366 ASN A O 1
ATOM 2760 N N . GLN A 1 367 ? 22.452 -17.421 -24.719 1.00 93.94 367 GLN A N 1
ATOM 2761 C CA . GLN A 1 367 ? 21.296 -16.660 -25.212 1.00 93.94 367 GLN A CA 1
ATOM 2762 C C . GLN A 1 367 ? 20.470 -17.499 -26.190 1.00 93.94 367 GLN A C 1
ATOM 2764 O O . GLN A 1 367 ? 19.244 -17.491 -26.118 1.00 93.94 367 GLN A O 1
ATOM 2769 N N . TRP A 1 368 ? 21.135 -18.299 -27.028 1.00 94.94 368 TRP A N 1
ATOM 2770 C CA . TRP A 1 368 ? 20.466 -19.259 -27.905 1.00 94.94 368 TRP A CA 1
ATOM 2771 C C . TRP A 1 368 ? 19.678 -20.319 -27.121 1.00 94.94 368 TRP A C 1
ATOM 2773 O O . TRP A 1 368 ? 18.517 -20.587 -27.426 1.00 94.94 368 TRP A O 1
ATOM 2783 N N . SER A 1 369 ? 20.250 -20.853 -26.038 1.00 94.06 369 SER A N 1
ATOM 2784 C CA . SER A 1 369 ? 19.545 -21.780 -25.143 1.00 94.06 369 SER A CA 1
ATOM 2785 C C . SER A 1 369 ? 18.316 -21.142 -24.486 1.00 94.06 369 SER A C 1
ATOM 2787 O O . SER A 1 369 ? 17.275 -21.786 -24.354 1.00 94.06 369 SER A O 1
ATOM 2789 N N . LEU A 1 370 ? 18.385 -19.860 -24.113 1.00 94.56 370 LEU A N 1
ATOM 2790 C CA . LEU A 1 370 ? 17.218 -19.134 -23.598 1.00 94.56 370 LEU A CA 1
ATOM 2791 C C . LEU A 1 370 ? 16.165 -18.895 -24.688 1.00 94.56 370 LEU A C 1
ATOM 2793 O O . LEU A 1 370 ? 14.972 -18.988 -24.414 1.00 94.56 370 LEU A O 1
ATOM 2797 N N . LEU A 1 371 ? 16.586 -18.601 -25.918 1.00 95.00 371 LEU A N 1
ATOM 2798 C CA . LEU A 1 371 ? 15.694 -18.392 -27.057 1.00 95.00 371 LEU A CA 1
ATOM 2799 C C . LEU A 1 371 ? 14.941 -19.674 -27.434 1.00 95.00 371 LEU A C 1
ATOM 2801 O O . LEU A 1 371 ? 13.726 -19.644 -27.620 1.00 95.00 371 LEU A O 1
ATOM 2805 N N . THR A 1 372 ? 15.641 -20.802 -27.524 1.00 93.81 372 THR A N 1
ATOM 2806 C CA . THR A 1 372 ? 15.020 -22.104 -27.807 1.00 93.81 372 THR A CA 1
ATOM 2807 C C . THR A 1 372 ? 14.119 -22.551 -26.656 1.00 93.81 372 THR A C 1
ATOM 2809 O O . THR A 1 372 ? 13.023 -23.054 -26.897 1.00 93.81 372 THR A O 1
ATOM 2812 N N . GLY A 1 373 ? 14.507 -22.270 -25.406 1.00 93.44 373 GLY A N 1
ATOM 2813 C CA . GLY A 1 373 ? 13.643 -22.441 -24.236 1.00 93.44 373 GLY A CA 1
ATOM 2814 C C . GLY A 1 373 ? 12.358 -21.606 -24.319 1.00 93.44 373 GLY A C 1
ATOM 2815 O O . GLY A 1 373 ? 11.268 -22.130 -24.095 1.00 93.44 373 GLY A O 1
ATOM 2816 N N . LEU A 1 374 ? 12.460 -20.329 -24.713 1.00 95.00 374 LEU A N 1
ATOM 2817 C CA . LEU A 1 374 ? 11.308 -19.450 -24.953 1.00 95.00 374 LEU A CA 1
ATOM 2818 C C . LEU A 1 374 ? 10.383 -20.011 -26.038 1.00 95.00 374 LEU A C 1
ATOM 2820 O O . LEU A 1 374 ? 9.173 -20.069 -25.835 1.00 95.00 374 LEU A O 1
ATOM 2824 N N . ALA A 1 375 ? 10.950 -20.426 -27.171 1.00 94.12 375 ALA A N 1
ATOM 2825 C CA . ALA A 1 375 ? 10.212 -20.980 -28.301 1.00 94.12 375 ALA A CA 1
ATOM 2826 C C . ALA A 1 375 ? 9.466 -22.274 -27.932 1.00 94.12 375 ALA A C 1
ATOM 2828 O O . ALA A 1 375 ? 8.334 -22.475 -28.368 1.00 94.12 375 ALA A O 1
ATOM 2829 N N . ALA A 1 376 ? 10.067 -23.121 -27.092 1.00 92.75 376 ALA A N 1
ATOM 2830 C CA . ALA A 1 376 ? 9.444 -24.347 -26.601 1.00 92.75 376 ALA A CA 1
ATOM 2831 C C . ALA A 1 376 ? 8.338 -24.081 -25.568 1.00 92.75 376 ALA A C 1
ATOM 2833 O O . ALA A 1 376 ? 7.314 -24.759 -25.574 1.00 92.75 376 ALA A O 1
ATOM 2834 N N . SER A 1 377 ? 8.537 -23.108 -24.672 1.00 92.00 377 SER A N 1
ATOM 2835 C CA . SER A 1 377 ? 7.578 -22.800 -23.605 1.00 92.00 377 SER A CA 1
ATOM 2836 C C . SER A 1 377 ? 6.404 -21.942 -24.068 1.00 92.00 377 SER A C 1
ATOM 2838 O O . SER A 1 377 ? 5.318 -22.076 -23.527 1.00 92.00 377 SER A O 1
ATOM 2840 N N . ILE A 1 378 ? 6.596 -21.051 -25.042 1.00 93.38 378 ILE A N 1
ATOM 2841 C CA . ILE A 1 378 ? 5.577 -20.079 -25.445 1.00 93.38 378 ILE A CA 1
ATOM 2842 C C . ILE A 1 378 ? 5.284 -20.246 -26.943 1.00 93.38 378 ILE A C 1
ATOM 2844 O O . ILE A 1 378 ? 6.109 -19.840 -27.768 1.00 93.38 378 ILE A O 1
ATOM 2848 N N . PRO A 1 379 ? 4.101 -20.775 -27.326 1.00 91.44 379 PRO A N 1
ATOM 2849 C CA . PRO A 1 379 ? 3.781 -21.118 -28.714 1.00 91.44 379 PRO A CA 1
ATOM 2850 C C . PRO A 1 379 ? 3.964 -19.973 -29.714 1.00 91.44 379 PRO A C 1
ATOM 2852 O O . PRO A 1 379 ? 4.355 -20.195 -30.858 1.00 91.44 379 PRO A O 1
ATOM 2855 N N . GLN A 1 380 ? 3.733 -18.729 -29.284 1.00 91.69 380 GLN A N 1
ATOM 2856 C CA . GLN A 1 380 ? 3.893 -17.552 -30.140 1.00 91.69 380 GLN A CA 1
ATOM 2857 C C . GLN A 1 380 ? 5.346 -17.314 -30.585 1.00 91.69 380 GLN A C 1
ATOM 2859 O O . GLN A 1 380 ? 5.546 -16.596 -31.558 1.00 91.69 380 GLN A O 1
ATOM 2864 N N . PHE A 1 381 ? 6.341 -17.898 -29.907 1.00 94.50 381 PHE A N 1
ATOM 2865 C CA . PHE A 1 381 ? 7.766 -17.754 -30.227 1.00 94.50 381 PHE A CA 1
ATOM 2866 C C . PHE A 1 381 ? 8.366 -18.957 -30.965 1.00 94.50 381 PHE A C 1
ATOM 2868 O O . PHE A 1 381 ? 9.547 -18.918 -31.294 1.00 94.50 381 PHE A O 1
ATOM 2875 N N . GLN A 1 382 ? 7.582 -19.996 -31.279 1.00 92.88 382 GLN A N 1
ATOM 2876 C CA . GLN A 1 382 ? 8.085 -21.230 -31.907 1.00 92.88 382 GLN A CA 1
ATOM 2877 C C . GLN A 1 382 ? 8.858 -20.994 -33.211 1.00 92.88 382 GLN A C 1
ATOM 2879 O O . GLN A 1 382 ? 9.847 -21.670 -33.470 1.00 92.88 382 GLN A O 1
ATOM 2884 N N . LYS A 1 383 ? 8.424 -20.020 -34.019 1.00 93.94 383 LYS A N 1
ATOM 2885 C CA . LYS A 1 383 ? 9.051 -19.695 -35.311 1.00 93.94 383 LYS A CA 1
ATOM 2886 C C . LYS A 1 383 ? 10.301 -18.816 -35.189 1.00 93.94 383 LYS A C 1
ATOM 2888 O O . LYS A 1 383 ? 11.086 -18.760 -36.126 1.00 93.94 383 LYS A O 1
ATOM 2893 N N . LEU A 1 384 ? 10.512 -18.159 -34.043 1.00 93.88 384 LEU A N 1
ATOM 2894 C CA . LEU A 1 384 ? 11.554 -17.138 -33.888 1.00 93.88 384 LEU A CA 1
ATOM 2895 C C . LEU A 1 384 ? 12.977 -17.677 -34.129 1.00 93.88 384 LEU A C 1
ATOM 2897 O O . LEU A 1 384 ? 13.729 -16.999 -34.826 1.00 93.88 384 LEU A O 1
ATOM 2901 N N . PRO A 1 385 ? 13.375 -18.864 -33.620 1.00 93.69 385 PRO A N 1
ATOM 2902 C CA . PRO A 1 385 ? 14.705 -19.405 -33.899 1.00 93.69 385 PRO A CA 1
ATOM 2903 C C . PRO A 1 385 ? 14.942 -19.661 -35.392 1.00 93.69 385 PRO A C 1
ATOM 2905 O O . PRO A 1 385 ? 15.995 -19.295 -35.905 1.00 93.69 385 PRO A O 1
ATOM 2908 N N . MET A 1 386 ? 13.957 -20.233 -36.096 1.00 92.69 386 MET A N 1
ATOM 2909 C CA . MET A 1 386 ? 14.059 -20.506 -37.536 1.00 92.69 386 MET A CA 1
ATOM 2910 C C . MET A 1 386 ? 14.152 -19.212 -38.347 1.00 92.69 386 MET A C 1
ATOM 2912 O O . MET A 1 386 ? 15.035 -19.085 -39.189 1.00 92.69 386 MET A O 1
ATOM 2916 N N . ASP A 1 387 ? 13.319 -18.218 -38.032 1.00 93.69 387 ASP A N 1
ATOM 2917 C CA . ASP A 1 387 ? 13.337 -16.920 -38.713 1.00 93.69 387 ASP A CA 1
ATOM 2918 C C . ASP A 1 387 ? 14.683 -16.192 -38.552 1.00 93.69 387 ASP A C 1
ATOM 2920 O O . ASP A 1 387 ? 15.126 -15.505 -39.476 1.00 93.69 387 ASP A O 1
ATOM 2924 N N . ILE A 1 388 ? 15.343 -16.345 -37.394 1.00 93.94 388 ILE A N 1
ATOM 2925 C CA . ILE A 1 388 ? 16.680 -15.790 -37.134 1.00 93.94 388 ILE A CA 1
ATOM 2926 C C . ILE A 1 388 ? 17.741 -16.467 -38.005 1.00 93.94 388 ILE A C 1
ATOM 2928 O O . ILE A 1 388 ? 18.610 -15.773 -38.528 1.00 93.94 388 ILE A O 1
ATOM 2932 N N . ILE A 1 389 ? 17.663 -17.789 -38.180 1.00 92.50 389 ILE A N 1
ATOM 2933 C CA . ILE A 1 389 ? 18.592 -18.550 -39.030 1.00 92.50 389 ILE A CA 1
ATOM 2934 C C . ILE A 1 389 ? 18.404 -18.162 -40.501 1.00 92.50 389 ILE A C 1
ATOM 2936 O O . ILE A 1 389 ? 19.375 -17.904 -41.204 1.00 92.50 389 ILE A O 1
ATOM 2940 N N . GLU A 1 390 ? 17.156 -18.075 -40.968 1.00 93.31 390 GLU A N 1
ATOM 2941 C CA . GLU A 1 390 ? 16.852 -17.755 -42.367 1.00 93.31 390 GLU A CA 1
ATOM 2942 C C . GLU A 1 390 ? 17.147 -16.288 -42.730 1.00 93.31 390 GLU A C 1
ATOM 2944 O O . GLU A 1 390 ? 17.460 -15.987 -43.882 1.00 93.31 390 GLU A O 1
ATOM 2949 N N . ASN A 1 391 ? 17.054 -15.359 -41.769 1.00 92.81 391 ASN A N 1
ATOM 2950 C CA . ASN A 1 391 ? 17.178 -13.913 -42.005 1.00 92.81 391 ASN A CA 1
ATOM 2951 C C . ASN A 1 391 ? 18.257 -13.254 -41.130 1.00 92.81 391 ASN A C 1
ATOM 2953 O O . ASN A 1 391 ? 18.056 -12.160 -40.589 1.00 92.81 391 ASN A O 1
ATOM 2957 N N . GLU A 1 392 ? 19.416 -13.902 -41.023 1.00 92.44 392 GLU A N 1
ATOM 2958 C CA . GLU A 1 392 ? 20.499 -13.551 -40.098 1.00 92.44 392 GLU A CA 1
ATOM 2959 C C . GLU A 1 392 ? 20.889 -12.062 -40.119 1.00 92.44 392 GLU A C 1
ATOM 2961 O O . GLU A 1 392 ? 20.955 -11.422 -39.070 1.00 92.44 392 GLU A O 1
ATOM 2966 N N . SER A 1 393 ? 21.093 -11.476 -41.305 1.00 92.06 393 SER A N 1
ATOM 2967 C CA . SER A 1 393 ? 21.612 -10.106 -41.453 1.00 92.06 393 SER A CA 1
ATOM 2968 C C . SER A 1 393 ? 20.740 -9.043 -40.776 1.00 92.06 393 SER A C 1
ATOM 2970 O O . SER A 1 393 ? 21.262 -8.153 -40.107 1.00 92.06 393 SER A O 1
ATOM 2972 N N . ARG A 1 394 ? 19.409 -9.157 -40.887 1.00 93.12 394 ARG A N 1
ATOM 2973 C CA . ARG A 1 394 ? 18.458 -8.202 -40.290 1.00 93.12 394 ARG A CA 1
ATOM 2974 C C . ARG A 1 394 ? 18.355 -8.356 -38.777 1.00 93.12 394 ARG A C 1
ATOM 2976 O O . ARG A 1 394 ? 18.205 -7.368 -38.063 1.00 93.12 394 ARG A O 1
ATOM 2983 N N . PHE A 1 395 ? 18.400 -9.592 -38.281 1.00 94.69 395 PHE A N 1
ATOM 2984 C CA . PHE A 1 395 ? 18.370 -9.846 -36.841 1.00 94.69 395 PHE A CA 1
ATOM 2985 C C . PHE A 1 395 ? 19.684 -9.460 -36.171 1.00 94.69 395 PHE A C 1
ATOM 2987 O O . PHE A 1 395 ? 19.647 -8.964 -35.047 1.00 94.69 395 PHE A O 1
ATOM 2994 N N . LYS A 1 396 ? 20.812 -9.612 -36.871 1.00 94.31 396 LYS A N 1
ATOM 2995 C CA . LYS A 1 396 ? 22.118 -9.148 -36.412 1.00 94.31 396 LYS A CA 1
ATOM 2996 C C . LYS A 1 396 ? 22.162 -7.626 -36.268 1.00 94.31 396 LYS A C 1
ATOM 2998 O O . LYS A 1 396 ? 22.571 -7.149 -35.218 1.00 94.31 396 LYS A O 1
ATOM 3003 N N . GLU A 1 397 ? 21.654 -6.873 -37.247 1.00 94.50 397 GLU A N 1
ATOM 3004 C CA . GLU A 1 397 ? 21.549 -5.405 -37.152 1.00 94.50 397 GLU A CA 1
ATOM 3005 C C . GLU A 1 397 ? 20.728 -4.974 -35.924 1.00 94.50 397 GLU A C 1
ATOM 3007 O O . GLU A 1 397 ? 21.175 -4.155 -35.120 1.00 94.50 397 GLU A O 1
ATOM 3012 N N . TRP A 1 398 ? 19.561 -5.594 -35.714 1.00 95.12 398 TRP A N 1
ATOM 3013 C CA . TRP A 1 398 ? 18.741 -5.339 -34.526 1.00 95.12 398 TRP A CA 1
ATOM 3014 C C . TRP A 1 398 ? 19.456 -5.742 -33.226 1.00 95.12 398 TRP A C 1
ATOM 3016 O O . TRP A 1 398 ? 19.383 -5.033 -32.223 1.00 95.12 398 TRP A O 1
ATOM 3026 N N . PHE A 1 399 ? 20.161 -6.875 -33.222 1.00 93.94 399 PHE A N 1
ATOM 3027 C CA . PHE A 1 399 ? 20.893 -7.363 -32.056 1.00 93.94 399 PHE A CA 1
ATOM 3028 C C . PHE A 1 399 ? 22.084 -6.477 -31.699 1.00 93.94 399 PHE A C 1
ATOM 3030 O O . PHE A 1 399 ? 22.379 -6.331 -30.517 1.00 93.94 399 PHE A O 1
ATOM 3037 N N . GLU A 1 400 ? 22.753 -5.875 -32.679 1.00 93.81 400 GLU A N 1
ATOM 3038 C CA . GLU A 1 400 ? 23.890 -4.971 -32.482 1.00 93.81 400 GLU A CA 1
ATOM 3039 C C . GLU A 1 400 ? 23.458 -3.536 -32.133 1.00 93.81 400 GLU A C 1
ATOM 3041 O O . GLU A 1 400 ? 24.282 -2.737 -31.684 1.00 93.81 400 GLU A O 1
ATOM 3046 N N . SER A 1 401 ? 22.163 -3.209 -32.244 1.00 95.00 401 SER A N 1
ATOM 3047 C CA . SER A 1 401 ? 21.633 -1.909 -31.825 1.00 95.00 401 SER A CA 1
ATOM 3048 C C . SER A 1 401 ? 21.950 -1.591 -30.354 1.00 95.00 401 SER A C 1
ATOM 3050 O O . SER A 1 401 ? 21.936 -2.446 -29.457 1.00 95.00 401 SER A O 1
ATOM 3052 N N . ALA A 1 402 ? 22.186 -0.305 -30.081 1.00 93.69 402 ALA A N 1
ATOM 3053 C CA . ALA A 1 402 ? 22.377 0.217 -28.731 1.00 93.69 402 ALA A CA 1
ATOM 3054 C C . ALA A 1 402 ? 21.079 0.211 -27.898 1.00 93.69 402 ALA A C 1
ATOM 3056 O O . ALA A 1 402 ? 21.136 0.149 -26.665 1.00 93.69 402 ALA A O 1
ATOM 3057 N N . ALA A 1 403 ? 19.914 0.288 -28.551 1.00 94.06 403 ALA A N 1
ATOM 3058 C CA . ALA A 1 403 ? 18.603 0.362 -27.902 1.00 94.06 403 ALA A CA 1
ATOM 3059 C C . ALA A 1 403 ? 17.555 -0.520 -28.617 1.00 94.06 403 ALA A C 1
ATOM 3061 O O . ALA A 1 403 ? 16.511 -0.014 -29.052 1.00 94.06 403 ALA A O 1
ATOM 3062 N N . PRO A 1 404 ? 17.785 -1.845 -28.701 1.00 93.44 404 PRO A N 1
ATOM 3063 C CA . PRO A 1 404 ? 16.920 -2.779 -29.427 1.00 93.44 404 PRO A CA 1
ATOM 3064 C C . PRO A 1 404 ? 15.488 -2.807 -28.877 1.00 93.44 404 PRO A C 1
ATOM 3066 O O . PRO A 1 404 ? 14.534 -3.121 -29.590 1.00 93.44 404 PRO A O 1
ATOM 3069 N N . GLU A 1 405 ? 15.287 -2.418 -27.613 1.00 93.44 405 GLU A N 1
ATOM 3070 C CA . GLU A 1 405 ? 13.958 -2.303 -27.017 1.00 93.44 405 GLU A CA 1
ATOM 3071 C C . GLU A 1 405 ? 13.084 -1.202 -27.644 1.00 93.44 405 GLU A C 1
ATOM 3073 O O . GLU A 1 405 ? 11.853 -1.270 -27.552 1.00 93.44 405 GLU A O 1
ATOM 3078 N N . ARG A 1 406 ? 13.693 -0.209 -28.307 1.00 93.19 406 ARG A N 1
ATOM 3079 C CA . ARG A 1 406 ? 13.002 0.884 -29.016 1.00 93.19 406 ARG A CA 1
ATOM 3080 C C . ARG A 1 406 ? 12.776 0.582 -30.493 1.00 93.19 406 ARG A C 1
ATOM 3082 O O . ARG A 1 406 ? 11.855 1.134 -31.085 1.00 93.19 406 ARG A O 1
ATOM 3089 N N . GLU A 1 407 ? 13.576 -0.305 -31.065 1.00 93.56 407 GLU A N 1
ATOM 3090 C CA . GLU A 1 407 ? 13.494 -0.686 -32.471 1.00 93.56 407 GLU A CA 1
ATOM 3091 C C . GLU A 1 407 ? 12.494 -1.820 -32.694 1.00 93.56 407 GLU A C 1
ATOM 3093 O O . GLU A 1 407 ? 12.178 -2.598 -31.789 1.00 93.56 407 GLU A O 1
ATOM 3098 N N . ARG A 1 408 ? 11.953 -1.910 -33.908 1.00 93.75 408 ARG A N 1
ATOM 3099 C CA . ARG A 1 408 ? 11.038 -2.994 -34.280 1.00 93.75 408 ARG A CA 1
ATOM 3100 C C . ARG A 1 408 ? 11.857 -4.221 -34.659 1.00 93.75 408 ARG A C 1
ATOM 3102 O O . ARG A 1 408 ? 12.815 -4.089 -35.412 1.00 93.75 408 ARG A O 1
ATOM 3109 N N . LEU A 1 409 ? 11.456 -5.398 -34.175 1.00 92.56 409 LEU A N 1
ATOM 3110 C CA . LEU A 1 409 ? 12.079 -6.636 -34.638 1.00 92.56 409 LEU A CA 1
ATOM 3111 C C . LEU A 1 409 ? 11.769 -6.852 -36.136 1.00 92.56 409 LEU A C 1
ATOM 3113 O O . LEU A 1 409 ? 10.700 -6.428 -36.597 1.00 92.56 409 LEU A O 1
ATOM 3117 N N . PRO A 1 410 ? 12.668 -7.513 -36.887 1.00 93.50 410 PRO A N 1
ATOM 3118 C CA . PRO A 1 410 ? 12.450 -7.843 -38.293 1.00 93.50 410 PRO A CA 1
ATOM 3119 C C . PRO A 1 410 ? 11.204 -8.705 -38.550 1.00 93.50 410 PRO A C 1
ATOM 3121 O O . PRO A 1 410 ? 10.693 -9.381 -37.659 1.00 93.50 410 PRO A O 1
ATOM 3124 N N . LEU A 1 411 ? 10.763 -8.735 -39.813 1.00 92.38 411 LEU A N 1
ATOM 3125 C CA . LEU A 1 411 ? 9.677 -9.599 -40.304 1.00 92.38 411 LEU A CA 1
ATOM 3126 C C . LEU A 1 411 ? 8.346 -9.357 -39.561 1.00 92.38 411 LEU A C 1
ATOM 3128 O O . LEU A 1 411 ? 7.981 -8.212 -39.277 1.00 92.38 411 LEU A O 1
ATOM 3132 N N . ASP A 1 412 ? 7.612 -10.428 -39.263 1.00 89.31 412 ASP A N 1
ATOM 3133 C CA . ASP A 1 412 ? 6.326 -10.391 -38.564 1.00 89.31 412 ASP A CA 1
ATOM 3134 C C . ASP A 1 412 ? 6.472 -10.063 -37.068 1.00 89.31 412 ASP A C 1
ATOM 3136 O O . ASP A 1 412 ? 5.520 -9.615 -36.423 1.00 89.31 412 ASP A O 1
ATOM 3140 N N . TRP A 1 413 ? 7.688 -10.158 -36.519 1.00 92.50 413 TRP A N 1
ATOM 3141 C CA . TRP A 1 413 ? 7.989 -9.824 -35.124 1.00 92.50 413 TRP A CA 1
ATOM 3142 C C . TRP A 1 413 ? 7.890 -8.325 -34.822 1.00 92.50 413 TRP A C 1
ATOM 3144 O O . TRP A 1 413 ? 7.835 -7.937 -33.653 1.00 92.50 413 TRP A O 1
ATOM 3154 N N . ARG A 1 414 ? 7.765 -7.469 -35.847 1.00 92.44 414 ARG A N 1
ATOM 3155 C CA . ARG A 1 414 ? 7.430 -6.041 -35.691 1.00 92.44 414 ARG A CA 1
ATOM 3156 C C . ARG A 1 414 ? 6.145 -5.811 -34.891 1.00 92.44 414 ARG A C 1
ATOM 3158 O O . ARG A 1 414 ? 6.017 -4.789 -34.219 1.00 92.44 414 ARG A O 1
ATOM 3165 N N . GLU A 1 415 ? 5.211 -6.764 -34.927 1.00 90.50 415 GLU A N 1
ATOM 3166 C CA . GLU A 1 415 ? 3.952 -6.710 -34.175 1.00 90.50 415 GLU A CA 1
ATOM 3167 C C . GLU A 1 415 ? 4.161 -6.796 -32.654 1.00 90.50 415 GLU A C 1
ATOM 3169 O O . GLU A 1 415 ? 3.315 -6.328 -31.889 1.00 90.50 415 GLU A O 1
ATOM 3174 N N . LEU A 1 416 ? 5.313 -7.301 -32.189 1.00 91.88 416 LEU A N 1
ATOM 3175 C CA . LEU A 1 416 ? 5.664 -7.299 -30.766 1.00 91.88 416 LEU A CA 1
ATOM 3176 C C . LEU A 1 416 ? 5.780 -5.886 -30.184 1.00 91.88 416 LEU A C 1
ATOM 3178 O O . LEU A 1 416 ? 5.642 -5.722 -28.975 1.00 91.88 416 LEU A O 1
ATOM 3182 N N . ASP A 1 417 ? 5.974 -4.850 -31.003 1.00 90.81 417 ASP A N 1
ATOM 3183 C CA . ASP A 1 417 ? 5.997 -3.469 -30.510 1.00 90.81 417 ASP A CA 1
ATOM 3184 C C . ASP A 1 417 ? 4.628 -3.014 -29.968 1.00 90.81 417 ASP A C 1
ATOM 3186 O O . ASP A 1 417 ? 4.570 -2.202 -29.047 1.00 90.81 417 ASP A O 1
ATOM 3190 N N . LYS A 1 418 ? 3.531 -3.617 -30.457 1.00 91.25 418 LYS A N 1
ATOM 3191 C CA . LYS A 1 418 ? 2.174 -3.443 -29.906 1.00 91.25 418 LYS A CA 1
ATOM 3192 C C . LYS A 1 418 ? 1.939 -4.270 -28.640 1.00 91.25 418 LYS A C 1
ATOM 3194 O O . LYS A 1 418 ? 0.980 -4.019 -27.921 1.00 91.25 418 LYS A O 1
ATOM 3199 N N . ARG A 1 419 ? 2.803 -5.254 -28.357 1.00 93.88 419 ARG A N 1
ATOM 3200 C CA . ARG A 1 419 ? 2.739 -6.135 -27.177 1.00 93.88 419 ARG A CA 1
ATOM 3201 C C . ARG A 1 419 ? 4.051 -6.076 -26.381 1.00 93.88 419 ARG A C 1
ATOM 3203 O O . ARG A 1 419 ? 4.808 -7.054 -26.368 1.00 93.88 419 ARG A O 1
ATOM 3210 N N . PRO A 1 420 ? 4.336 -4.947 -25.701 1.00 93.50 420 PRO A N 1
ATOM 3211 C CA . PRO A 1 420 ? 5.608 -4.714 -25.018 1.00 93.50 420 PRO A CA 1
ATOM 3212 C C . PRO A 1 420 ? 6.034 -5.814 -24.040 1.00 93.50 420 PRO A C 1
ATOM 3214 O O . PRO A 1 420 ? 7.228 -6.079 -23.916 1.00 93.50 420 PRO A O 1
ATOM 3217 N N . PHE A 1 421 ? 5.090 -6.496 -23.377 1.00 95.50 421 PHE A N 1
ATOM 3218 C CA . PHE A 1 421 ? 5.424 -7.590 -22.461 1.00 95.50 421 PHE A CA 1
ATOM 3219 C C . PHE A 1 421 ? 5.973 -8.816 -23.191 1.00 95.50 421 PHE A C 1
ATOM 3221 O O . PHE A 1 421 ? 6.886 -9.471 -22.706 1.00 95.50 421 PHE A O 1
ATOM 3228 N N . ARG A 1 422 ? 5.463 -9.115 -24.390 1.00 94.56 422 ARG A N 1
ATOM 3229 C CA . ARG A 1 422 ? 5.998 -10.200 -25.228 1.00 94.56 422 ARG A CA 1
ATOM 3230 C C . ARG A 1 422 ? 7.354 -9.826 -25.802 1.00 94.56 422 ARG A C 1
ATOM 3232 O O . ARG A 1 422 ? 8.274 -10.636 -25.757 1.00 94.56 422 ARG A O 1
ATOM 3239 N N . LYS A 1 423 ? 7.503 -8.582 -26.264 1.00 95.38 423 LYS A N 1
ATOM 3240 C CA . LYS A 1 423 ? 8.796 -8.049 -26.716 1.00 95.38 423 LYS A CA 1
ATOM 3241 C C . LYS A 1 423 ? 9.870 -8.167 -25.631 1.00 95.38 423 LYS A C 1
ATOM 3243 O O . LYS A 1 423 ? 11.004 -8.526 -25.931 1.00 95.38 423 LYS A O 1
ATOM 3248 N N . LEU A 1 424 ? 9.502 -7.926 -24.370 1.00 96.38 424 LEU A N 1
ATOM 3249 C CA . LEU A 1 424 ? 10.383 -8.112 -23.219 1.00 96.38 424 LEU A CA 1
ATOM 3250 C C . LEU A 1 424 ? 10.912 -9.552 -23.106 1.00 96.38 424 LEU A C 1
ATOM 3252 O O . LEU A 1 424 ? 12.083 -9.716 -22.784 1.00 96.38 424 LEU A O 1
ATOM 3256 N N . LEU A 1 425 ? 10.109 -10.585 -23.385 1.00 96.25 425 LEU A N 1
ATOM 3257 C CA . LEU A 1 425 ? 10.578 -11.979 -23.310 1.00 96.25 425 LEU A CA 1
ATOM 3258 C C . LEU A 1 425 ? 11.643 -12.267 -24.374 1.00 96.25 425 LEU A C 1
ATOM 3260 O O . LEU A 1 425 ? 12.693 -12.824 -24.059 1.00 96.25 425 LEU A O 1
ATOM 3264 N N . ALA A 1 426 ? 11.411 -11.805 -25.608 1.00 95.19 426 ALA A N 1
ATOM 3265 C CA . ALA A 1 426 ? 12.387 -11.913 -26.692 1.00 95.19 426 ALA A CA 1
ATOM 3266 C C . ALA A 1 426 ? 13.690 -11.170 -26.351 1.00 95.19 426 ALA A C 1
ATOM 3268 O O . ALA A 1 426 ? 14.780 -11.718 -26.501 1.00 95.19 426 ALA A O 1
ATOM 3269 N N . LEU A 1 427 ? 13.588 -9.953 -25.805 1.00 95.81 427 LEU A N 1
ATOM 3270 C CA . LEU A 1 427 ? 14.742 -9.190 -25.321 1.00 95.81 427 LEU A CA 1
ATOM 3271 C C . LEU A 1 427 ? 15.443 -9.884 -24.150 1.00 95.81 427 LEU A C 1
ATOM 3273 O O . LEU A 1 427 ? 16.662 -9.877 -24.086 1.00 95.81 427 LEU A O 1
ATOM 3277 N N . ARG A 1 428 ? 14.716 -10.530 -23.235 1.00 95.38 428 ARG A N 1
ATOM 3278 C CA . ARG A 1 428 ? 15.316 -11.257 -22.110 1.00 95.38 428 ARG A CA 1
ATOM 3279 C C . ARG A 1 428 ? 16.123 -12.478 -22.563 1.00 95.38 428 ARG A C 1
ATOM 3281 O O . ARG A 1 428 ? 17.103 -12.806 -21.886 1.00 95.38 428 ARG A O 1
ATOM 3288 N N . ALA A 1 429 ? 15.709 -13.124 -23.656 1.00 94.62 429 ALA A N 1
ATOM 3289 C CA . ALA A 1 429 ? 16.426 -14.231 -24.286 1.00 94.62 429 ALA A CA 1
ATOM 3290 C C . ALA A 1 429 ? 17.655 -13.748 -25.075 1.00 94.62 429 ALA A C 1
ATOM 3292 O O . ALA A 1 429 ? 18.755 -14.243 -24.845 1.00 94.62 429 ALA A O 1
ATOM 3293 N N . LEU A 1 430 ? 17.470 -12.760 -25.958 1.00 94.00 430 LEU A N 1
ATOM 3294 C CA . LEU A 1 430 ? 18.497 -12.292 -26.897 1.00 94.00 430 LEU A CA 1
ATOM 3295 C C . LEU A 1 430 ? 19.428 -11.228 -26.293 1.00 94.00 430 LEU A C 1
ATOM 3297 O O . LEU A 1 430 ? 20.637 -11.331 -26.390 1.00 94.00 430 LEU A O 1
ATOM 3301 N N . ARG A 1 431 ? 18.904 -10.197 -25.629 1.00 93.94 431 ARG A N 1
ATOM 3302 C CA . ARG A 1 431 ? 19.674 -9.052 -25.100 1.00 93.94 431 ARG A CA 1
ATOM 3303 C C . ARG A 1 431 ? 19.379 -8.824 -23.610 1.00 93.94 431 ARG A C 1
ATOM 3305 O O . ARG A 1 431 ? 18.717 -7.847 -23.243 1.00 93.94 431 ARG A O 1
ATOM 3312 N N . PRO A 1 432 ? 19.842 -9.724 -22.716 1.00 93.12 432 PRO A N 1
ATOM 3313 C CA . PRO A 1 432 ? 19.520 -9.666 -21.288 1.00 93.12 432 PRO A CA 1
ATOM 3314 C C . PRO A 1 432 ? 19.996 -8.376 -20.600 1.00 93.12 432 PRO A C 1
ATOM 3316 O O . PRO A 1 432 ? 19.384 -7.950 -19.623 1.00 93.12 432 PRO A O 1
ATOM 3319 N N . ASP A 1 433 ? 21.028 -7.719 -21.128 1.00 93.69 433 ASP A N 1
ATOM 3320 C CA . ASP A 1 433 ? 21.517 -6.411 -20.680 1.00 93.69 433 ASP A CA 1
ATOM 3321 C C . ASP A 1 433 ? 20.477 -5.286 -20.855 1.00 93.69 433 ASP A C 1
ATOM 3323 O O . ASP A 1 433 ? 20.442 -4.335 -20.073 1.00 93.69 433 ASP A O 1
ATOM 3327 N N . ARG A 1 434 ? 19.575 -5.416 -21.837 1.00 94.44 434 ARG A N 1
ATOM 3328 C CA . ARG A 1 434 ? 18.489 -4.461 -22.121 1.00 94.44 434 ARG A CA 1
ATOM 3329 C C . ARG A 1 434 ? 17.155 -4.843 -21.480 1.00 94.44 434 ARG A C 1
ATOM 3331 O O . ARG A 1 434 ? 16.173 -4.112 -21.626 1.00 94.44 434 ARG A O 1
ATOM 3338 N N . ALA A 1 435 ? 17.101 -5.944 -20.726 1.00 92.38 435 ALA A N 1
ATOM 3339 C CA . ALA A 1 435 ? 15.867 -6.414 -20.097 1.00 92.38 435 ALA A CA 1
ATOM 3340 C C . ALA A 1 435 ? 15.293 -5.408 -19.082 1.00 92.38 435 ALA A C 1
ATOM 3342 O O . ALA A 1 435 ? 14.077 -5.271 -18.984 1.00 92.38 435 ALA A O 1
ATOM 3343 N N . GLY A 1 436 ? 16.143 -4.664 -18.363 1.00 92.12 436 GLY A N 1
ATOM 3344 C CA . GLY A 1 436 ? 15.708 -3.629 -17.414 1.00 92.12 436 GLY A CA 1
ATOM 3345 C C . GLY A 1 436 ? 14.912 -2.496 -18.083 1.00 92.12 436 GLY A C 1
ATOM 3346 O O . GLY A 1 436 ? 13.739 -2.307 -17.752 1.00 92.12 436 GLY A O 1
ATOM 3347 N N . PRO A 1 437 ? 15.496 -1.768 -19.056 1.00 92.44 437 PRO A N 1
ATOM 3348 C CA . PRO A 1 437 ? 14.778 -0.758 -19.839 1.00 92.44 437 PRO A CA 1
ATOM 3349 C C . PRO A 1 437 ? 13.525 -1.298 -20.541 1.00 92.44 437 PRO A C 1
ATOM 3351 O O . PRO A 1 437 ? 12.484 -0.637 -20.541 1.00 92.44 437 PRO A O 1
ATOM 3354 N N . ALA A 1 438 ? 13.597 -2.513 -21.096 1.00 94.25 438 ALA A N 1
ATOM 3355 C CA . ALA A 1 438 ? 12.458 -3.166 -21.735 1.00 94.25 438 ALA A CA 1
ATOM 3356 C C . ALA A 1 438 ? 11.311 -3.432 -20.747 1.00 94.25 438 ALA A C 1
ATOM 3358 O O . ALA A 1 438 ? 10.149 -3.192 -21.074 1.00 94.25 438 ALA A O 1
ATOM 3359 N N . LEU A 1 439 ? 11.633 -3.868 -19.525 1.00 94.44 439 LEU A N 1
ATOM 3360 C CA . LEU A 1 439 ? 10.654 -4.093 -18.466 1.00 94.44 439 LEU A CA 1
ATOM 3361 C C . LEU A 1 439 ? 10.002 -2.777 -18.035 1.00 94.44 439 LEU A C 1
ATOM 3363 O O . LEU A 1 439 ? 8.779 -2.718 -17.929 1.00 94.44 439 LEU A O 1
ATOM 3367 N N . GLY A 1 440 ? 10.790 -1.710 -17.870 1.00 93.19 440 GLY A N 1
ATOM 3368 C CA . GLY A 1 440 ? 10.261 -0.374 -17.588 1.00 93.19 440 GLY A CA 1
ATOM 3369 C C . GLY A 1 440 ? 9.287 0.106 -18.662 1.00 93.19 440 GLY A C 1
ATOM 3370 O O . GLY A 1 440 ? 8.189 0.550 -18.340 1.00 93.19 440 GLY A O 1
ATOM 3371 N N . ARG A 1 441 ? 9.631 -0.072 -19.945 1.00 92.62 441 ARG A N 1
ATOM 3372 C CA . ARG A 1 441 ? 8.736 0.254 -21.069 1.00 92.62 441 ARG A CA 1
ATOM 3373 C C . ARG A 1 441 ? 7.467 -0.597 -21.058 1.00 92.62 441 ARG A C 1
ATOM 3375 O O . ARG A 1 441 ? 6.390 -0.059 -21.294 1.00 92.62 441 ARG A O 1
ATOM 3382 N N . ALA A 1 442 ? 7.573 -1.897 -20.787 1.00 94.12 442 ALA A N 1
ATOM 3383 C CA . ALA A 1 442 ? 6.413 -2.782 -20.731 1.00 94.12 442 ALA A CA 1
ATOM 3384 C C . ALA A 1 442 ? 5.454 -2.390 -19.599 1.00 94.12 442 ALA A C 1
ATOM 3386 O O . ALA A 1 442 ? 4.250 -2.299 -19.817 1.00 94.12 442 ALA A O 1
ATOM 3387 N N . VAL A 1 443 ? 5.988 -2.085 -18.416 1.00 94.31 443 VAL A N 1
ATOM 3388 C CA . VAL A 1 443 ? 5.197 -1.632 -17.266 1.00 94.31 443 VAL A CA 1
ATOM 3389 C C . VAL A 1 443 ? 4.576 -0.258 -17.523 1.00 94.31 443 VAL A C 1
ATOM 3391 O O . VAL A 1 443 ? 3.389 -0.073 -17.266 1.00 94.31 443 VAL A O 1
ATOM 3394 N N . ALA A 1 444 ? 5.334 0.687 -18.084 1.00 92.44 444 ALA A N 1
ATOM 3395 C CA . ALA A 1 444 ? 4.820 2.005 -18.449 1.00 92.44 444 ALA A CA 1
ATOM 3396 C C . ALA A 1 444 ? 3.731 1.928 -19.534 1.00 92.44 444 ALA A C 1
ATOM 3398 O O . ALA A 1 444 ? 2.793 2.714 -19.510 1.00 92.44 444 ALA A O 1
ATOM 3399 N N . ALA A 1 445 ? 3.814 0.972 -20.461 1.00 92.56 445 ALA A N 1
ATOM 3400 C CA . ALA A 1 445 ? 2.759 0.747 -21.445 1.00 92.56 445 ALA A CA 1
ATOM 3401 C C . ALA A 1 445 ? 1.476 0.164 -20.822 1.00 92.56 445 ALA A C 1
ATOM 3403 O O . ALA A 1 445 ? 0.391 0.450 -21.311 1.00 92.56 445 ALA A O 1
ATOM 3404 N N . ALA A 1 446 ? 1.592 -0.621 -19.744 1.00 92.25 446 ALA A N 1
ATOM 3405 C CA . ALA A 1 446 ? 0.447 -1.207 -19.038 1.00 92.25 446 ALA A CA 1
ATOM 3406 C C . ALA A 1 446 ? -0.305 -0.198 -18.155 1.00 92.25 446 ALA A C 1
ATOM 3408 O O . ALA A 1 446 ? -1.498 -0.356 -17.887 1.00 92.25 446 ALA A O 1
ATOM 3409 N N . LEU A 1 447 ? 0.415 0.786 -17.611 1.00 90.56 447 LEU A N 1
ATOM 3410 C CA . LEU A 1 447 ? -0.126 1.755 -16.666 1.00 90.56 447 LEU A CA 1
ATOM 3411 C C . LEU A 1 447 ? -0.780 2.935 -17.402 1.00 90.56 447 LEU A C 1
ATOM 3413 O O . LEU A 1 447 ? -0.167 3.511 -18.304 1.00 90.56 447 LEU A O 1
ATOM 3417 N N . PRO A 1 448 ? -1.976 3.384 -16.974 1.00 85.62 448 PRO A N 1
ATOM 3418 C CA . PRO A 1 448 ? -2.519 4.657 -17.430 1.00 85.62 448 PRO A CA 1
ATOM 3419 C C . PRO A 1 448 ? -1.520 5.780 -17.140 1.00 85.62 448 PRO A C 1
ATOM 3421 O O . PRO A 1 448 ? -1.067 5.915 -16.005 1.00 85.62 448 PRO A O 1
ATOM 3424 N N . GLN A 1 449 ? -1.168 6.563 -18.164 1.00 83.88 449 GLN A N 1
ATOM 3425 C CA . GLN A 1 449 ? -0.176 7.644 -18.064 1.00 83.88 449 GLN A CA 1
ATOM 3426 C C . GLN A 1 449 ? 1.205 7.170 -17.559 1.00 83.88 449 GLN A C 1
ATOM 3428 O O . GLN A 1 449 ? 1.920 7.898 -16.876 1.00 83.88 449 GLN A O 1
ATOM 3433 N N . GLY A 1 450 ? 1.619 5.950 -17.923 1.00 85.19 450 GLY A N 1
ATOM 3434 C CA . GLY A 1 450 ? 2.851 5.325 -17.431 1.00 85.19 450 GLY A CA 1
ATOM 3435 C C . GLY A 1 450 ? 4.150 6.114 -17.640 1.00 85.19 450 GLY A C 1
ATOM 3436 O O . GLY A 1 450 ? 5.094 5.926 -16.875 1.00 85.19 450 GLY A O 1
ATOM 3437 N N . GLN A 1 451 ? 4.209 7.031 -18.614 1.00 86.31 451 GLN A N 1
ATOM 3438 C CA . GLN A 1 451 ? 5.383 7.898 -18.805 1.00 86.31 451 GLN A CA 1
ATOM 3439 C C . GLN A 1 451 ? 5.638 8.814 -17.605 1.00 86.31 451 GLN A C 1
ATOM 3441 O O . GLN A 1 451 ? 6.784 9.004 -17.209 1.00 86.31 451 GLN A O 1
ATOM 3446 N N . GLU A 1 452 ? 4.584 9.286 -16.939 1.00 87.25 452 GLU A N 1
ATOM 3447 C CA . GLU A 1 452 ? 4.708 10.157 -15.765 1.00 87.25 452 GLU A CA 1
ATOM 3448 C C . GLU A 1 452 ? 5.343 9.430 -14.567 1.00 87.25 452 GLU A C 1
ATOM 3450 O O . GLU A 1 452 ? 5.918 10.065 -13.683 1.00 87.25 452 GLU A O 1
ATOM 3455 N N . PHE A 1 453 ? 5.271 8.095 -14.538 1.00 90.12 453 PHE A N 1
ATOM 3456 C CA . PHE A 1 453 ? 5.954 7.276 -13.538 1.00 90.12 453 PHE A CA 1
ATOM 3457 C C . PHE A 1 453 ? 7.448 7.126 -13.854 1.00 90.12 453 PHE A C 1
ATOM 3459 O O . PHE A 1 453 ? 8.275 7.100 -12.944 1.00 90.12 453 PHE A O 1
ATOM 3466 N N . MET A 1 454 ? 7.810 7.043 -15.136 1.00 87.44 454 MET A N 1
ATOM 3467 C CA . MET A 1 454 ? 9.207 6.941 -15.572 1.00 87.44 454 MET A CA 1
ATOM 3468 C C . MET A 1 454 ? 9.951 8.272 -15.419 1.00 87.44 454 MET A C 1
ATOM 3470 O O . MET A 1 454 ? 11.122 8.288 -15.043 1.00 87.44 454 MET A O 1
ATOM 3474 N N . GLU A 1 455 ? 9.264 9.384 -15.673 1.00 87.12 455 GLU A N 1
ATOM 3475 C CA . GLU A 1 455 ? 9.822 10.740 -15.689 1.00 87.12 455 GLU A CA 1
ATOM 3476 C C . GLU A 1 455 ? 9.601 11.498 -14.369 1.00 87.12 455 GLU A C 1
ATOM 3478 O O . GLU A 1 455 ? 9.633 12.733 -14.341 1.00 87.12 455 GLU A O 1
ATOM 3483 N N . LEU A 1 456 ? 9.379 10.770 -13.267 1.00 85.38 456 LEU A N 1
ATOM 3484 C CA . LEU A 1 456 ? 9.057 11.340 -11.958 1.00 85.38 456 LEU A CA 1
ATOM 3485 C C . LEU A 1 456 ? 10.029 12.459 -11.556 1.00 85.38 456 LEU A C 1
ATOM 3487 O O . LEU A 1 456 ? 11.236 12.238 -11.457 1.00 85.38 456 LEU A O 1
ATOM 3491 N N . ASP A 1 457 ? 9.463 13.634 -11.269 1.00 81.94 457 ASP A N 1
ATOM 3492 C CA . ASP A 1 457 ? 10.156 14.847 -10.818 1.00 81.94 457 ASP A CA 1
ATOM 3493 C C . ASP A 1 457 ? 11.288 15.328 -11.759 1.00 81.94 457 ASP A C 1
ATOM 3495 O O . ASP A 1 457 ? 12.051 16.214 -11.389 1.00 81.94 457 ASP A O 1
ATOM 3499 N N . SER A 1 458 ? 11.381 14.814 -12.995 1.00 82.06 458 SER A N 1
ATOM 3500 C CA . SER A 1 458 ? 12.433 15.185 -13.963 1.00 82.06 458 SER A CA 1
ATOM 3501 C C . SER A 1 458 ? 12.435 16.672 -14.340 1.00 82.06 458 SER A C 1
ATOM 3503 O O . SER A 1 458 ? 13.467 17.211 -14.732 1.00 82.06 458 SER A O 1
ATOM 3505 N N . GLN A 1 459 ? 11.285 17.333 -14.200 1.00 81.50 459 GLN A N 1
ATOM 3506 C CA . GLN A 1 459 ? 11.080 18.751 -14.499 1.00 81.50 459 GLN A CA 1
ATOM 3507 C C . GLN A 1 459 ? 11.128 19.650 -13.254 1.00 81.50 459 GLN A C 1
ATOM 3509 O O . GLN A 1 459 ? 11.038 20.869 -13.387 1.00 81.50 459 GLN A O 1
ATOM 3514 N N . LEU A 1 460 ? 11.222 19.076 -12.049 1.00 84.50 460 LEU A N 1
ATOM 3515 C CA . LEU A 1 460 ? 11.143 19.820 -10.793 1.00 84.50 460 LEU A CA 1
ATOM 3516 C C . LEU A 1 460 ? 12.528 20.013 -10.181 1.00 84.50 460 LEU A C 1
ATOM 3518 O O . LEU A 1 460 ? 13.360 19.107 -10.174 1.00 84.50 460 LEU A O 1
ATOM 3522 N N . ASN A 1 461 ? 12.761 21.192 -9.608 1.00 84.50 461 ASN A N 1
ATOM 3523 C CA . ASN A 1 461 ? 13.942 21.426 -8.782 1.00 84.50 461 ASN A CA 1
ATOM 3524 C C . ASN A 1 461 ? 13.726 20.920 -7.338 1.00 84.50 461 ASN A C 1
ATOM 3526 O O . ASN A 1 461 ? 12.604 20.633 -6.915 1.00 84.50 461 ASN A O 1
ATOM 3530 N N . SER A 1 462 ? 14.805 20.836 -6.554 1.00 81.50 462 SER A N 1
ATOM 3531 C CA . SER A 1 462 ? 14.756 20.322 -5.176 1.00 81.50 462 SER A CA 1
ATOM 3532 C C . SER A 1 462 ? 13.794 21.093 -4.262 1.00 81.50 462 SER A C 1
ATOM 3534 O O . SER A 1 462 ? 13.177 20.486 -3.388 1.00 81.50 462 SER A O 1
ATOM 3536 N N . LEU A 1 463 ? 13.636 22.407 -4.465 1.00 85.50 463 LEU A N 1
ATOM 3537 C CA . LEU A 1 463 ? 12.719 23.238 -3.678 1.00 85.50 463 LEU A CA 1
ATOM 3538 C C . LEU A 1 463 ? 11.256 22.919 -4.012 1.00 85.50 463 LEU A C 1
ATOM 3540 O O . LEU A 1 463 ? 10.460 22.708 -3.107 1.00 85.50 463 LEU A O 1
ATOM 3544 N N . GLN A 1 464 ? 10.919 22.787 -5.294 1.00 87.44 464 GLN A N 1
ATOM 3545 C CA . GLN A 1 464 ? 9.571 22.429 -5.748 1.00 87.44 464 GLN A CA 1
ATOM 3546 C C . GLN A 1 464 ? 9.173 21.018 -5.301 1.00 87.44 464 GLN A C 1
ATOM 3548 O O . GLN A 1 464 ? 8.025 20.773 -4.927 1.00 87.44 464 GLN A O 1
ATOM 3553 N N . VAL A 1 465 ? 10.121 20.073 -5.306 1.00 87.00 465 VAL A N 1
ATOM 3554 C CA . VAL A 1 465 ? 9.896 18.729 -4.752 1.00 87.00 465 VAL A CA 1
ATOM 3555 C C . VAL A 1 465 ? 9.606 18.808 -3.253 1.00 87.00 465 VAL A C 1
ATOM 3557 O O . VAL A 1 465 ? 8.704 18.113 -2.774 1.00 87.00 465 VAL A O 1
ATOM 3560 N N . LEU A 1 466 ? 10.327 19.658 -2.516 1.00 88.62 466 LEU A N 1
ATOM 3561 C CA . LEU A 1 466 ? 10.104 19.882 -1.089 1.00 88.62 466 LEU A CA 1
ATOM 3562 C C . LEU A 1 466 ? 8.737 20.533 -0.821 1.00 88.62 466 LEU A C 1
ATOM 3564 O O . LEU A 1 466 ? 7.985 20.012 -0.003 1.00 88.62 466 LEU A O 1
ATOM 3568 N N . GLU A 1 467 ? 8.379 21.595 -1.544 1.00 89.38 467 GLU A N 1
ATOM 3569 C CA . GLU A 1 467 ? 7.067 22.255 -1.466 1.00 89.38 467 GLU A CA 1
ATOM 3570 C C . GLU A 1 467 ? 5.927 21.264 -1.717 1.00 89.38 467 GLU A C 1
ATOM 3572 O O . GLU A 1 467 ? 5.030 21.113 -0.888 1.00 89.38 467 GLU A O 1
ATOM 3577 N N . SER A 1 468 ? 6.014 20.512 -2.818 1.00 86.94 468 SER A N 1
ATOM 3578 C CA . SER A 1 468 ? 5.036 19.480 -3.163 1.00 86.94 468 SER A CA 1
ATOM 3579 C C . SER A 1 468 ? 4.932 18.404 -2.081 1.00 86.94 468 SER A C 1
ATOM 3581 O O . SER A 1 468 ? 3.836 17.936 -1.783 1.00 86.94 468 SER A O 1
ATOM 3583 N N . SER A 1 469 ? 6.061 17.980 -1.507 1.00 87.44 469 SER A N 1
ATOM 3584 C CA . SER A 1 469 ? 6.068 16.953 -0.462 1.00 87.44 469 SER A CA 1
ATOM 3585 C C . SER A 1 469 ? 5.458 17.481 0.834 1.00 87.44 469 SER A C 1
ATOM 3587 O O . SER A 1 469 ? 4.662 16.775 1.451 1.00 87.44 469 SER A O 1
ATOM 3589 N N . PHE A 1 470 ? 5.755 18.731 1.195 1.00 88.25 470 PHE A N 1
ATOM 3590 C CA . PHE A 1 470 ? 5.198 19.408 2.362 1.00 88.25 470 PHE A CA 1
ATOM 3591 C C . PHE A 1 470 ? 3.672 19.539 2.276 1.00 88.25 470 PHE A C 1
ATOM 3593 O O . PHE A 1 470 ? 2.978 19.168 3.218 1.00 88.25 470 PHE A O 1
ATOM 3600 N N . GLU A 1 471 ? 3.132 19.960 1.129 1.00 84.94 471 GLU A N 1
ATOM 3601 C CA . GLU A 1 471 ? 1.678 20.073 0.916 1.00 84.94 471 GLU A CA 1
ATOM 3602 C C . GLU A 1 471 ? 0.931 18.745 1.052 1.00 84.94 471 GLU A C 1
ATOM 3604 O O . GLU A 1 471 ? -0.259 18.715 1.364 1.00 84.94 471 GLU A O 1
ATOM 3609 N N . THR A 1 472 ? 1.626 17.638 0.800 1.00 78.44 472 THR A N 1
ATOM 3610 C CA . THR A 1 472 ? 1.071 16.290 0.950 1.00 78.44 472 THR A CA 1
ATOM 3611 C C . THR A 1 472 ? 1.362 15.645 2.303 1.00 78.44 472 THR A C 1
ATOM 3613 O O . THR A 1 472 ? 0.829 14.569 2.572 1.00 78.44 472 THR A O 1
ATOM 3616 N N . SER A 1 473 ? 2.199 16.271 3.131 1.00 83.50 473 SER A N 1
ATOM 3617 C CA . SER A 1 473 ? 2.607 15.759 4.440 1.00 83.50 473 SER A CA 1
ATOM 3618 C C . SER A 1 473 ? 1.593 16.096 5.538 1.00 83.50 473 SER A C 1
ATOM 3620 O O . SER A 1 473 ? 0.730 16.958 5.373 1.00 83.50 473 SER A O 1
ATOM 3622 N N . SER A 1 474 ? 1.693 15.393 6.666 1.00 82.44 474 SER A N 1
ATOM 3623 C CA . SER A 1 474 ? 0.894 15.621 7.873 1.00 82.44 474 SER A CA 1
ATOM 3624 C C . SER A 1 474 ? 1.830 15.988 9.024 1.00 82.44 474 SER A C 1
ATOM 3626 O O . SER A 1 474 ? 2.905 15.395 9.098 1.00 82.44 474 SER A O 1
ATOM 3628 N N . PRO A 1 475 ? 1.437 16.857 9.974 1.00 83.31 475 PRO A N 1
ATOM 3629 C CA . PRO A 1 475 ? 2.231 17.116 11.179 1.00 83.31 475 PRO A CA 1
ATOM 3630 C C . PRO A 1 475 ? 2.539 15.859 12.010 1.00 83.31 475 PRO A C 1
ATOM 3632 O O . PRO A 1 475 ? 3.545 15.812 12.706 1.00 83.31 475 PRO A O 1
ATOM 3635 N N . THR A 1 476 ? 1.695 14.827 11.911 1.00 82.31 476 THR A N 1
ATOM 3636 C CA . THR A 1 476 ? 1.886 13.525 12.575 1.00 82.31 476 THR A CA 1
ATOM 3637 C C . THR A 1 476 ? 2.905 12.620 11.879 1.00 82.31 476 THR A C 1
ATOM 3639 O O . THR A 1 476 ? 3.319 11.615 12.448 1.00 82.31 476 THR A O 1
ATOM 3642 N N . VAL A 1 477 ? 3.304 12.940 10.643 1.00 83.25 477 VAL A N 1
ATOM 3643 C CA . VAL A 1 477 ? 4.255 12.150 9.851 1.00 83.25 477 VAL A CA 1
ATOM 3644 C C . VAL A 1 477 ? 5.435 13.048 9.471 1.00 83.25 477 VAL A C 1
ATOM 3646 O O . VAL A 1 477 ? 5.332 13.809 8.504 1.00 83.25 477 VAL A O 1
ATOM 3649 N N . PRO A 1 478 ? 6.564 12.977 10.199 1.00 88.19 478 PRO A N 1
ATOM 3650 C CA . PRO A 1 478 ? 7.709 13.841 9.937 1.00 88.19 478 PRO A CA 1
ATOM 3651 C C . PRO A 1 478 ? 8.328 13.569 8.559 1.00 88.19 478 PRO A C 1
ATOM 3653 O O . PRO A 1 478 ? 8.330 12.442 8.058 1.00 88.19 478 PRO A O 1
ATOM 3656 N N . ILE A 1 479 ? 8.901 14.611 7.951 1.00 89.38 479 ILE A N 1
ATOM 3657 C CA . ILE A 1 479 ? 9.643 14.500 6.690 1.00 89.38 479 ILE A CA 1
ATOM 3658 C C . ILE A 1 479 ? 11.093 14.127 7.002 1.00 89.38 479 ILE A C 1
ATOM 3660 O O . ILE A 1 479 ? 11.800 14.860 7.691 1.00 89.38 479 ILE A O 1
ATOM 3664 N N . TYR A 1 480 ? 11.542 12.995 6.463 1.00 88.12 480 TYR A N 1
ATOM 3665 C CA . TYR A 1 480 ? 12.906 12.504 6.627 1.00 88.12 480 TYR A CA 1
ATOM 3666 C C . TYR A 1 480 ? 13.736 12.745 5.360 1.00 88.12 480 TYR A C 1
ATOM 3668 O O . TYR A 1 480 ? 13.353 12.321 4.269 1.00 88.12 480 TYR A O 1
ATOM 3676 N N . PHE A 1 481 ? 14.886 13.407 5.503 1.00 88.25 481 PHE A N 1
ATOM 3677 C CA . PHE A 1 481 ? 15.797 13.700 4.395 1.00 88.25 481 PHE A CA 1
ATOM 3678 C C . PHE A 1 481 ? 16.948 12.693 4.337 1.00 88.25 481 PHE A C 1
ATOM 3680 O O . PHE A 1 481 ? 17.689 12.528 5.304 1.00 88.25 481 PHE A O 1
ATOM 3687 N N . ILE A 1 482 ? 17.149 12.080 3.169 1.00 85.19 482 ILE A N 1
ATOM 3688 C CA . ILE A 1 482 ? 18.333 11.266 2.871 1.00 85.19 482 ILE A CA 1
ATOM 3689 C C . ILE A 1 482 ? 19.260 12.103 1.995 1.00 85.19 482 ILE A C 1
ATOM 3691 O O . ILE A 1 482 ? 18.948 12.393 0.840 1.00 85.19 482 ILE A O 1
ATOM 3695 N N . LEU A 1 483 ? 20.396 12.509 2.555 1.00 86.00 483 LEU A N 1
ATOM 3696 C CA . LEU A 1 483 ? 21.363 13.364 1.875 1.00 86.00 483 LEU A CA 1
ATOM 3697 C C . LEU A 1 483 ? 22.521 12.535 1.324 1.00 86.00 483 LEU A C 1
ATOM 3699 O O . LEU A 1 483 ? 23.034 11.636 1.988 1.00 86.00 483 LEU A O 1
ATOM 3703 N N . SER A 1 484 ? 22.951 12.863 0.106 1.00 83.88 484 SER A N 1
ATOM 3704 C CA . SER A 1 484 ? 24.250 12.410 -0.396 1.00 83.88 484 SER A CA 1
ATOM 3705 C C . SER A 1 484 ? 25.366 13.233 0.258 1.00 83.88 484 SER A C 1
ATOM 3707 O O . SER A 1 484 ? 25.124 14.390 0.616 1.00 83.88 484 SER A O 1
ATOM 3709 N N . PRO A 1 485 ? 26.589 12.691 0.397 1.00 83.19 485 PRO A N 1
ATOM 3710 C CA . PRO A 1 485 ? 27.722 13.455 0.910 1.00 83.19 485 PRO A CA 1
ATOM 3711 C C . PRO A 1 485 ? 27.880 14.791 0.167 1.00 83.19 485 PRO A C 1
ATOM 3713 O O . PRO A 1 485 ? 27.902 14.820 -1.061 1.00 83.19 485 PRO A O 1
ATOM 3716 N N . GLY A 1 486 ? 27.952 15.896 0.913 1.00 79.25 486 GLY A N 1
ATOM 3717 C CA . GLY A 1 486 ? 28.080 17.251 0.362 1.00 79.25 486 GLY A CA 1
ATOM 3718 C C . GLY A 1 486 ? 26.770 17.937 -0.058 1.00 79.25 486 GLY A C 1
ATOM 3719 O O . GLY A 1 486 ? 26.800 19.122 -0.380 1.00 79.25 486 GLY A O 1
ATOM 3720 N N . ALA A 1 487 ? 25.620 17.254 -0.024 1.00 82.94 487 ALA A N 1
ATOM 3721 C CA . ALA A 1 487 ? 24.321 17.886 -0.261 1.00 82.94 487 ALA A CA 1
ATOM 3722 C C . ALA A 1 487 ? 23.814 18.610 0.999 1.00 82.94 487 ALA A C 1
ATOM 3724 O O . ALA A 1 487 ? 23.886 18.069 2.102 1.00 82.94 487 ALA A O 1
ATOM 3725 N N . ASN A 1 488 ? 23.251 19.811 0.835 1.00 80.12 488 ASN A N 1
ATOM 3726 C CA . ASN A 1 488 ? 22.663 20.594 1.923 1.00 80.12 488 ASN A CA 1
ATOM 3727 C C . ASN A 1 488 ? 21.260 21.085 1.535 1.00 80.12 488 ASN A C 1
ATOM 3729 O O . ASN A 1 488 ? 21.102 21.746 0.512 1.00 80.12 488 ASN A O 1
ATOM 3733 N N . ILE A 1 489 ? 20.258 20.773 2.363 1.00 84.94 489 ILE A N 1
ATOM 3734 C CA . ILE A 1 489 ? 18.852 21.171 2.170 1.00 84.94 489 ILE A CA 1
ATOM 3735 C C . ILE A 1 489 ? 18.399 22.279 3.124 1.00 84.94 489 ILE A C 1
ATOM 3737 O O . ILE A 1 489 ? 17.278 22.765 2.994 1.00 84.94 489 ILE A O 1
ATOM 3741 N N . VAL A 1 490 ? 19.259 22.712 4.056 1.00 86.62 490 VAL A N 1
ATOM 3742 C CA . VAL A 1 490 ? 18.927 23.721 5.077 1.00 86.62 490 VAL A CA 1
ATOM 3743 C C . VAL A 1 490 ? 18.424 25.007 4.425 1.00 86.62 490 VAL A C 1
ATOM 3745 O O . VAL A 1 490 ? 17.421 25.554 4.859 1.00 86.62 490 VAL A O 1
ATOM 3748 N N . SER A 1 491 ? 19.065 25.468 3.347 1.00 87.12 491 SER A N 1
ATOM 3749 C CA . SER A 1 491 ? 18.642 26.683 2.639 1.00 87.12 491 SER A CA 1
ATOM 3750 C C . SER A 1 491 ? 17.249 26.549 2.019 1.00 87.12 491 SER A C 1
ATOM 3752 O O . SER A 1 491 ? 16.461 27.488 2.089 1.00 87.12 491 SER A O 1
ATOM 3754 N N . SER A 1 492 ? 16.923 25.389 1.447 1.00 88.75 492 SER A N 1
ATOM 3755 C CA . SER A 1 492 ? 15.598 25.115 0.884 1.00 88.75 492 SER A CA 1
ATOM 3756 C C . SER A 1 492 ? 14.523 25.040 1.970 1.00 88.75 492 SER A C 1
ATOM 3758 O O . SER A 1 492 ? 13.432 25.572 1.780 1.00 88.75 492 SER A O 1
ATOM 3760 N N . VAL A 1 493 ? 14.831 24.434 3.122 1.00 90.38 493 VAL A N 1
ATOM 3761 C CA . VAL A 1 493 ? 13.913 24.393 4.274 1.00 90.38 493 VAL A CA 1
ATOM 3762 C C . VAL A 1 493 ? 13.720 25.787 4.867 1.00 90.38 493 VAL A C 1
ATOM 3764 O O . VAL A 1 493 ? 12.586 26.166 5.137 1.00 90.38 493 VAL A O 1
ATOM 3767 N N . ASP A 1 494 ? 14.787 26.577 5.005 1.00 90.69 494 ASP A N 1
ATOM 3768 C CA . ASP A 1 494 ? 14.724 27.960 5.491 1.00 90.69 494 ASP A CA 1
ATOM 3769 C C . ASP A 1 494 ? 13.847 28.832 4.568 1.00 90.69 494 ASP A C 1
ATOM 3771 O O . ASP A 1 494 ? 13.014 29.600 5.051 1.00 90.69 494 ASP A O 1
ATOM 3775 N N . GLN A 1 495 ? 13.982 28.681 3.243 1.00 90.75 495 GLN A N 1
ATOM 3776 C CA . GLN A 1 495 ? 13.135 29.367 2.257 1.00 90.75 495 GLN A CA 1
ATOM 3777 C C . GLN A 1 495 ? 11.667 28.943 2.367 1.00 90.75 495 GLN A C 1
ATOM 3779 O O . GLN A 1 495 ? 10.779 29.799 2.398 1.00 90.75 495 GLN A O 1
ATOM 3784 N N . LEU A 1 496 ? 11.403 27.637 2.476 1.00 90.88 496 LEU A N 1
ATOM 3785 C CA . LEU A 1 496 ? 10.044 27.128 2.645 1.00 90.88 496 LEU A CA 1
ATOM 3786 C C . LEU A 1 496 ? 9.422 27.631 3.956 1.00 90.88 496 LEU A C 1
ATOM 3788 O O . LEU A 1 496 ? 8.292 28.116 3.945 1.00 90.88 496 LEU A O 1
ATOM 3792 N N . ALA A 1 497 ? 10.159 27.577 5.064 1.00 90.81 497 ALA A N 1
ATOM 3793 C CA . ALA A 1 497 ? 9.715 28.062 6.367 1.00 90.81 497 ALA A CA 1
ATOM 3794 C C . ALA A 1 497 ? 9.353 29.556 6.311 1.00 90.81 497 ALA A C 1
ATOM 3796 O O . ALA A 1 497 ? 8.262 29.943 6.737 1.00 90.81 497 ALA A O 1
ATOM 3797 N N . ALA A 1 498 ? 10.207 30.378 5.693 1.00 91.31 498 ALA A N 1
ATOM 3798 C CA . ALA A 1 498 ? 9.945 31.803 5.501 1.00 91.31 498 ALA A CA 1
ATOM 3799 C C . ALA A 1 498 ? 8.685 32.054 4.652 1.00 91.31 498 ALA A C 1
ATOM 3801 O O . ALA A 1 498 ? 7.862 32.896 5.010 1.00 91.31 498 ALA A O 1
ATOM 3802 N N . SER A 1 499 ? 8.481 31.284 3.574 1.00 90.62 499 SER A N 1
ATOM 3803 C CA . SER A 1 499 ? 7.282 31.393 2.723 1.00 90.62 499 SER A CA 1
ATOM 3804 C C . SER A 1 499 ? 5.974 31.072 3.461 1.00 90.62 499 SER A C 1
ATOM 3806 O O . SER A 1 499 ? 4.907 31.545 3.074 1.00 90.62 499 SER A O 1
ATOM 3808 N N . ARG A 1 500 ? 6.050 30.287 4.544 1.00 89.81 500 ARG A N 1
ATOM 3809 C CA . ARG A 1 500 ? 4.913 29.898 5.391 1.00 89.81 500 ARG A CA 1
ATOM 3810 C C . ARG A 1 500 ? 4.789 30.754 6.657 1.00 89.81 500 ARG A C 1
ATOM 3812 O O . ARG A 1 500 ? 4.001 30.419 7.534 1.00 89.81 500 ARG A O 1
ATOM 3819 N N . GLY A 1 501 ? 5.537 31.857 6.745 1.00 89.88 501 GLY A N 1
ATOM 3820 C CA . GLY A 1 501 ? 5.471 32.797 7.866 1.00 89.88 501 GLY A CA 1
ATOM 3821 C C . GLY A 1 501 ? 6.206 32.336 9.127 1.00 89.88 501 GLY A C 1
ATOM 3822 O O . GLY A 1 501 ? 6.008 32.921 10.190 1.00 89.88 501 GLY A O 1
ATOM 3823 N N . MET A 1 502 ? 7.060 31.311 9.033 1.00 89.94 502 MET A N 1
ATOM 3824 C CA . MET A 1 502 ? 7.859 30.853 10.167 1.00 89.94 502 MET A CA 1
ATOM 3825 C C . MET A 1 502 ? 9.133 31.688 10.323 1.00 89.94 502 MET A C 1
ATOM 3827 O O . MET A 1 502 ? 9.853 31.956 9.361 1.00 89.94 502 MET A O 1
ATOM 3831 N N . VAL A 1 503 ? 9.432 32.080 11.562 1.00 90.19 503 VAL A N 1
ATOM 3832 C CA . VAL A 1 503 ? 10.568 32.935 11.912 1.00 90.19 503 VAL A CA 1
ATOM 3833 C C . VAL A 1 503 ? 11.628 32.106 12.627 1.00 90.19 503 VAL A C 1
ATOM 3835 O O . VAL A 1 503 ? 11.382 31.531 13.694 1.00 90.19 503 VAL A O 1
ATOM 3838 N N . LYS A 1 504 ? 12.835 32.079 12.054 1.00 88.56 504 LYS A N 1
ATOM 3839 C CA . LYS A 1 504 ? 13.987 31.355 12.602 1.00 88.56 504 LYS A CA 1
ATOM 3840 C C . LYS A 1 504 ? 14.313 31.841 14.021 1.00 88.56 504 LYS A C 1
ATOM 3842 O O . LYS A 1 504 ? 14.441 33.039 14.256 1.00 88.56 504 LYS A O 1
ATOM 3847 N N . GLY A 1 505 ? 14.428 30.908 14.963 1.00 85.00 505 GLY A N 1
ATOM 3848 C CA . GLY A 1 505 ? 14.692 31.162 16.382 1.00 85.00 505 GLY A CA 1
ATOM 3849 C C . GLY A 1 505 ? 13.462 31.502 17.234 1.00 85.00 505 GLY A C 1
ATOM 3850 O O . GLY A 1 505 ? 13.612 31.642 18.444 1.00 85.00 505 GLY A O 1
ATOM 3851 N N . LYS A 1 506 ? 12.265 31.629 16.641 1.00 87.50 506 LYS A N 1
ATOM 3852 C CA . LYS A 1 506 ? 11.002 31.840 17.376 1.00 87.50 506 LYS A CA 1
ATOM 3853 C C . LYS A 1 506 ? 9.984 30.739 17.110 1.00 87.50 506 LYS A C 1
ATOM 3855 O O . LYS A 1 506 ? 9.538 30.094 18.045 1.00 87.50 506 LYS A O 1
ATOM 3860 N N . THR A 1 507 ? 9.628 30.544 15.841 1.00 90.25 507 THR A N 1
ATOM 3861 C CA . THR A 1 507 ? 8.642 29.538 15.408 1.00 90.25 507 THR A CA 1
ATOM 3862 C C . THR A 1 507 ? 9.241 28.479 14.488 1.00 90.25 507 THR A C 1
ATOM 3864 O O . THR A 1 507 ? 8.584 27.506 14.138 1.00 90.25 507 THR A O 1
ATOM 3867 N N . TYR A 1 508 ? 10.510 28.640 14.109 1.00 94.12 508 TYR A N 1
ATOM 3868 C CA . TYR A 1 508 ? 11.288 27.643 13.388 1.00 94.12 508 TYR A CA 1
ATOM 3869 C C . TYR A 1 508 ? 12.667 27.476 14.025 1.00 94.12 508 TYR A C 1
ATOM 3871 O O . TYR A 1 508 ? 13.426 28.439 14.157 1.00 94.12 508 TYR A O 1
ATOM 3879 N N . PHE A 1 509 ? 13.007 26.246 14.394 1.00 93.06 509 PHE A N 1
ATOM 3880 C CA . PHE A 1 509 ? 14.256 25.894 15.054 1.00 93.06 509 PHE A CA 1
ATOM 3881 C C . PHE A 1 509 ? 15.029 24.891 14.199 1.00 93.06 509 PHE A C 1
ATOM 3883 O O . PHE A 1 509 ? 14.569 23.778 13.965 1.00 93.06 509 PHE A O 1
ATOM 3890 N N . SER A 1 510 ? 16.221 25.278 13.742 1.00 91.88 510 SER A N 1
ATOM 3891 C CA . SER A 1 510 ? 17.152 24.380 13.051 1.00 91.88 510 SER A CA 1
ATOM 3892 C C . SER A 1 510 ? 18.273 23.996 14.007 1.00 91.88 510 SER A C 1
ATOM 3894 O O . SER A 1 510 ? 19.106 24.837 14.344 1.00 91.88 510 SER A O 1
ATOM 3896 N N . ILE A 1 511 ? 18.302 22.735 14.425 1.00 92.06 511 ILE A N 1
ATOM 3897 C CA . ILE A 1 511 ? 19.217 22.200 15.436 1.00 92.06 511 ILE A CA 1
ATOM 3898 C C . ILE A 1 511 ? 20.190 21.243 14.754 1.00 92.06 511 ILE A C 1
ATOM 3900 O O . ILE A 1 511 ? 19.778 20.358 14.008 1.00 92.06 511 ILE A O 1
ATOM 3904 N N . SER A 1 512 ? 21.488 21.411 14.996 1.00 90.69 512 SER A N 1
ATOM 3905 C CA . SER A 1 512 ? 22.513 20.475 14.528 1.00 90.69 512 SER A CA 1
ATOM 3906 C C . SER A 1 512 ? 22.907 19.543 15.657 1.00 90.69 512 SER A C 1
ATOM 3908 O O . SER A 1 512 ? 23.491 19.980 16.646 1.00 90.69 512 SER A O 1
ATOM 3910 N N . LEU A 1 513 ? 22.569 18.264 15.514 1.00 88.88 513 LEU A N 1
ATOM 3911 C CA . LEU A 1 513 ? 22.783 17.271 16.555 1.00 88.88 513 LEU A CA 1
ATOM 3912 C C . LEU A 1 513 ? 24.264 16.892 16.663 1.00 88.88 513 LEU A C 1
ATOM 3914 O O . LEU A 1 513 ? 24.965 16.707 15.664 1.00 88.88 513 LEU A O 1
ATOM 3918 N N . GLY A 1 514 ? 24.721 16.794 17.907 1.00 83.56 514 GLY A N 1
ATOM 3919 C CA . GLY A 1 514 ? 26.090 16.520 18.323 1.00 83.56 514 GLY A CA 1
ATOM 3920 C C . GLY A 1 514 ? 26.118 16.177 19.814 1.00 83.56 514 GLY A C 1
ATOM 3921 O O . GLY A 1 514 ? 25.068 16.028 20.441 1.00 83.56 514 GLY A O 1
ATOM 3922 N N . GLN A 1 515 ? 27.307 16.045 20.402 1.00 78.44 515 GLN A N 1
ATOM 3923 C CA . GLN A 1 515 ? 27.432 15.668 21.813 1.00 78.44 515 GLN A CA 1
ATOM 3924 C C . GLN A 1 515 ? 26.745 16.701 22.732 1.00 78.44 515 GLN A C 1
ATOM 3926 O O . GLN A 1 515 ? 27.071 17.886 22.687 1.00 78.44 515 GLN A O 1
ATOM 3931 N N . GLY A 1 516 ? 25.789 16.245 23.552 1.00 80.56 516 GLY A N 1
ATOM 3932 C CA . GLY A 1 516 ? 25.066 17.065 24.536 1.00 80.56 516 GLY A CA 1
ATOM 3933 C C . GLY A 1 516 ? 23.963 17.977 23.978 1.00 80.56 516 GLY A C 1
ATOM 3934 O O . GLY A 1 516 ? 23.483 18.847 24.700 1.00 80.56 516 GLY A O 1
ATOM 3935 N N . GLN A 1 517 ? 23.578 17.827 22.703 1.00 86.25 517 GLN A N 1
ATOM 3936 C CA . GLN A 1 517 ? 22.500 18.615 22.073 1.00 86.25 517 GLN A CA 1
ATOM 3937 C C . GLN A 1 517 ? 21.119 17.938 22.137 1.00 86.25 517 GLN A C 1
ATOM 3939 O O . GLN A 1 517 ? 20.115 18.554 21.783 1.00 86.25 517 GLN A O 1
ATOM 3944 N N . ASP A 1 518 ? 21.060 16.692 22.601 1.00 86.12 518 ASP A N 1
ATOM 3945 C CA . ASP A 1 518 ? 19.845 15.896 22.802 1.00 86.12 518 ASP A CA 1
ATOM 3946 C C . ASP A 1 518 ? 18.855 16.571 23.755 1.00 86.12 518 ASP A C 1
ATOM 3948 O O . ASP A 1 518 ? 17.693 16.753 23.401 1.00 86.12 518 ASP A O 1
ATOM 3952 N N . ILE A 1 519 ? 19.324 17.037 24.915 1.00 88.12 519 ILE A N 1
ATOM 3953 C CA . ILE A 1 519 ? 18.464 17.669 25.933 1.00 88.12 519 ILE A CA 1
ATOM 3954 C C . ILE A 1 519 ? 17.802 18.943 25.385 1.00 88.12 519 ILE A C 1
ATOM 3956 O O . ILE A 1 519 ? 16.618 19.203 25.608 1.00 88.12 519 ILE A O 1
ATOM 3960 N N . TYR A 1 520 ? 18.567 19.752 24.645 1.00 90.25 520 TYR A N 1
ATOM 3961 C CA . TYR A 1 520 ? 18.039 20.961 24.018 1.00 90.25 520 TYR A CA 1
ATOM 3962 C C . TYR A 1 520 ? 17.023 20.623 22.920 1.00 90.25 520 TYR A C 1
ATOM 3964 O O . TYR A 1 520 ? 15.956 21.236 22.868 1.00 90.25 520 TYR A O 1
ATOM 3972 N N . ALA A 1 521 ? 17.323 19.629 22.079 1.00 91.75 521 ALA A N 1
ATOM 3973 C CA . ALA A 1 521 ? 16.417 19.180 21.029 1.00 91.75 521 ALA A CA 1
ATOM 3974 C C . ALA A 1 521 ? 15.089 18.659 21.595 1.00 91.75 521 ALA A C 1
ATOM 3976 O O . ALA A 1 521 ? 14.036 19.011 21.069 1.00 91.75 521 ALA A O 1
ATOM 3977 N N . GLU A 1 522 ? 15.116 17.889 22.685 1.00 91.12 522 GLU A N 1
ATOM 3978 C CA . GLU A 1 522 ? 13.906 17.380 23.342 1.00 91.12 522 GLU A CA 1
ATOM 3979 C C . GLU A 1 522 ? 13.004 18.497 23.859 1.00 91.12 522 GLU A C 1
ATOM 3981 O O . GLU A 1 522 ? 11.809 18.506 23.565 1.00 91.12 522 GLU A O 1
ATOM 3986 N N . ARG A 1 523 ? 13.574 19.483 24.558 1.00 90.94 523 ARG A N 1
ATOM 3987 C CA . ARG A 1 523 ? 12.805 20.632 25.048 1.00 90.94 523 ARG A CA 1
ATOM 3988 C C . ARG A 1 523 ? 12.150 21.403 23.902 1.00 90.94 523 ARG A C 1
ATOM 3990 O O . ARG A 1 523 ? 10.973 21.745 23.979 1.00 90.94 523 ARG A O 1
ATOM 3997 N N . VAL A 1 524 ? 12.907 21.667 22.834 1.00 92.31 524 VAL A N 1
ATOM 3998 C CA . VAL A 1 524 ? 12.385 22.382 21.662 1.00 92.31 524 VAL A CA 1
ATOM 3999 C C . VAL A 1 524 ? 11.286 21.576 20.970 1.00 92.31 524 VAL A C 1
ATOM 4001 O O . VAL A 1 524 ? 10.308 22.168 20.528 1.00 92.31 524 VAL A O 1
ATOM 4004 N N . LEU A 1 525 ? 11.408 20.248 20.893 1.00 92.88 525 LEU A N 1
ATOM 4005 C CA . LEU A 1 525 ? 10.376 19.381 20.320 1.00 92.88 525 LEU A CA 1
ATOM 4006 C C . LEU A 1 525 ? 9.070 19.423 21.123 1.00 92.88 525 LEU A C 1
ATOM 4008 O O . LEU A 1 525 ? 8.003 19.527 20.525 1.00 92.88 525 LEU A O 1
ATOM 4012 N N . GLU A 1 526 ? 9.140 19.392 22.454 1.00 91.38 526 GLU A N 1
ATOM 4013 C CA . GLU A 1 526 ? 7.952 19.493 23.313 1.00 91.38 526 GLU A CA 1
ATOM 4014 C C . GLU A 1 526 ? 7.259 20.853 23.189 1.00 91.38 526 GLU A C 1
ATOM 4016 O O . GLU A 1 526 ? 6.036 20.924 23.036 1.00 91.38 526 GLU A O 1
ATOM 4021 N N . ASP A 1 527 ? 8.033 21.940 23.211 1.00 90.31 527 ASP A N 1
ATOM 4022 C CA . ASP A 1 527 ? 7.496 23.289 23.033 1.00 90.31 527 ASP A CA 1
ATOM 4023 C C . ASP A 1 527 ? 6.909 23.467 21.624 1.00 90.31 527 ASP A C 1
ATOM 4025 O O . ASP A 1 527 ? 5.827 24.041 21.466 1.00 90.31 527 ASP A O 1
ATOM 4029 N N . ALA A 1 528 ? 7.575 22.921 20.601 1.00 91.62 528 ALA A N 1
ATOM 4030 C CA . ALA A 1 528 ? 7.110 22.962 19.221 1.00 91.62 528 ALA A CA 1
ATOM 4031 C C . ALA A 1 528 ? 5.818 22.173 19.008 1.00 91.62 528 ALA A C 1
ATOM 4033 O O . ALA A 1 528 ? 4.932 22.663 18.310 1.00 91.62 528 ALA A O 1
ATOM 4034 N N . HIS A 1 529 ? 5.679 21.003 19.636 1.00 89.00 529 HIS A N 1
ATOM 4035 C CA . HIS A 1 529 ? 4.453 20.213 19.575 1.00 89.00 529 HIS A CA 1
ATOM 4036 C C . HIS A 1 529 ? 3.256 20.982 20.156 1.00 89.00 529 HIS A C 1
ATOM 4038 O O . HIS A 1 529 ? 2.188 21.000 19.548 1.00 89.00 529 HIS A O 1
ATOM 4044 N N . ARG A 1 530 ? 3.441 21.682 21.285 1.00 88.44 530 ARG A N 1
ATOM 4045 C CA . ARG A 1 530 ? 2.371 22.472 21.925 1.00 88.44 530 ARG A CA 1
ATOM 4046 C C . ARG A 1 530 ? 2.004 23.738 21.151 1.00 88.44 530 ARG A C 1
ATOM 4048 O O . ARG A 1 530 ? 0.844 24.133 21.149 1.00 88.44 530 ARG A O 1
ATOM 4055 N N . GLN A 1 531 ? 2.989 24.405 20.550 1.00 89.44 531 GLN A N 1
ATOM 4056 C CA . GLN A 1 531 ? 2.819 25.744 19.967 1.00 89.44 531 GLN A CA 1
ATOM 4057 C C . GLN A 1 531 ? 2.702 25.745 18.433 1.00 89.44 531 GLN A C 1
ATOM 4059 O O . GLN A 1 531 ? 2.402 26.784 17.850 1.00 89.44 531 GLN A O 1
ATOM 4064 N N . GLY A 1 532 ? 2.921 24.603 17.773 1.00 88.50 532 GLY A N 1
ATOM 4065 C CA . GLY A 1 532 ? 2.866 24.482 16.313 1.00 88.50 532 GLY A CA 1
ATOM 4066 C C . GLY A 1 532 ? 4.122 24.984 15.591 1.00 88.50 532 GLY A C 1
ATOM 4067 O O . GLY A 1 532 ? 4.032 25.453 14.454 1.00 88.50 532 GLY A O 1
ATOM 4068 N N . HIS A 1 533 ? 5.292 24.899 16.231 1.00 92.19 533 HIS A N 1
ATOM 4069 C CA . HIS A 1 533 ? 6.563 25.342 15.641 1.00 92.19 533 HIS A CA 1
ATOM 4070 C C . HIS A 1 533 ? 7.176 24.287 14.725 1.00 92.19 533 HIS A C 1
ATOM 4072 O O . HIS A 1 533 ? 6.892 23.095 14.821 1.00 92.19 533 HIS A O 1
ATOM 4078 N N . TRP A 1 534 ? 8.070 24.723 13.842 1.00 92.75 534 TRP A N 1
ATOM 4079 C CA . TRP A 1 534 ? 8.839 23.833 12.978 1.00 92.75 534 TRP A CA 1
ATOM 4080 C C . TRP A 1 534 ? 10.178 23.494 13.616 1.00 92.75 534 TRP A C 1
ATOM 4082 O O . TRP A 1 534 ? 10.910 24.382 14.056 1.00 92.75 534 TRP A O 1
ATOM 4092 N N . VAL A 1 535 ? 10.534 22.213 13.600 1.00 93.62 535 VAL A N 1
ATOM 4093 C CA . VAL A 1 535 ? 11.830 21.734 14.083 1.00 93.62 535 VAL A CA 1
ATOM 4094 C C . VAL A 1 535 ? 12.530 20.990 12.956 1.00 93.62 535 VAL A C 1
ATOM 4096 O O . VAL A 1 535 ? 11.998 20.031 12.403 1.00 93.62 535 VAL A O 1
ATOM 4099 N N . HIS A 1 536 ? 13.733 21.438 12.616 1.00 93.00 536 HIS A N 1
ATOM 4100 C CA . HIS A 1 536 ? 14.612 20.786 11.657 1.00 93.00 536 HIS A CA 1
ATOM 4101 C C . HIS A 1 536 ? 15.848 20.251 12.382 1.00 93.00 536 HIS A C 1
ATOM 4103 O O . HIS A 1 536 ? 16.610 21.016 12.972 1.00 93.00 536 HIS A O 1
ATOM 4109 N N . LEU A 1 537 ? 16.037 18.931 12.345 1.00 92.75 537 LEU A N 1
ATOM 4110 C CA . LEU A 1 537 ? 17.136 18.238 13.015 1.00 92.75 537 LEU A CA 1
ATOM 4111 C C . LEU A 1 537 ? 18.193 17.809 11.988 1.00 92.75 537 LEU A C 1
ATOM 4113 O O . LEU A 1 537 ? 17.949 16.928 11.166 1.00 92.75 537 LEU A O 1
ATOM 4117 N N . ASN A 1 538 ? 19.385 18.398 12.054 1.00 90.75 538 ASN A N 1
ATOM 4118 C CA . ASN A 1 538 ? 20.530 18.002 11.234 1.00 90.75 538 ASN A CA 1
ATOM 4119 C C . ASN A 1 538 ? 21.361 16.931 11.945 1.00 90.75 538 ASN A C 1
ATOM 4121 O O . ASN A 1 538 ? 21.424 16.897 13.171 1.00 90.75 538 ASN A O 1
ATOM 4125 N N . ASN A 1 539 ? 22.062 16.100 11.169 1.00 89.12 539 ASN A N 1
ATOM 4126 C CA . ASN A 1 539 ? 23.010 15.093 11.667 1.00 89.12 539 ASN A CA 1
ATOM 4127 C C . ASN A 1 539 ? 22.411 14.039 12.618 1.00 89.12 539 ASN A C 1
ATOM 4129 O O . ASN A 1 539 ? 23.123 13.452 13.429 1.00 89.12 539 ASN A O 1
ATOM 4133 N N . VAL A 1 540 ? 21.119 13.730 12.472 1.00 90.25 540 VAL A N 1
ATOM 4134 C CA . VAL A 1 540 ? 20.406 12.714 13.275 1.00 90.25 540 VAL A CA 1
ATOM 4135 C C . VAL A 1 540 ? 21.096 11.341 13.292 1.00 90.25 540 VAL A C 1
ATOM 4137 O O . VAL A 1 540 ? 21.046 10.630 14.292 1.00 90.25 540 VAL A O 1
ATOM 4140 N N . HIS A 1 541 ? 21.802 10.983 12.215 1.00 87.19 541 HIS A N 1
ATOM 4141 C CA . HIS A 1 541 ? 22.534 9.720 12.083 1.00 87.19 541 HIS A CA 1
ATOM 4142 C C . HIS A 1 541 ? 23.722 9.585 13.054 1.00 87.19 541 HIS A C 1
ATOM 4144 O O . HIS A 1 541 ? 24.186 8.472 13.286 1.00 87.19 541 HIS A O 1
ATOM 4150 N N . LEU A 1 542 ? 24.200 10.688 13.644 1.00 88.94 542 LEU A N 1
ATOM 4151 C CA . LEU A 1 542 ? 25.275 10.679 14.640 1.00 88.94 542 LEU A CA 1
ATOM 4152 C C . LEU A 1 542 ? 24.783 10.327 16.055 1.00 88.94 542 LEU A C 1
ATOM 4154 O O . LEU A 1 542 ? 25.605 10.097 16.940 1.00 88.94 542 LEU A O 1
ATOM 4158 N N . MET A 1 543 ? 23.464 10.265 16.288 1.00 89.88 543 MET A N 1
ATOM 4159 C CA . MET A 1 543 ? 22.875 10.044 17.618 1.00 89.88 543 MET A CA 1
ATOM 4160 C C . MET A 1 543 ? 21.955 8.806 17.682 1.00 89.88 543 MET A C 1
ATOM 4162 O O . MET A 1 543 ? 20.785 8.917 18.048 1.00 89.88 543 MET A O 1
ATOM 4166 N N . PRO A 1 544 ? 22.455 7.588 17.391 1.00 87.25 544 PRO A N 1
ATOM 4167 C CA . PRO A 1 544 ? 21.619 6.387 17.271 1.00 87.25 544 PRO A CA 1
ATOM 4168 C C . PRO A 1 544 ? 20.900 5.977 18.565 1.00 87.25 544 PRO A C 1
ATOM 4170 O O . PRO A 1 544 ? 19.842 5.357 18.507 1.00 87.25 544 PRO A O 1
ATOM 4173 N N . ARG A 1 545 ? 21.457 6.307 19.739 1.00 87.25 545 ARG A N 1
ATOM 4174 C CA . ARG A 1 545 ? 20.805 6.030 21.031 1.00 87.25 545 ARG A CA 1
ATOM 4175 C C . ARG A 1 545 ? 19.605 6.946 21.259 1.00 87.25 545 ARG A C 1
ATOM 4177 O O . ARG A 1 545 ? 18.537 6.458 21.607 1.00 87.25 545 ARG A O 1
ATOM 4184 N N . TRP A 1 546 ? 19.781 8.240 21.001 1.00 89.56 546 TRP A N 1
ATOM 4185 C CA . TRP A 1 546 ? 18.737 9.249 21.166 1.00 89.56 546 TRP A CA 1
ATOM 4186 C C . TRP A 1 546 ? 17.587 9.074 20.170 1.00 89.56 546 TRP A C 1
ATOM 4188 O O . TRP A 1 546 ? 16.439 9.331 20.510 1.00 89.56 546 TRP A O 1
ATOM 4198 N N . LEU A 1 547 ? 17.861 8.545 18.971 1.00 88.56 547 LEU A N 1
ATOM 4199 C CA . LEU A 1 547 ? 16.817 8.237 17.988 1.00 88.56 547 LEU A CA 1
ATOM 4200 C C . LEU A 1 547 ? 15.718 7.307 18.524 1.00 88.56 547 LEU A C 1
ATOM 4202 O O . LEU A 1 547 ? 14.574 7.442 18.105 1.00 88.56 547 LEU A O 1
ATOM 4206 N N . ARG A 1 548 ? 16.034 6.403 19.464 1.00 86.19 548 ARG A N 1
ATOM 4207 C CA . ARG A 1 548 ? 15.024 5.543 20.105 1.00 86.19 548 ARG A CA 1
ATOM 4208 C C . ARG A 1 548 ? 14.080 6.349 20.998 1.00 86.19 548 ARG A C 1
ATOM 4210 O O . ARG A 1 548 ? 12.875 6.135 20.961 1.00 86.19 548 ARG A O 1
ATOM 4217 N N . THR A 1 549 ? 14.626 7.296 21.757 1.00 88.31 549 THR A N 1
ATOM 4218 C CA . THR A 1 549 ? 13.845 8.228 22.581 1.00 88.31 549 THR A CA 1
ATOM 4219 C C . THR A 1 549 ? 13.005 9.160 21.709 1.00 88.31 549 THR A C 1
ATOM 4221 O O . THR A 1 549 ? 11.838 9.405 22.001 1.00 88.31 549 THR A O 1
ATOM 4224 N N . LEU A 1 550 ? 13.579 9.648 20.604 1.00 90.12 550 LEU A N 1
ATOM 4225 C CA . LEU A 1 550 ? 12.870 10.485 19.641 1.00 90.12 550 LEU A CA 1
ATOM 4226 C C . LEU A 1 550 ? 11.677 9.745 19.021 1.00 90.12 550 LEU A C 1
ATOM 4228 O O . LEU A 1 550 ? 10.605 10.329 18.921 1.00 90.12 550 LEU A O 1
ATOM 4232 N N . GLU A 1 551 ? 11.846 8.479 18.625 1.00 87.44 551 GLU A N 1
ATOM 4233 C CA . GLU A 1 551 ? 10.752 7.656 18.092 1.00 87.44 551 GLU A CA 1
ATOM 4234 C C . GLU A 1 551 ? 9.590 7.555 19.091 1.00 87.44 551 GLU A C 1
ATOM 4236 O O . GLU A 1 551 ? 8.454 7.836 18.723 1.00 87.44 551 GLU A O 1
ATOM 4241 N N . GLN A 1 552 ? 9.879 7.241 20.359 1.00 85.06 552 GLN A N 1
ATOM 4242 C CA . GLN A 1 552 ? 8.862 7.149 21.415 1.00 85.06 552 GLN A CA 1
ATOM 4243 C C . GLN A 1 552 ? 8.100 8.468 21.599 1.00 85.06 552 GLN A C 1
ATOM 4245 O O . GLN A 1 552 ? 6.873 8.473 21.602 1.00 85.06 552 GLN A O 1
ATOM 4250 N N . LYS A 1 553 ? 8.810 9.604 21.661 1.00 87.75 553 LYS A N 1
ATOM 4251 C CA . LYS A 1 553 ? 8.171 10.927 21.772 1.00 87.75 553 LYS A CA 1
ATOM 4252 C C . LYS A 1 553 ? 7.303 11.264 20.557 1.00 87.75 553 LYS A C 1
ATOM 4254 O O . LYS A 1 553 ? 6.239 11.853 20.707 1.00 87.75 553 LYS A O 1
ATOM 4259 N N . LEU A 1 554 ? 7.740 10.912 19.348 1.00 88.62 554 LEU A N 1
ATOM 4260 C CA . LEU A 1 554 ? 6.947 11.144 18.138 1.00 88.62 554 LEU A CA 1
ATOM 4261 C C . LEU A 1 554 ? 5.672 10.289 18.117 1.00 88.62 554 LEU A C 1
ATOM 4263 O O . LEU A 1 554 ? 4.629 10.793 17.699 1.00 88.62 554 LEU A O 1
ATOM 4267 N N . ASP A 1 555 ? 5.737 9.045 18.599 1.00 84.75 555 ASP A N 1
ATOM 4268 C CA . ASP A 1 555 ? 4.561 8.183 18.769 1.00 84.75 555 ASP A CA 1
ATOM 4269 C C . ASP A 1 555 ? 3.584 8.783 19.804 1.00 84.75 555 ASP A C 1
ATOM 4271 O O . ASP A 1 555 ? 2.383 8.867 19.538 1.00 84.75 555 ASP A O 1
ATOM 4275 N N . GLU A 1 556 ? 4.084 9.294 20.937 1.00 86.94 556 GLU A N 1
ATOM 4276 C CA . GLU A 1 556 ? 3.276 10.007 21.944 1.00 86.94 556 GLU A CA 1
ATOM 4277 C C . GLU A 1 556 ? 2.589 11.252 21.357 1.00 86.94 556 GLU A C 1
ATOM 4279 O O . GLU A 1 556 ? 1.389 11.462 21.551 1.00 86.94 556 GLU A O 1
ATOM 4284 N N . PHE A 1 557 ? 3.326 12.067 20.596 1.00 88.69 557 PHE A N 1
ATOM 4285 C CA . PHE A 1 557 ? 2.789 13.266 19.944 1.00 88.69 557 PHE A CA 1
ATOM 4286 C C . PHE A 1 557 ? 1.737 12.928 18.885 1.00 88.69 557 PHE A C 1
ATOM 4288 O O . PHE A 1 557 ? 0.738 13.641 18.756 1.00 88.69 557 PHE A O 1
ATOM 4295 N N . ALA A 1 558 ? 1.938 11.845 18.130 1.00 83.56 558 ALA A N 1
ATOM 4296 C CA . ALA A 1 558 ? 0.962 11.366 17.161 1.00 83.56 558 ALA A CA 1
ATOM 4297 C C . ALA A 1 558 ? -0.319 10.879 17.856 1.00 83.56 558 ALA A C 1
ATOM 4299 O O . ALA A 1 558 ? -1.412 11.269 17.444 1.00 83.56 558 ALA A O 1
ATOM 4300 N N . ALA A 1 559 ? -0.198 10.111 18.943 1.00 83.44 559 ALA A N 1
ATOM 4301 C CA . ALA A 1 559 ? -1.339 9.642 19.730 1.00 83.44 559 ALA A CA 1
ATOM 4302 C C . ALA A 1 559 ? -2.129 10.803 20.359 1.00 83.44 559 ALA A C 1
ATOM 4304 O O . ALA A 1 559 ? -3.360 10.818 20.308 1.00 83.44 559 ALA A O 1
ATOM 4305 N N . ALA A 1 560 ? -1.436 11.816 20.890 1.00 83.50 560 ALA A N 1
ATOM 4306 C CA . ALA A 1 560 ? -2.067 13.022 21.425 1.00 83.50 560 ALA A CA 1
ATOM 4307 C C . ALA A 1 560 ? -2.840 13.797 20.343 1.00 83.50 560 ALA A C 1
ATOM 4309 O O . ALA A 1 560 ? -3.966 14.241 20.578 1.00 83.50 560 ALA A O 1
ATOM 4310 N N . ALA A 1 561 ? -2.271 13.918 19.139 1.00 78.94 561 ALA A N 1
ATOM 4311 C CA . ALA A 1 561 ? -2.935 14.561 18.010 1.00 78.94 561 ALA A CA 1
ATOM 4312 C C . ALA A 1 561 ? -4.179 13.783 17.540 1.00 78.94 561 ALA A C 1
ATOM 4314 O O . ALA A 1 561 ? -5.202 14.394 17.230 1.00 78.94 561 ALA A O 1
ATOM 4315 N N . GLU A 1 562 ? -4.120 12.448 17.512 1.00 73.56 562 GLU A N 1
ATOM 4316 C CA . GLU A 1 562 ? -5.275 11.604 17.181 1.00 73.56 562 GLU A CA 1
ATOM 4317 C C . GLU A 1 562 ? -6.388 11.711 18.233 1.00 73.56 562 GLU A C 1
ATOM 4319 O O . GLU A 1 562 ? -7.555 11.859 17.868 1.00 73.56 562 GLU A O 1
ATOM 4324 N N . ALA A 1 563 ? -6.043 11.716 19.524 1.00 76.06 563 ALA A N 1
ATOM 4325 C CA . ALA A 1 563 ? -7.004 11.896 20.611 1.00 76.06 563 ALA A CA 1
ATOM 4326 C C . ALA A 1 563 ? -7.690 13.272 20.555 1.00 76.06 563 ALA A C 1
ATOM 4328 O O . ALA A 1 563 ? -8.910 13.362 20.698 1.00 76.06 563 ALA A O 1
ATOM 4329 N N . ALA A 1 564 ? -6.929 14.335 20.276 1.00 73.94 564 ALA A N 1
ATOM 4330 C CA . ALA A 1 564 ? -7.473 15.679 20.098 1.00 73.94 564 ALA A CA 1
ATOM 4331 C C . ALA A 1 564 ? -8.406 15.778 18.877 1.00 73.94 564 ALA A C 1
ATOM 4333 O O . ALA A 1 564 ? -9.419 16.469 18.934 1.00 73.94 564 ALA A O 1
ATOM 4334 N N . ALA A 1 565 ? -8.100 15.067 17.786 1.00 65.81 565 ALA A N 1
ATOM 4335 C CA . ALA A 1 565 ? -8.948 15.025 16.594 1.00 65.81 565 ALA A CA 1
ATOM 4336 C C . ALA A 1 565 ? -10.222 14.174 16.774 1.00 65.81 565 ALA A C 1
ATOM 4338 O O . ALA A 1 565 ? -11.209 14.402 16.075 1.00 65.81 565 ALA A O 1
ATOM 4339 N N . ALA A 1 566 ? -10.198 13.186 17.675 1.00 54.72 566 ALA A N 1
ATOM 4340 C CA . ALA A 1 566 ? -11.328 12.305 17.976 1.00 54.72 566 ALA A CA 1
ATOM 4341 C C . ALA A 1 566 ? -12.288 12.870 19.038 1.00 54.72 566 ALA A C 1
ATOM 4343 O O . ALA A 1 566 ? -13.407 12.369 19.171 1.00 54.72 566 ALA A O 1
ATOM 4344 N N . ALA A 1 567 ? -11.878 13.896 19.789 1.00 43.75 567 ALA A N 1
ATOM 4345 C CA . ALA A 1 567 ? -12.755 14.570 20.733 1.00 43.75 567 ALA A CA 1
ATOM 4346 C C . ALA A 1 567 ? -13.921 15.235 19.971 1.00 43.75 567 ALA A C 1
ATOM 4348 O O . ALA A 1 567 ? -13.673 16.016 19.045 1.00 43.75 567 ALA A O 1
ATOM 4349 N N . PRO A 1 568 ? -15.195 14.954 20.318 1.00 39.69 568 PRO A N 1
ATOM 4350 C CA . PRO A 1 568 ? -16.296 15.752 19.801 1.00 39.69 568 PRO A CA 1
ATOM 4351 C C . PRO A 1 568 ? -16.029 17.202 20.204 1.00 39.69 568 PRO A C 1
ATOM 4353 O O . PRO A 1 568 ? -15.580 17.445 21.323 1.00 39.69 568 PRO A O 1
ATOM 4356 N N . ALA A 1 569 ? -16.262 18.146 19.290 1.00 37.38 569 ALA A N 1
ATOM 4357 C CA . ALA A 1 569 ? -16.175 19.574 19.571 1.00 37.38 569 ALA A CA 1
ATOM 4358 C C . ALA A 1 569 ? -17.175 19.919 20.687 1.00 37.38 569 ALA A C 1
ATOM 4360 O O . ALA A 1 569 ? -18.331 20.246 20.426 1.00 37.38 569 ALA A O 1
ATOM 4361 N N . ALA A 1 570 ? -16.747 19.745 21.933 1.00 32.50 570 ALA A N 1
ATOM 4362 C CA . ALA A 1 570 ? -17.510 20.066 23.114 1.00 32.50 570 ALA A CA 1
ATOM 4363 C C . ALA A 1 570 ? -17.547 21.588 23.208 1.00 32.50 570 ALA A C 1
ATOM 4365 O O . ALA A 1 570 ? -16.519 22.232 23.399 1.00 32.50 570 ALA A O 1
ATOM 4366 N N . GLU A 1 571 ? -18.742 22.110 22.949 1.00 34.84 571 GLU A N 1
ATOM 4367 C CA . GLU A 1 571 ? -19.338 23.294 23.558 1.00 34.84 571 GLU A CA 1
ATOM 4368 C C . GLU A 1 571 ? -18.365 24.439 23.868 1.00 34.84 571 GLU A C 1
ATOM 4370 O O . GLU A 1 571 ? -17.659 24.454 24.875 1.00 34.84 571 GLU A O 1
ATOM 4375 N N . GLY A 1 572 ? -18.416 25.469 23.017 1.00 33.09 572 GLY A N 1
ATOM 4376 C CA . GLY A 1 572 ? -18.022 26.818 23.403 1.00 33.09 572 GLY A CA 1
ATOM 4377 C C . GLY A 1 572 ? -18.919 27.300 24.542 1.00 33.09 572 GLY A C 1
ATOM 4378 O O . GLY A 1 572 ? -19.937 27.942 24.304 1.00 33.09 572 GLY A O 1
ATOM 4379 N N . GLY A 1 573 ? -18.539 26.935 25.763 1.00 30.78 573 GLY A N 1
ATOM 4380 C CA . GLY A 1 573 ? -19.110 27.409 27.009 1.00 30.78 573 GLY A CA 1
ATOM 4381 C C . GLY A 1 573 ? -18.617 28.816 27.324 1.00 30.78 573 GLY A C 1
ATOM 4382 O O . GLY A 1 573 ? -17.421 29.101 27.339 1.00 30.78 573 GLY A O 1
ATOM 4383 N N . GLU A 1 574 ? -19.599 29.675 27.542 1.00 39.88 574 GLU A N 1
ATOM 4384 C CA . GLU A 1 574 ? -19.560 31.025 28.076 1.00 39.88 574 GLU A CA 1
ATOM 4385 C C . GLU A 1 574 ? -18.418 31.297 29.069 1.00 39.88 574 GLU A C 1
ATOM 4387 O O . GLU A 1 574 ? -18.265 30.645 30.097 1.00 39.88 574 GLU A O 1
ATOM 4392 N N . GLY A 1 575 ? -17.664 32.356 28.781 1.00 30.58 575 GLY A N 1
ATOM 4393 C CA . GLY A 1 575 ? -16.733 33.004 29.702 1.00 30.58 575 GLY A CA 1
ATOM 4394 C C . GLY A 1 575 ? -16.932 34.514 29.672 1.00 30.58 575 GLY A C 1
ATOM 4395 O O . GLY A 1 575 ? -15.989 35.268 29.456 1.00 30.58 575 GLY A O 1
ATOM 4396 N N . GLY A 1 576 ? -18.188 34.948 29.791 1.00 31.41 576 GLY A N 1
ATOM 4397 C CA . GLY A 1 576 ? -18.539 36.327 30.089 1.00 31.41 576 GLY A CA 1
ATOM 4398 C C . GLY A 1 576 ? -18.633 36.542 31.600 1.00 31.41 576 GLY A C 1
ATOM 4399 O O . GLY A 1 576 ? -19.329 35.805 32.291 1.00 31.41 576 GLY A O 1
ATOM 4400 N N . SER A 1 577 ? -18.006 37.629 32.050 1.00 32.56 577 SER A N 1
ATOM 4401 C CA . SER A 1 577 ? -18.142 38.321 33.344 1.00 32.56 577 SER A CA 1
ATOM 4402 C C . SER A 1 577 ? -17.149 37.986 34.470 1.00 32.56 577 SER A C 1
ATOM 4404 O O . SER A 1 577 ? -17.027 36.852 34.921 1.00 32.56 577 SER A O 1
ATOM 4406 N N . GLY A 1 578 ? -16.526 39.059 34.978 1.00 34.06 578 GLY A N 1
ATOM 4407 C CA . GLY A 1 578 ? -16.157 39.205 36.387 1.00 34.06 578 GLY A CA 1
ATOM 4408 C C . GLY A 1 578 ? -14.694 39.551 36.670 1.00 34.06 578 GLY A C 1
ATOM 4409 O O . GLY A 1 578 ? -13.925 38.647 36.980 1.00 34.06 578 GLY A O 1
ATOM 4410 N N . GLY A 1 579 ? -14.338 40.845 36.656 1.00 31.89 579 GLY A N 1
ATOM 4411 C CA . GLY A 1 579 ? -13.075 41.366 37.206 1.00 31.89 579 GLY A CA 1
ATOM 4412 C C . GLY A 1 579 ? -12.490 42.528 36.429 1.00 31.89 579 GLY A C 1
ATOM 4413 O O . GLY A 1 579 ? -11.517 42.266 35.693 1.00 31.89 579 GLY A O 1
#